Protein 8Z12 (pdb70)

Solvent-accessible surface area: 19141 Å² total; per-residue (Å²): 158,68,0,0,0,9,10,0,10,26,17,1,3,5,1,2,31,15,0,81,130,100,70,6,53,13,20,2,3,18,135,19,48,42,3,1,27,61,42,31,35,6,67,50,54,56,156,4,19,6,5,97,52,25,74,5,53,13,0,38,95,35,11,2,6,71,77,28,111,13,65,144,101,30,63,67,38,0,72,0,46,57,2,15,58,7,1,75,47,1,0,94,138,12,32,2,50,140,48,19,56,59,139,12,66,12,52,22,2,139,84,39,122,102,38,33,7,31,1,30,1,83,26,84,124,36,52,101,74,75,69,113,9,74,22,0,0,3,7,31,40,17,83,56,87,39,13,82,34,147,109,68,26,74,26,20,144,72,24,81,24,86,52,26,4,1,11,65,5,109,15,0,32,77,24,53,46,122,77,0,0,0,21,16,6,27,50,27,0,0,41,0,0,7,16,0,12,140,68,16,125,92,2,0,0,2,6,180,163,5,11,26,0,6,23,30,75,10,152,64,57,1,48,18,41,6,34,100,9,98,94,19,81,149,54,56,108,68,95,57,52,149,49,9,73,112,15,6,81,117,60,35,25,122,4,50,70,23,54,8,47,84,18,138,36,73,2,63,38,47,66,51,5,35,13,89,79,0,21,49,31,20,142,134,54,25,1,34,31,33,41,17,17,45,30,8,94,33,77,92,0,36,2,85,83,65,55,39,22,40,1,38,3,0,0,4,11,53,30,42,107,59,44,15,111,18,8,84,92,21,11,17,102,35,100,114,38,25,7,49,2,31,32,15,0,3,3,13,90,51,101,16,1,10,1,5,7,8,2,86,21,102,34,18,44,1,58,0,0,41,16,0,2,81,18,0,1,68,17,6,51,54,64,16,130,63,47,69,32,90,88,10,94,104,53,5,32,99,32,23,87,35,16,48,155,120,41,26,173,80,162,27,10,10,1,41,16,53,32,45,95,18,52,82,113,78

B-factor: mean 43.55, std 13.08, range [20.46, 96.22]

InterPro domains:
  IPR000960 Flavin monooxygenase FMO [PIRSF000332] (2-428)
  IPR000960 Flavin monooxygenase FMO [PR00370] (1-15)
  IPR000960 Flavin monooxygenase FMO [PR00370] (25-49)
  IPR000960 Flavin monooxygenase FMO [PR00370] (75-90)
  IPR000960 Flavin monooxygenase FMO [PR00370] (100-112)
  IPR000960 Flavin monooxygenase FMO [PR00370] (133-149)
  IPR000960 Flavin monooxygenase FMO [PR00370] (164-178)
  IPR000960 Flavin monooxygenase FMO [PR00370] (191-206)
  IPR000960 Flavin monooxygenase FMO [PR00370] (304-331)
  IPR000960 Flavin monooxygenase FMO [PR00370] (350-367)
  IPR000960 Flavin monooxygenase FMO [PR00370] (367-380)
  IPR020946 Flavin monooxygenase-like [PF00743] (2-427)
  IPR036188 FAD/NAD(P)-binding domain superfamily [G3DSA:3.50.50.60] (1-389)
  IPR036188 FAD/NAD(P)-binding domain superfamily [SSF51905] (1-209)
  IPR036188 FAD/NAD(P)-binding domain superfamily [SSF51905] (153-320)
  IPR036188 FAD/NAD(P)-binding domain superfamily [SSF51905] (297-420)
  IPR050346 Flavin-containing monooxygenases-like [PTHR23023] (2-397)

Nearest PDB structures (foldseek):
  6se3-assembly2_E  TM=8.934E-01  e=4.679E-39  synthetic construct
  6sem-assembly2_A  TM=8.948E-01  e=2.117E-38  synthetic construct
  6sf0-assembly2_C-2  TM=8.918E-01  e=2.117E-38  synthetic construct
  5nmw-assembly1_A-2  TM=8.323E-01  e=6.438E-29  Zonocerus variegatus
  5iq4-assembly1_B  TM=8.039E-01  e=3.615E-28  Roseovarius nubinhibens ISM

Secondary structure (DSSP, 8-state):
--EEEE--SHHHHHHHHHHHHTT--EEEE-SSSSSSGGGGSTTTT--SS--TT-B-SS-HHHHSBTTBPPPTTS-SS-BHHHHHHHHHHHHHHTT-GGGEETT-EEEEEEE-TTS-EEEEEE-SSS-EEEEEESEEEE---S--EE---SSPPBTGGGBSSEEEEGGG---SGGGTT-EEEEE--SHHHHHHHHHHTTTSSEEEEE-SS---EE-SEETTEEHHHHTTSHHHHHS-HHHHHHHHHHHHHHHH--GGGGTPPPPSS-TTSS--EE-SSHHHHHHTTSSEEE--EEEEEBTEEEETTS-EEE-SEEEE---EE---TTSTT-S-B-SSS-B--BTTTB-SS-TTEEE-S--B-SS-SHHHHHHHHHHHHHHHTTSS----HHHHHHHHHHHHHHHHHHH-S-SSGGGB--HHHHHHT-

Structure (mmCIF, N/CA/C/O backbone):
data_8Z12
#
_entry.id   8Z12
#
_cell.length_a   66.846
_cell.length_b   66.846
_cell.length_c   376.751
_cell.angle_alpha   90.00
_cell.angle_beta   90.00
_cell.angle_gamma   120.00
#
_symmetry.space_group_name_H-M   'P 61 2 2'
#
loop_
_entity.id
_entity.type
_entity.pdbx_description
1 polymer 'Flavin-dependent monooxygenase'
2 non-polymer 'FLAVIN-ADENINE DINUCLEOTIDE'
3 non-polymer 'CITRATE ANION'
4 water water
#
loop_
_atom_site.group_PDB
_atom_site.id
_atom_site.type_symbol
_atom_site.label_atom_id
_atom_site.label_alt_id
_atom_site.label_comp_id
_atom_site.label_asym_id
_atom_site.label_entity_id
_atom_site.label_seq_id
_atom_site.pdbx_PDB_ins_code
_atom_site.Cartn_x
_atom_site.Cartn_y
_atom_site.Cartn_z
_atom_site.occupancy
_atom_site.B_iso_or_equiv
_atom_site.auth_seq_id
_atom_site.auth_comp_id
_atom_site.auth_asym_id
_atom_site.auth_atom_id
_atom_site.pdbx_PDB_model_num
ATOM 1 N N . MET A 1 1 ? -11.883 13.944 7.962 1.00 49.72 1 MET A N 1
ATOM 2 C CA . MET A 1 1 ? -12.860 12.956 8.329 1.00 42.68 1 MET A CA 1
ATOM 3 C C . MET A 1 1 ? -14.233 13.255 7.844 1.00 35.49 1 MET A C 1
ATOM 4 O O . MET A 1 1 ? -14.788 12.473 7.137 1.00 39.29 1 MET A O 1
ATOM 9 N N . ARG A 1 2 ? -14.772 14.371 8.220 1.00 28.67 2 ARG A N 1
ATOM 10 C CA . ARG A 1 2 ? -16.164 14.611 7.884 1.00 35.37 2 ARG A CA 1
ATOM 11 C C . ARG A 1 2 ? -16.445 14.727 6.392 1.00 33.87 2 ARG A C 1
ATOM 12 O O . ARG A 1 2 ? -17.340 14.111 5.886 1.00 33.97 2 ARG A O 1
ATOM 20 N N . VAL A 1 3 ? -15.651 15.533 5.708 1.00 30.83 3 VAL A N 1
ATOM 21 C CA . VAL A 1 3 ? -15.854 15.721 4.300 1.00 33.78 3 VAL A CA 1
ATOM 22 C C . VAL A 1 3 ? -14.661 15.536 3.386 1.00 34.48 3 VAL A C 1
ATOM 23 O O . VAL A 1 3 ? -13.591 16.030 3.638 1.00 33.54 3 VAL A O 1
ATOM 27 N N . CYS A 1 4 ? -14.859 14.759 2.343 1.00 31.35 4 CYS A N 1
ATOM 28 C CA . CYS A 1 4 ? -13.841 14.667 1.306 1.00 30.98 4 CYS A CA 1
ATOM 29 C C . CYS A 1 4 ? -14.249 15.584 0.152 1.00 30.63 4 CYS A C 1
ATOM 30 O O . CYS A 1 4 ? -15.319 15.409 -0.440 1.00 31.38 4 CYS A O 1
ATOM 33 N N . VAL A 1 5 ? -13.405 16.555 -0.165 1.00 26.12 5 VAL A N 1
ATOM 34 C CA . VAL A 1 5 ? -13.607 17.414 -1.322 1.00 26.83 5 VAL A CA 1
ATOM 35 C C . VAL A 1 5 ? -12.743 16.899 -2.468 1.00 31.67 5 VAL A C 1
ATOM 36 O O . VAL A 1 5 ? -11.517 16.765 -2.325 1.00 30.26 5 VAL A O 1
ATOM 40 N N . ILE A 1 6 ? -13.368 16.631 -3.611 1.00 24.68 6 ILE A N 1
ATOM 41 C CA . ILE A 1 6 ? -12.655 16.148 -4.788 1.00 30.86 6 ILE A CA 1
ATOM 42 C C . ILE A 1 6 ? -12.338 17.348 -5.677 1.00 31.64 6 ILE A C 1
ATOM 43 O O . ILE A 1 6 ? -13.238 17.942 -6.287 1.00 27.95 6 ILE A O 1
ATOM 48 N N . GLY A 1 7 ? -11.064 17.707 -5.751 1.00 27.76 7 GLY A N 1
ATOM 49 C CA . GLY A 1 7 ? -10.629 18.805 -6.602 1.00 28.33 7 GLY A CA 1
ATOM 50 C C . GLY A 1 7 ? -10.273 20.035 -5.783 1.00 30.74 7 GLY A C 1
ATOM 51 O O . GLY A 1 7 ? -10.972 20.398 -4.823 1.00 28.63 7 GLY A O 1
ATOM 52 N N . ALA A 1 8 ? -9.177 20.697 -6.175 1.00 29.06 8 ALA A N 1
ATOM 53 C CA . ALA A 1 8 ? -8.730 21.926 -5.527 1.00 27.33 8 ALA A CA 1
ATOM 54 C C . ALA A 1 8 ? -8.566 23.057 -6.541 1.00 29.73 8 ALA A C 1
ATOM 55 O O . ALA A 1 8 ? -7.658 23.894 -6.424 1.00 28.54 8 ALA A O 1
ATOM 57 N N . GLY A 1 9 ? -9.415 23.076 -7.558 1.00 27.69 9 GLY A N 1
ATOM 58 C CA . GLY A 1 9 ? -9.572 24.242 -8.396 1.00 27.95 9 GLY A CA 1
ATOM 59 C C . GLY A 1 9 ? -10.430 25.283 -7.696 1.00 29.22 9 GLY A C 1
ATOM 60 O O . GLY A 1 9 ? -10.687 25.223 -6.492 1.00 25.41 9 GLY A O 1
ATOM 61 N N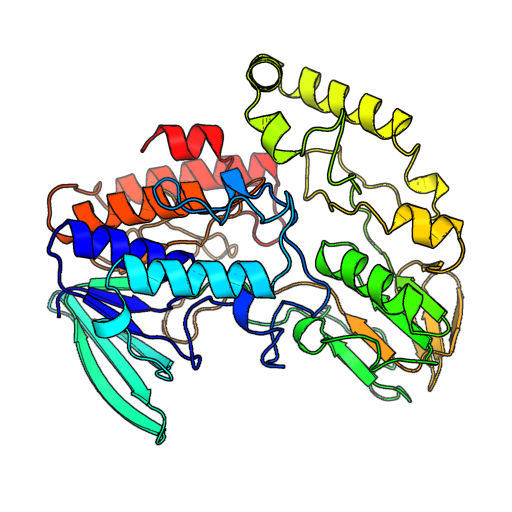 . LEU A 1 10 ? -10.892 26.260 -8.487 1.00 29.73 10 LEU A N 1
ATOM 62 C CA . LEU A 1 10 ? -11.651 27.375 -7.926 1.00 29.56 10 LEU A CA 1
ATOM 63 C C . LEU A 1 10 ? -12.834 26.881 -7.101 1.00 28.37 10 LEU A C 1
ATOM 64 O O . LEU A 1 10 ? -13.155 27.456 -6.055 1.00 24.03 10 LEU A O 1
ATOM 69 N N . SER A 1 11 ? -13.518 25.835 -7.572 1.00 24.88 11 SER A N 1
ATOM 70 C CA . SER A 1 11 ? -14.703 25.370 -6.858 1.00 25.80 11 SER A CA 1
ATOM 71 C C . SER A 1 11 ? -14.325 24.714 -5.532 1.00 28.09 11 SER A C 1
ATOM 72 O O . SER A 1 11 ? -14.835 25.103 -4.469 1.00 25.13 11 SER A O 1
ATOM 75 N N . GLY A 1 12 ? -13.399 23.743 -5.569 1.00 27.22 12 GLY A N 1
ATOM 76 C CA . GLY A 1 12 ? -13.018 23.035 -4.352 1.00 24.25 12 GLY A CA 1
ATOM 77 C C . GLY A 1 12 ? -12.355 23.918 -3.310 1.00 28.18 12 GLY A C 1
ATOM 78 O O . GLY A 1 12 ? -12.546 23.721 -2.096 1.00 26.13 12 GLY A O 1
ATOM 79 N N . LEU A 1 13 ? -11.580 24.909 -3.752 1.00 26.91 13 LEU A N 1
ATOM 80 C CA . LEU A 1 13 ? -11.042 25.867 -2.794 1.00 27.71 13 LEU A CA 1
ATOM 81 C C . LEU A 1 13 ? -12.166 26.629 -2.100 1.00 27.80 13 LEU A C 1
ATOM 82 O O . LEU A 1 13 ? -12.097 26.888 -0.891 1.00 24.41 13 LEU A O 1
ATOM 87 N N . ALA A 1 14 ? -13.212 27.000 -2.849 1.00 26.63 14 ALA A N 1
ATOM 88 C CA . ALA A 1 14 ? -14.343 27.690 -2.231 1.00 26.48 14 ALA A CA 1
ATOM 89 C C . ALA A 1 14 ? -15.046 26.785 -1.217 1.00 24.52 14 ALA A C 1
ATOM 90 O O . ALA A 1 14 ? -15.453 27.239 -0.144 1.00 27.71 14 ALA A O 1
ATOM 92 N N . VAL A 1 15 ? -15.187 25.500 -1.547 1.00 22.30 15 VAL A N 1
ATOM 93 C CA . VAL A 1 15 ? -15.796 24.542 -0.629 1.00 24.29 15 VAL A CA 1
ATOM 94 C C . VAL A 1 15 ? -14.945 24.399 0.638 1.00 25.04 15 VAL A C 1
ATOM 95 O O . VAL A 1 15 ? -15.454 24.477 1.762 1.00 24.48 15 VAL A O 1
ATOM 99 N N . GLY A 1 16 ? -13.628 24.218 0.472 1.00 25.08 16 GLY A N 1
ATOM 100 C CA . GLY A 1 16 ? -12.755 24.132 1.634 1.00 28.23 16 GLY A CA 1
ATOM 101 C C . GLY A 1 16 ? -12.863 25.355 2.529 1.00 32.89 16 GLY A C 1
ATOM 102 O O . GLY A 1 16 ? -12.939 25.237 3.751 1.00 27.30 16 GLY A O 1
ATOM 103 N N . HIS A 1 17 ? -12.900 26.546 1.920 1.00 28.63 17 HIS A N 1
ATOM 104 C CA . HIS A 1 17 ? -13.084 27.785 2.665 1.00 27.13 17 HIS A CA 1
ATOM 105 C C . HIS A 1 17 ? -14.394 27.780 3.447 1.00 30.14 17 HIS A C 1
ATOM 106 O O . HIS A 1 17 ? -14.428 28.162 4.619 1.00 30.13 17 HIS A O 1
ATOM 113 N N . ALA A 1 18 ? -15.491 27.376 2.807 1.00 29.02 18 ALA A N 1
ATOM 114 C CA . ALA A 1 18 ? -16.779 27.404 3.490 1.00 32.78 18 ALA A CA 1
ATOM 115 C C . ALA A 1 18 ? -16.821 26.389 4.624 1.00 30.62 18 ALA A C 1
ATOM 116 O O . ALA A 1 18 ? -17.375 26.665 5.690 1.00 30.55 18 ALA A O 1
ATOM 118 N N . LEU A 1 19 ? -16.281 25.194 4.391 1.00 30.37 19 LEU A N 1
ATOM 119 C CA . LEU A 1 19 ? -16.209 24.201 5.449 1.00 32.97 19 LEU A CA 1
ATOM 120 C C . LEU A 1 19 ? -15.315 24.686 6.581 1.00 35.77 19 LEU A C 1
ATOM 121 O O . LEU A 1 19 ? -15.678 24.564 7.762 1.00 32.19 19 LEU A O 1
ATOM 126 N N . LYS A 1 20 ? -14.171 25.301 6.288 1.00 30.45 20 LYS A N 1
ATOM 127 C CA . LYS A 1 20 ? -13.229 25.729 7.354 1.00 36.26 20 LYS A CA 1
ATOM 128 C C . LYS A 1 20 ? -13.880 26.785 8.247 1.00 34.97 20 LYS A C 1
ATOM 129 O O . LYS A 1 20 ? -13.637 26.775 9.434 1.00 32.48 20 LYS A O 1
ATOM 135 N N . GLU A 1 21 ? -14.715 27.613 7.691 1.00 37.83 21 GLU A N 1
ATOM 136 C CA . GLU A 1 21 ? -15.328 28.662 8.429 1.00 37.34 21 GLU A CA 1
ATOM 137 C C . GLU A 1 21 ? -16.357 28.174 9.402 1.00 41.15 21 GLU A C 1
ATOM 138 O O . GLU A 1 21 ? -16.719 28.887 10.300 1.00 38.98 21 GLU A O 1
ATOM 144 N N . ARG A 1 22 ? -16.805 26.950 9.230 1.00 36.75 22 ARG A N 1
ATOM 145 C CA . ARG A 1 22 ? -17.787 26.375 10.109 1.00 34.66 22 ARG A CA 1
ATOM 146 C C . ARG A 1 22 ? -17.231 25.338 11.045 1.00 37.90 22 ARG A C 1
ATOM 147 O O . ARG A 1 22 ? -17.958 24.719 11.777 1.00 41.12 22 ARG A O 1
ATOM 155 N N . GLY A 1 23 ? -15.950 25.125 11.002 1.00 40.16 23 GLY A N 1
ATOM 156 C CA . GLY A 1 23 ? -15.328 24.133 11.828 1.00 40.28 23 GLY A CA 1
ATOM 157 C C . GLY A 1 23 ? -15.484 22.725 11.365 1.00 41.86 23 GLY A C 1
ATOM 158 O O . GLY A 1 23 ? -15.277 21.811 12.120 1.00 42.37 23 GLY A O 1
ATOM 159 N N . ILE A 1 24 ? -15.843 22.569 10.124 1.00 34.67 24 ILE A N 1
ATOM 160 C CA . ILE A 1 24 ? -16.053 21.272 9.597 1.00 35.59 24 ILE A CA 1
ATOM 161 C C . ILE A 1 24 ? -14.785 20.710 9.062 1.00 35.88 24 ILE A C 1
ATOM 162 O O . ILE A 1 24 ? -14.224 21.264 8.227 1.00 31.86 24 ILE A O 1
ATOM 167 N N . SER A 1 25 ? -14.360 19.589 9.575 1.00 33.34 25 SER A N 1
ATOM 168 C CA . SER A 1 25 ? -13.164 18.961 9.138 1.00 33.52 25 SER A CA 1
ATOM 169 C C . SER A 1 25 ? -13.332 18.408 7.783 1.00 30.70 25 SER A C 1
ATOM 170 O O . SER A 1 25 ? -14.358 17.944 7.459 1.00 32.96 25 SER A O 1
ATOM 173 N N . PHE A 1 26 ? -12.287 18.509 7.005 1.00 32.42 26 PHE A N 1
ATOM 174 C CA . PHE A 1 26 ? -12.280 18.043 5.671 1.00 30.89 26 PHE A CA 1
ATOM 175 C C . PHE A 1 26 ? -10.877 17.877 5.154 1.00 33.19 26 PHE A C 1
ATOM 176 O O . PHE A 1 26 ? -9.950 18.385 5.663 1.00 34.56 26 PHE A O 1
ATOM 184 N N . VAL A 1 27 ? -10.813 17.142 4.050 1.00 34.56 27 VAL A N 1
ATOM 185 C CA . VAL A 1 27 ? -9.611 16.953 3.310 1.00 33.14 27 VAL A CA 1
ATOM 186 C C . VAL A 1 27 ? -9.986 17.190 1.853 1.00 30.59 27 VAL A C 1
ATOM 187 O O . VAL A 1 27 ? -11.073 16.900 1.436 1.00 32.90 27 VAL A O 1
ATOM 191 N N . CYS A 1 28 ? -9.095 17.785 1.100 1.00 30.86 28 CYS A N 1
ATOM 192 C CA . CYS A 1 28 ? -9.319 18.034 -0.306 1.00 32.85 28 CYS A CA 1
ATOM 193 C C . CYS A 1 28 ? -8.303 17.324 -1.148 1.00 34.85 28 CYS A C 1
ATOM 194 O O . CYS A 1 28 ? -7.126 17.576 -1.058 1.00 33.40 28 CYS A O 1
ATOM 197 N N . LEU A 1 29 ? -8.794 16.506 -2.026 1.00 31.24 29 LEU A N 1
ATOM 198 C CA . LEU A 1 29 ? -7.925 15.728 -2.862 1.00 34.39 29 LEU A CA 1
ATOM 199 C C . LEU A 1 29 ? -7.759 16.193 -4.292 1.00 31.90 29 LEU A C 1
ATOM 200 O O . LEU A 1 29 ? -8.703 16.260 -5.010 1.00 32.91 29 LEU A O 1
ATOM 205 N N . GLU A 1 30 ? -6.537 16.501 -4.663 1.00 31.32 30 GLU A N 1
ATOM 206 C CA . GLU A 1 30 ? -6.216 17.025 -5.975 1.00 33.36 30 GLU A CA 1
ATOM 207 C C . GLU A 1 30 ? -5.197 16.206 -6.777 1.00 39.71 30 GLU A C 1
ATOM 208 O O . GLU A 1 30 ? -4.153 15.867 -6.283 1.00 34.65 30 GLU A O 1
ATOM 214 N N . LYS A 1 31 ? -5.519 15.937 -8.027 1.00 36.45 31 LYS A N 1
ATOM 215 C CA . LYS A 1 31 ? -4.669 15.156 -8.897 1.00 37.99 31 LYS A CA 1
ATOM 216 C C . LYS A 1 31 ? -3.409 15.860 -9.271 1.00 42.43 31 LYS A C 1
ATOM 217 O O . LYS A 1 31 ? -2.383 15.239 -9.408 1.00 42.47 31 LYS A O 1
ATOM 223 N N . ALA A 1 32 ? -3.487 17.157 -9.439 1.00 38.57 32 ALA A N 1
ATOM 224 C CA . ALA A 1 32 ? -2.388 17.927 -9.856 1.00 38.45 32 ALA A CA 1
ATOM 225 C C . ALA A 1 32 ? -1.422 18.232 -8.787 1.00 39.51 32 ALA A C 1
ATOM 226 O O . ALA A 1 32 ? -1.664 18.062 -7.664 1.00 37.27 32 ALA A O 1
ATOM 228 N N . PRO A 1 33 ? -0.232 18.717 -9.282 1.00 42.56 33 PRO A N 1
ATOM 229 C CA . PRO A 1 33 ? 0.754 19.083 -8.282 1.00 39.41 33 PRO A CA 1
ATOM 230 C C . PRO A 1 33 ? 0.539 20.360 -7.513 1.00 40.15 33 PRO A C 1
ATOM 231 O O . PRO A 1 33 ? 1.297 20.624 -6.651 1.00 43.38 33 PRO A O 1
ATOM 235 N N . ASP A 1 34 ? -0.471 21.126 -7.823 1.00 37.90 34 ASP A N 1
ATOM 236 C CA . ASP A 1 34 ? -0.798 22.332 -7.072 1.00 34.42 34 ASP A CA 1
ATOM 237 C C . ASP A 1 34 ? -2.289 22.627 -7.213 1.00 30.96 34 ASP A C 1
ATOM 238 O O . ASP A 1 34 ? -3.013 21.958 -7.954 1.00 30.69 34 ASP A O 1
ATOM 243 N N . VAL A 1 35 ? -2.743 23.653 -6.503 1.00 28.94 35 VAL A N 1
ATOM 244 C CA . VAL A 1 35 ? -4.139 24.070 -6.568 1.00 30.73 35 VAL A CA 1
ATOM 245 C C . VAL A 1 35 ? -4.312 24.968 -7.782 1.00 32.54 35 VAL A C 1
ATOM 246 O O . VAL A 1 35 ? -3.326 25.383 -8.402 1.00 30.16 35 VAL A O 1
ATOM 250 N N . GLY A 1 36 ? -5.558 25.282 -8.127 1.00 32.18 36 GLY A N 1
ATOM 251 C CA . GLY A 1 36 ? -5.863 26.195 -9.214 1.00 31.61 36 GLY A CA 1
ATOM 252 C C . GLY A 1 36 ? -6.712 25.596 -10.313 1.00 28.44 36 GLY A C 1
ATOM 253 O O . GLY A 1 36 ? -7.336 26.346 -11.072 1.00 29.86 36 GLY A O 1
ATOM 254 N N . GLY A 1 37 ? -6.780 24.277 -10.422 1.00 30.20 37 GLY A N 1
ATOM 255 C CA . GLY A 1 37 ? -7.574 23.705 -11.506 1.00 29.69 37 GLY A CA 1
ATOM 256 C C . GLY A 1 37 ? -6.969 24.006 -12.864 1.00 34.08 37 GLY A C 1
ATOM 257 O O . GLY A 1 37 ? -5.747 23.952 -13.056 1.00 31.91 37 GLY A O 1
ATOM 258 N N . ILE A 1 38 ? -7.832 24.346 -13.825 1.00 33.19 38 ILE A N 1
ATOM 259 C CA . ILE A 1 38 ? -7.358 24.509 -15.197 1.00 36.19 38 ILE A CA 1
ATOM 260 C C . ILE A 1 38 ? -6.390 25.681 -15.298 1.00 38.13 38 ILE A C 1
ATOM 261 O O . ILE A 1 38 ? -5.519 25.695 -16.177 1.00 37.12 38 ILE A O 1
ATOM 266 N N . TRP A 1 39 ? -6.503 26.662 -14.392 1.00 32.01 39 TRP A N 1
ATOM 267 C CA . TRP A 1 39 ? -5.788 27.927 -14.548 1.00 33.19 39 TRP A CA 1
ATOM 268 C C . TRP A 1 39 ? -4.281 27.802 -14.357 1.00 37.12 39 TRP A C 1
ATOM 269 O O . TRP A 1 39 ? -3.542 28.658 -14.860 1.00 37.10 39 TRP A O 1
ATOM 280 N N . ARG A 1 40 ? -3.804 26.758 -13.677 1.00 36.56 40 ARG A N 1
ATOM 281 C CA . ARG A 1 40 ? -2.369 26.555 -13.496 1.00 36.55 40 ARG A CA 1
ATOM 282 C C . ARG A 1 40 ? -1.739 25.663 -14.561 1.00 41.87 40 ARG A C 1
ATOM 283 O O . ARG A 1 40 ? -0.508 25.542 -14.596 1.00 37.91 40 ARG A O 1
ATOM 291 N N . GLN A 1 41 ? -2.529 24.996 -15.374 1.00 41.19 41 GLN A N 1
ATOM 292 C CA . GLN A 1 41 ? -1.987 24.045 -16.328 1.00 44.88 41 GLN A CA 1
ATOM 293 C C . GLN A 1 41 ? -1.132 24.671 -17.418 1.00 44.84 41 GLN A C 1
ATOM 294 O O . GLN A 1 41 ? -0.083 24.170 -17.712 1.00 46.59 41 GLN A O 1
ATOM 300 N N . PRO A 1 42 ? -1.620 25.753 -18.039 1.00 45.96 42 PRO A N 1
ATOM 301 C CA . PRO A 1 42 ? -0.716 26.408 -18.967 1.00 46.86 42 PRO A CA 1
ATOM 302 C C . PRO A 1 42 ? 0.292 27.068 -18.057 1.00 49.54 42 PRO A C 1
ATOM 303 O O . PRO A 1 42 ? -0.016 27.561 -17.029 1.00 48.67 42 PRO A O 1
ATOM 307 N N . GLY A 1 43 ? 1.530 27.026 -18.371 1.00 54.38 43 GLY A N 1
ATOM 308 C CA . GLY A 1 43 ? 2.451 27.562 -17.391 1.00 60.49 43 GLY A CA 1
ATOM 309 C C . GLY A 1 43 ? 3.182 26.424 -16.781 1.00 51.53 43 GLY A C 1
ATOM 310 O O . GLY A 1 43 ? 4.275 26.579 -16.324 1.00 58.40 43 GLY A O 1
ATOM 311 N N . ALA A 1 44 ? 2.543 25.286 -16.741 1.00 53.77 44 ALA A N 1
ATOM 312 C CA . ALA A 1 44 ? 3.178 24.098 -16.275 1.00 54.21 44 ALA A CA 1
ATOM 313 C C . ALA A 1 44 ? 3.283 23.189 -17.484 1.00 52.53 44 ALA A C 1
ATOM 314 O O . ALA A 1 44 ? 3.684 22.055 -17.377 1.00 55.45 44 ALA A O 1
ATOM 316 N N . GLY A 1 45 ? 2.915 23.703 -18.638 1.00 52.73 45 GLY A N 1
ATOM 317 C CA . GLY A 1 45 ? 3.038 22.965 -19.845 1.00 52.29 45 GLY A CA 1
ATOM 318 C C . GLY A 1 45 ? 2.133 21.785 -19.844 1.00 55.40 45 GLY A C 1
ATOM 319 O O . GLY A 1 45 ? 2.195 20.974 -20.721 1.00 58.85 45 GLY A O 1
ATOM 320 N N . GLU A 1 46 ? 1.279 21.691 -18.862 1.00 47.66 46 GLU A N 1
ATOM 321 C CA . GLU A 1 46 ? 0.382 20.582 -18.754 1.00 47.41 46 GLU A CA 1
ATOM 322 C C . GLU A 1 46 ? -0.750 20.601 -19.734 1.00 52.26 46 GLU A C 1
ATOM 323 O O . GLU A 1 46 ? -1.263 21.616 -20.070 1.00 52.25 46 GLU A O 1
ATOM 329 N N . ARG A 1 47 ? -1.141 19.439 -20.195 1.00 55.20 47 ARG A N 1
ATOM 330 C CA . ARG A 1 47 ? -2.210 19.346 -21.142 1.00 57.66 47 ARG A CA 1
ATOM 331 C C . ARG A 1 47 ? -3.531 19.555 -20.465 1.00 53.95 47 ARG A C 1
ATOM 332 O O . ARG A 1 47 ? -3.812 18.946 -19.503 1.00 55.78 47 ARG A O 1
ATOM 340 N N . GLY A 1 48 ? -4.314 20.461 -20.986 1.00 50.80 48 GLY A N 1
ATOM 341 C CA . GLY A 1 48 ? -5.572 20.785 -20.405 1.00 49.87 48 GLY A CA 1
ATOM 342 C C . GLY A 1 48 ? -6.352 21.705 -21.264 1.00 46.34 48 GLY A C 1
ATOM 343 O O . GLY A 1 48 ? -5.968 21.973 -22.334 1.00 52.41 48 GLY A O 1
ATOM 344 N N . PRO A 1 49 ? -7.524 22.161 -20.730 1.00 44.06 49 PRO A N 1
ATOM 345 C CA . PRO A 1 49 ? -8.300 23.051 -21.592 1.00 44.54 49 PRO A CA 1
ATOM 346 C C . PRO A 1 49 ? -7.727 24.397 -21.948 1.00 41.70 49 PRO A C 1
ATOM 347 O O . PRO A 1 49 ? -8.064 24.976 -22.901 1.00 45.52 49 PRO A O 1
ATOM 351 N N . GLY A 1 50 ? -6.848 24.878 -21.155 1.00 38.91 50 GLY A N 1
ATOM 352 C CA . GLY A 1 50 ? -6.254 26.114 -21.485 1.00 41.12 50 GLY A CA 1
ATOM 353 C C . GLY A 1 50 ? -5.125 26.161 -22.461 1.00 41.55 50 GLY A C 1
ATOM 354 O O . GLY A 1 50 ? -4.707 25.155 -22.997 1.00 43.07 50 GLY A O 1
ATOM 355 N N . TYR A 1 51 ? -4.632 27.354 -22.666 1.00 41.76 51 TYR A N 1
ATOM 356 C CA . TYR A 1 51 ? -3.559 27.586 -23.581 1.00 44.81 51 TYR A CA 1
ATOM 357 C C . TYR A 1 51 ? -2.780 28.779 -23.059 1.00 43.75 51 TYR A C 1
ATOM 358 O O . TYR A 1 51 ? -3.274 29.513 -22.245 1.00 42.26 51 TYR A O 1
ATOM 367 N N . ARG A 1 52 ? -1.568 28.964 -23.523 1.00 45.22 52 ARG A N 1
ATOM 368 C CA . ARG A 1 52 ? -0.691 30.024 -23.037 1.00 46.14 52 ARG A CA 1
ATOM 369 C C . ARG A 1 52 ? -1.110 31.447 -23.306 1.00 41.72 52 ARG A C 1
ATOM 370 O O . ARG A 1 52 ? -0.621 32.346 -22.677 1.00 41.71 52 ARG A O 1
ATOM 378 N N . THR A 1 53 ? -2.019 31.641 -24.228 1.00 37.19 53 THR A N 1
ATOM 379 C CA . THR A 1 53 ? -2.540 32.979 -24.432 1.00 38.25 53 THR A CA 1
ATOM 380 C C . THR A 1 53 ? -3.867 33.228 -23.732 1.00 36.99 53 THR A C 1
ATOM 381 O O . THR A 1 53 ? -4.410 34.263 -23.854 1.00 33.26 53 THR A O 1
ATOM 385 N N . LEU A 1 54 ? -4.355 32.257 -22.993 1.00 39.54 54 LEU A N 1
ATOM 386 C CA . LEU A 1 54 ? -5.671 32.361 -22.372 1.00 38.94 54 LEU A CA 1
ATOM 387 C C . LEU A 1 54 ? -5.678 33.433 -21.286 1.00 35.61 54 LEU A C 1
ATOM 388 O O . LEU A 1 54 ? -4.808 33.454 -20.408 1.00 32.39 54 LEU A O 1
ATOM 393 N N . HIS A 1 55 ? -6.652 34.340 -21.378 1.00 31.72 55 HIS A N 1
ATOM 394 C CA . HIS A 1 55 ? -6.971 35.325 -20.358 1.00 32.45 55 HIS A CA 1
ATOM 395 C C . HIS A 1 55 ? -8.412 35.130 -19.928 1.00 35.26 55 HIS A C 1
ATOM 396 O O . HIS A 1 55 ? -9.209 34.498 -20.628 1.00 35.34 55 HIS A O 1
ATOM 403 N N . LEU A 1 56 ? -8.742 35.713 -18.782 1.00 34.00 56 LEU A N 1
ATOM 404 C CA . LEU A 1 56 ? -10.141 35.847 -18.417 1.00 34.91 56 LEU A CA 1
ATOM 405 C C . LEU A 1 56 ? -10.882 36.576 -19.532 1.00 36.30 56 LEU A C 1
ATOM 406 O O . LEU A 1 56 ? -10.330 37.464 -20.191 1.00 30.19 56 LEU A O 1
ATOM 411 N N . ASN A 1 57 ? -12.118 36.203 -19.664 1.00 33.56 57 ASN A N 1
ATOM 412 C CA . ASN A 1 57 ? -13.034 36.882 -20.478 1.00 33.51 57 ASN A CA 1
ATOM 413 C C . ASN A 1 57 ? -14.110 37.474 -19.570 1.00 3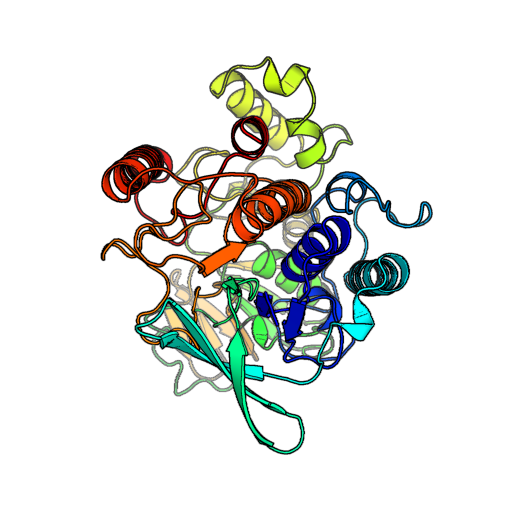5.50 57 ASN A C 1
ATOM 414 O O . ASN A 1 57 ? -15.053 37.991 -20.021 1.00 37.17 57 ASN A O 1
ATOM 419 N N . THR A 1 58 ? -13.916 37.406 -18.278 1.00 31.87 58 THR A N 1
ATOM 420 C CA . THR A 1 58 ? -14.770 37.988 -17.279 1.00 34.54 58 THR A CA 1
ATOM 421 C C . THR A 1 58 ? -13.974 39.016 -16.514 1.00 34.26 58 THR A C 1
ATOM 422 O O . THR A 1 58 ? -12.847 38.922 -16.426 1.00 33.94 58 THR A O 1
ATOM 426 N N . ALA A 1 59 ? -14.623 40.007 -15.983 1.00 34.09 59 ALA A N 1
ATOM 427 C CA . ALA A 1 59 ? -14.014 41.063 -15.220 1.00 33.83 59 ALA A CA 1
ATOM 428 C C . ALA A 1 59 ? -13.364 40.564 -13.958 1.00 37.12 59 ALA A C 1
ATOM 429 O O . ALA A 1 59 ? -13.902 39.758 -13.288 1.00 34.15 59 ALA A O 1
ATOM 431 N N . LYS A 1 60 ? -12.218 41.087 -13.641 1.00 31.88 60 LYS A N 1
ATOM 432 C CA . LYS A 1 60 ? -11.497 40.655 -12.498 1.00 34.16 60 LYS A CA 1
ATOM 433 C C . LYS A 1 60 ? -12.203 40.770 -11.173 1.00 36.64 60 LYS A C 1
ATOM 434 O O . LYS A 1 60 ? -12.045 39.958 -10.379 1.00 37.51 60 LYS A O 1
ATOM 440 N N . GLN A 1 61 ? -12.948 41.800 -10.950 1.00 39.40 61 GLN A N 1
ATOM 441 C CA . GLN A 1 61 ? -13.629 42.027 -9.678 1.00 34.78 61 GLN A CA 1
ATOM 442 C C . GLN A 1 61 ? -14.883 41.169 -9.526 1.00 37.57 61 GLN A C 1
ATOM 443 O O . GLN A 1 61 ? -15.368 40.998 -8.400 1.00 39.92 61 GLN A O 1
ATOM 449 N N . LEU A 1 62 ? -15.406 40.607 -10.618 1.00 35.31 62 LEU A N 1
ATOM 450 C CA . LEU A 1 62 ? -16.505 39.646 -10.545 1.00 36.55 62 LEU A CA 1
ATOM 451 C C . LEU A 1 62 ? -16.048 38.199 -10.661 1.00 37.73 62 LEU A C 1
ATOM 452 O O . LEU A 1 62 ? -16.878 37.292 -10.526 1.00 41.92 62 LEU A O 1
ATOM 457 N N . THR A 1 63 ? -14.767 37.962 -10.920 1.00 31.47 63 THR A N 1
ATOM 458 C CA . THR A 1 63 ? -14.231 36.615 -10.989 1.00 31.06 63 THR A CA 1
ATOM 459 C C . THR A 1 63 ? -13.500 36.226 -9.722 1.00 31.27 63 THR A C 1
ATOM 460 O O . THR A 1 63 ? -13.453 35.041 -9.392 1.00 30.24 63 THR A O 1
ATOM 464 N N . GLY A 1 64 ? -12.928 37.201 -9.013 1.00 30.62 64 GLY A N 1
ATOM 465 C CA . GLY A 1 64 ? -12.290 36.917 -7.749 1.00 28.12 64 GLY A CA 1
ATOM 466 C C . GLY A 1 64 ? -13.302 36.564 -6.674 1.00 31.10 64 GLY A C 1
ATOM 467 O O . GLY A 1 64 ? -14.480 36.892 -6.763 1.00 28.74 64 GLY A O 1
ATOM 468 N N . TYR A 1 65 ? -12.823 35.863 -5.642 1.00 28.45 65 TYR A N 1
ATOM 469 C CA . TYR A 1 65 ? -13.641 35.620 -4.465 1.00 30.64 65 TYR A CA 1
ATOM 470 C C . TYR A 1 65 ? -14.022 36.946 -3.813 1.00 33.59 65 TYR A C 1
ATOM 471 O O . TYR A 1 65 ? -13.199 37.862 -3.709 1.00 31.83 65 TYR A O 1
ATOM 480 N N . ALA A 1 66 ? -15.275 37.034 -3.349 1.00 29.84 66 ALA A N 1
ATOM 481 C CA . ALA A 1 66 ? -15.806 38.308 -2.865 1.00 31.08 66 ALA A CA 1
ATOM 482 C C . ALA A 1 66 ? -15.060 38.828 -1.638 1.00 30.71 66 ALA A C 1
ATOM 483 O O . ALA A 1 66 ? -14.959 40.043 -1.458 1.00 34.53 66 ALA A O 1
ATOM 485 N N . ASP A 1 67 ? -14.541 37.941 -0.778 1.00 31.85 67 ASP A N 1
ATOM 486 C CA . ASP A 1 67 ? -13.785 38.351 0.408 1.00 31.37 67 ASP A CA 1
ATOM 487 C C . ASP A 1 67 ? -12.269 38.392 0.176 1.00 32.90 67 ASP A C 1
ATOM 488 O O . ASP A 1 67 ? -11.510 38.529 1.144 1.00 31.45 67 ASP A O 1
ATOM 493 N N . PHE A 1 68 ? -11.814 38.283 -1.072 1.00 27.99 68 PHE A N 1
ATOM 494 C CA . PHE A 1 68 ? -10.387 38.150 -1.371 1.00 33.41 68 PHE A CA 1
ATOM 495 C C . PHE A 1 68 ? -10.091 38.735 -2.748 1.00 33.22 68 PHE A C 1
ATOM 496 O O . PHE A 1 68 ? -9.927 38.008 -3.737 1.00 31.47 68 PHE A O 1
ATOM 504 N N . PRO A 1 69 ? -10.022 40.058 -2.852 1.00 36.55 69 PRO A N 1
ATOM 505 C CA . PRO A 1 69 ? -9.850 40.679 -4.170 1.00 36.86 69 PRO A CA 1
ATOM 506 C C . PRO A 1 69 ? -8.495 40.343 -4.772 1.00 33.53 69 PRO A C 1
ATOM 507 O O . PRO A 1 69 ? -7.508 40.134 -4.061 1.00 32.76 69 PRO A O 1
ATOM 511 N N . MET A 1 70 ? -8.459 40.275 -6.104 1.00 30.77 70 MET A N 1
ATOM 512 C CA . MET A 1 70 ? -7.195 40.102 -6.805 1.00 29.54 70 MET A CA 1
ATOM 513 C C . MET A 1 70 ? -6.354 41.366 -6.650 1.00 31.06 70 MET A C 1
ATOM 514 O O . MET A 1 70 ? -6.889 42.434 -6.337 1.00 29.65 70 MET A O 1
ATOM 519 N N . PRO A 1 71 ? -5.037 41.273 -6.860 1.00 29.18 71 PRO A N 1
ATOM 520 C CA . PRO A 1 71 ? -4.182 42.453 -6.700 1.00 28.42 71 PRO A CA 1
ATOM 521 C C . PRO A 1 71 ? -4.680 43.614 -7.543 1.00 34.40 71 PRO A C 1
ATOM 522 O O . PRO A 1 71 ? -5.154 43.435 -8.669 1.00 37.45 71 PRO A O 1
ATOM 526 N N . ASP A 1 72 ? -4.578 44.814 -6.981 1.00 39.53 72 ASP A N 1
ATOM 527 C CA . ASP A 1 72 ? -5.057 45.995 -7.682 1.00 37.95 72 ASP A CA 1
ATOM 528 C C . ASP A 1 72 ? -4.297 46.224 -8.973 1.00 37.96 72 ASP A C 1
ATOM 529 O O . ASP A 1 72 ? -4.841 46.805 -9.916 1.00 37.36 72 ASP A O 1
ATOM 534 N N . ALA A 1 73 ? -3.053 45.756 -9.043 1.00 37.00 73 ALA A N 1
ATOM 535 C CA . ALA A 1 73 ? -2.280 45.895 -10.266 1.00 40.78 73 ALA A CA 1
ATOM 536 C C . ALA A 1 73 ? -2.792 44.991 -11.376 1.00 39.08 73 ALA A C 1
ATOM 537 O O . ALA A 1 73 ? -2.466 45.232 -12.543 1.00 41.67 73 ALA A O 1
ATOM 539 N N . TYR A 1 74 ? -3.562 43.950 -11.049 1.00 35.83 74 TYR A N 1
ATOM 540 C CA . TYR A 1 74 ? -4.084 43.090 -12.096 1.00 33.73 74 TYR A CA 1
ATOM 541 C C . TYR A 1 74 ? -4.945 43.915 -13.049 1.00 34.26 74 TYR A C 1
ATOM 542 O O . TYR A 1 74 ? -5.629 44.852 -12.631 1.00 34.13 74 TYR A O 1
ATOM 551 N N . PRO A 1 75 ? -4.945 43.581 -14.324 1.00 33.87 75 PRO A N 1
ATOM 552 C CA . PRO A 1 75 ? -5.815 44.261 -15.276 1.00 31.16 75 PRO A CA 1
ATOM 553 C C . PRO A 1 75 ? -7.229 43.701 -15.177 1.00 31.82 75 PRO A C 1
ATOM 554 O O . PRO A 1 75 ? -7.501 42.798 -14.397 1.00 33.36 75 PRO A O 1
ATOM 558 N N . LEU A 1 76 ? -8.125 44.252 -16.003 1.00 30.75 76 LEU A N 1
ATOM 559 C CA . LEU A 1 76 ? -9.488 43.738 -16.088 1.00 30.55 76 LEU A CA 1
ATOM 560 C C . LEU A 1 76 ? -9.522 42.265 -16.492 1.00 33.37 76 LEU A C 1
ATOM 561 O O . LEU A 1 76 ? -10.327 41.491 -15.961 1.00 32.21 76 LEU A O 1
ATOM 566 N N . TYR A 1 77 ? -8.686 41.859 -17.454 1.00 32.42 77 TYR A N 1
ATOM 567 C CA . TYR A 1 77 ? -8.619 40.470 -17.915 1.00 32.34 77 TYR A CA 1
ATOM 568 C C . TYR A 1 77 ? -7.233 39.898 -17.640 1.00 35.17 77 TYR A C 1
ATOM 569 O O . TYR A 1 77 ? -6.360 39.895 -18.534 1.00 29.84 77 TYR A O 1
ATOM 578 N N . PRO A 1 78 ? -6.998 39.376 -16.428 1.00 28.82 78 PRO A N 1
ATOM 579 C CA . PRO A 1 78 ? -5.695 38.772 -16.103 1.00 31.54 78 PRO A CA 1
ATOM 580 C C . PRO A 1 78 ? -5.370 37.565 -16.971 1.00 29.01 78 PRO A C 1
ATOM 581 O O . PRO A 1 78 ? -6.259 36.854 -17.439 1.00 25.99 78 PRO A O 1
ATOM 585 N N . ARG A 1 79 ? -4.068 37.317 -17.135 1.00 28.35 79 ARG A N 1
ATOM 586 C CA . ARG A 1 79 ? -3.578 36.121 -17.810 1.00 31.36 79 ARG A CA 1
ATOM 587 C C . ARG A 1 79 ? -3.768 34.906 -16.910 1.00 30.72 79 ARG A C 1
ATOM 588 O O . ARG A 1 79 ? -3.872 35.031 -15.687 1.00 32.07 79 ARG A O 1
ATOM 596 N N . HIS A 1 80 ? -3.809 33.716 -17.534 1.00 32.47 80 HIS A N 1
ATOM 597 C CA . HIS A 1 80 ? -3.935 32.457 -16.790 1.00 36.11 80 HIS A CA 1
ATOM 598 C C . HIS A 1 80 ? -2.916 32.340 -15.650 1.00 34.36 80 HIS A C 1
ATOM 599 O O . HIS A 1 80 ? -3.246 31.856 -14.561 1.00 33.03 80 HIS A O 1
ATOM 606 N N . SER A 1 81 ? -1.675 32.781 -15.874 1.00 31.60 81 SER A N 1
ATOM 607 C CA . SER A 1 81 ? -0.664 32.687 -14.817 1.00 35.85 81 SER A CA 1
ATOM 608 C C . SER A 1 81 ? -1.011 33.579 -13.623 1.00 31.63 81 SER A C 1
ATOM 609 O O . SER A 1 81 ? -0.741 33.224 -12.469 1.00 31.70 81 SER A O 1
ATOM 612 N N . GLN A 1 82 ? -1.601 34.743 -13.885 1.00 31.32 82 GLN A N 1
ATOM 613 C CA . GLN A 1 82 ? -2.012 35.633 -12.807 1.00 29.59 82 GLN A CA 1
ATOM 614 C C . GLN A 1 82 ? -3.179 35.041 -12.024 1.00 29.62 82 GLN A C 1
ATOM 615 O O . GLN A 1 82 ? -3.266 35.218 -10.801 1.00 29.50 82 GLN A O 1
ATOM 621 N N . VAL A 1 83 ? -4.100 34.363 -12.719 1.00 29.92 83 VAL A N 1
ATOM 622 C CA . VAL A 1 83 ? -5.245 33.737 -12.060 1.00 29.81 83 VAL A CA 1
ATOM 623 C C . VAL A 1 83 ? -4.773 32.585 -11.186 1.00 28.62 83 VAL A C 1
ATOM 624 O O . VAL A 1 83 ? -5.142 32.483 -10.014 1.00 28.98 83 VAL A O 1
ATOM 628 N N . ALA A 1 84 ? -3.920 31.721 -11.746 1.00 30.38 84 ALA A N 1
ATOM 629 C CA . ALA A 1 84 ? -3.327 30.615 -10.999 1.00 33.48 84 ALA A CA 1
ATOM 630 C C . ALA A 1 84 ? -2.578 31.105 -9.759 1.00 34.16 84 ALA A C 1
ATOM 631 O O . ALA A 1 84 ? -2.722 30.543 -8.664 1.00 31.30 84 ALA A O 1
ATOM 633 N N . ALA A 1 85 ? -1.752 32.140 -9.916 1.00 31.16 85 ALA A N 1
ATOM 634 C CA . ALA A 1 85 ? -1.043 32.692 -8.768 1.00 30.58 85 ALA A CA 1
ATOM 635 C C . ALA A 1 85 ? -2.022 33.246 -7.743 1.00 29.68 85 ALA A C 1
ATOM 636 O O . ALA A 1 85 ? -1.817 33.100 -6.540 1.00 28.13 85 ALA A O 1
ATOM 638 N N . TYR A 1 86 ? -3.088 33.896 -8.208 1.00 30.93 86 TYR A N 1
ATOM 639 C CA . TYR A 1 86 ? -4.104 34.419 -7.300 1.00 26.48 86 TYR A CA 1
ATOM 640 C C . TYR A 1 86 ? -4.787 33.302 -6.521 1.00 29.14 86 TYR A C 1
ATOM 641 O O . TYR A 1 86 ? -5.044 33.447 -5.320 1.00 27.54 86 TYR A O 1
ATOM 650 N N . LEU A 1 87 ? -5.118 32.195 -7.141 1.00 28.69 87 LEU A N 1
ATOM 651 C CA . LEU A 1 87 ? -5.808 31.106 -6.483 1.00 30.60 87 LEU A CA 1
ATOM 652 C C . LEU A 1 87 ? -4.962 30.382 -5.430 1.00 25.79 87 LEU A C 1
ATOM 653 O O . LEU A 1 87 ? -5.451 30.000 -4.414 1.00 28.85 87 LEU A O 1
ATOM 658 N N . ARG A 1 88 ? -3.689 30.239 -5.691 1.00 29.94 88 ARG A N 1
ATOM 659 C CA . ARG A 1 88 ? -2.785 29.686 -4.719 1.00 30.77 88 ARG A CA 1
ATOM 660 C C . ARG A 1 88 ? -2.648 30.649 -3.523 1.00 31.38 88 ARG A C 1
ATOM 661 O O . ARG A 1 88 ? -2.598 30.199 -2.407 1.00 27.79 88 ARG A O 1
ATOM 669 N N . SER A 1 89 ? -2.613 31.957 -3.782 1.00 28.08 89 SER A N 1
ATOM 670 C CA . SER A 1 89 ? -2.559 32.965 -2.716 1.00 30.11 89 SER A CA 1
ATOM 671 C C . SER A 1 89 ? -3.776 32.881 -1.811 1.00 28.38 89 SER A C 1
ATOM 672 O O . SER A 1 89 ? -3.636 33.012 -0.636 1.00 29.37 89 SER A O 1
ATOM 675 N N . PHE A 1 90 ? -4.946 32.656 -2.371 1.00 27.24 90 PHE A N 1
ATOM 676 C CA . PHE A 1 90 ? -6.154 32.438 -1.584 1.00 28.09 90 PHE A CA 1
ATOM 677 C C . PHE A 1 90 ? -6.003 31.243 -0.669 1.00 25.45 90 PHE A C 1
ATOM 678 O O . PHE A 1 90 ? -6.277 31.328 0.475 1.00 27.62 90 PHE A O 1
ATOM 686 N N . ALA A 1 91 ? -5.557 30.148 -1.214 1.00 28.84 91 ALA A N 1
ATOM 687 C CA . ALA A 1 91 ? -5.383 28.927 -0.440 1.00 30.04 91 ALA A CA 1
ATOM 688 C C . ALA A 1 91 ? -4.454 29.118 0.726 1.00 27.79 91 ALA A C 1
ATOM 689 O O . ALA A 1 91 ? -4.733 28.644 1.782 1.00 31.33 91 ALA A O 1
ATOM 691 N N . GLU A 1 92 ? -3.385 29.828 0.511 1.00 27.68 92 GLU A N 1
ATOM 692 C CA . GLU A 1 92 ? -2.483 30.153 1.564 1.00 30.82 92 GLU A CA 1
ATOM 693 C C . GLU A 1 92 ? -3.171 31.030 2.619 1.00 32.50 92 GLU A C 1
ATOM 694 O O . GLU A 1 92 ? -3.160 30.691 3.766 1.00 31.38 92 GLU A O 1
ATOM 700 N N . TRP A 1 93 ? -3.808 32.106 2.209 1.00 28.81 93 TRP A N 1
ATOM 701 C CA . TRP A 1 93 ? -4.488 33.012 3.113 1.00 28.24 93 TRP A CA 1
ATOM 702 C C . TRP A 1 93 ? -5.620 32.374 3.868 1.00 30.42 93 TRP A C 1
ATOM 703 O O . TRP A 1 93 ? -5.782 32.592 5.029 1.00 32.23 93 TRP A O 1
ATOM 714 N N . ALA A 1 94 ? -6.407 31.613 3.171 1.00 27.80 94 ALA A N 1
ATOM 715 C CA . ALA A 1 94 ? -7.513 30.923 3.822 1.00 29.47 94 ALA A CA 1
ATOM 716 C C . ALA A 1 94 ? -7.066 29.742 4.685 1.00 32.06 94 ALA A C 1
ATOM 717 O O . ALA A 1 94 ? -7.915 29.134 5.350 1.00 30.20 94 ALA A O 1
ATOM 719 N N . GLY A 1 95 ? -5.786 29.382 4.673 1.00 32.31 95 GLY A N 1
ATOM 720 C CA . GLY A 1 95 ? -5.310 28.287 5.522 1.00 31.15 95 GLY A CA 1
ATOM 721 C C . GLY A 1 95 ? -5.791 26.920 5.075 1.00 36.27 95 GLY A C 1
ATOM 722 O O . GLY A 1 95 ? -6.102 26.066 5.919 1.00 35.92 95 GLY A O 1
ATOM 723 N N . LEU A 1 96 ? -5.874 26.689 3.760 1.00 29.73 96 LEU A N 1
ATOM 724 C CA . LEU A 1 96 ? -6.472 25.465 3.231 1.00 32.90 96 LEU A CA 1
ATOM 725 C C . LEU A 1 96 ? -5.459 24.367 2.941 1.00 34.45 96 LEU A C 1
ATOM 726 O O . LEU A 1 96 ? -5.847 23.187 2.878 1.00 30.63 96 LEU A O 1
ATOM 731 N N . LEU A 1 97 ? -4.216 24.709 2.710 1.00 29.59 97 LEU A N 1
ATOM 732 C CA . LEU A 1 97 ? -3.238 23.732 2.245 1.00 38.37 97 LEU A CA 1
ATOM 733 C C . LEU A 1 97 ? -2.912 22.535 3.166 1.00 34.69 97 LEU A C 1
ATOM 734 O O . LEU A 1 97 ? -2.581 21.489 2.676 1.00 39.19 97 LEU A O 1
ATOM 739 N N . ASP A 1 98 ? -3.082 22.676 4.458 1.00 34.93 98 ASP A N 1
ATOM 740 C CA . ASP A 1 98 ? -2.878 21.600 5.389 1.00 40.06 98 ASP A CA 1
ATOM 741 C C . ASP A 1 98 ? -4.015 20.615 5.277 1.00 41.85 98 ASP A C 1
ATOM 742 O O . ASP A 1 98 ? -3.959 19.568 5.850 1.00 38.50 98 ASP A O 1
ATOM 747 N N . HIS A 1 99 ? -5.042 20.962 4.536 1.00 39.36 99 HIS A N 1
ATOM 748 C CA . HIS A 1 99 ? -6.167 20.088 4.292 1.00 37.43 99 HIS A CA 1
ATOM 749 C C . HIS A 1 99 ? -6.134 19.576 2.850 1.00 36.34 99 HIS A C 1
ATOM 750 O O . HIS A 1 99 ? -6.992 18.850 2.456 1.00 39.22 99 HIS A O 1
ATOM 757 N N . VAL A 1 100 ? -5.145 19.942 2.082 1.00 33.43 100 VAL A N 1
ATOM 758 C CA . VAL A 1 100 ? -5.091 19.536 0.713 1.00 34.66 100 VAL A CA 1
ATOM 759 C C . VAL A 1 100 ? -4.060 18.459 0.464 1.00 37.64 100 VAL A C 1
ATOM 760 O O . VAL A 1 100 ? -2.936 18.567 0.870 1.00 38.29 100 VAL A O 1
ATOM 764 N N . GLU A 1 101 ? -4.480 17.423 -0.218 1.00 33.85 101 GLU A N 1
ATOM 765 C CA . GLU A 1 101 ? -3.580 16.381 -0.559 1.00 39.14 101 GLU A CA 1
ATOM 766 C C . GLU A 1 101 ? -3.320 16.433 -2.033 1.00 36.91 101 GLU A C 1
ATOM 767 O O . GLU A 1 101 ? -4.127 16.038 -2.836 1.00 37.28 101 GLU A O 1
ATOM 773 N N . LEU A 1 102 ? -2.148 16.894 -2.370 1.00 40.22 102 LEU A N 1
ATOM 774 C CA . LEU A 1 102 ? -1.786 17.006 -3.753 1.00 40.58 102 LEU A CA 1
ATOM 775 C C . LEU A 1 102 ? -1.314 15.726 -4.361 1.00 39.78 102 LEU A C 1
ATOM 776 O O . LEU A 1 102 ? -1.060 14.777 -3.663 1.00 37.49 102 LEU A O 1
ATOM 781 N N . ARG A 1 103 ? -1.222 15.715 -5.668 1.00 35.36 103 ARG A N 1
ATOM 782 C CA . ARG A 1 103 ? -0.855 14.538 -6.403 1.00 46.40 103 ARG A CA 1
ATOM 783 C C . ARG A 1 103 ? -1.582 13.286 -5.906 1.00 50.12 103 ARG A C 1
ATOM 784 O O . ARG A 1 103 ? -1.024 12.224 -5.784 1.00 44.85 103 ARG A O 1
ATOM 792 N N . THR A 1 104 ? -2.851 13.469 -5.625 1.00 43.73 104 THR A N 1
ATOM 793 C CA . THR A 1 104 ? -3.697 12.443 -5.139 1.00 39.95 104 THR A CA 1
ATOM 794 C C . THR A 1 104 ? -4.917 12.392 -6.018 1.00 41.79 104 THR A C 1
ATOM 795 O O . THR A 1 104 ? -5.708 13.263 -6.029 1.00 37.38 104 THR A O 1
ATOM 799 N N . GLU A 1 105 ? -5.044 11.329 -6.745 1.00 40.80 105 GLU A N 1
ATOM 800 C CA . GLU A 1 105 ? -6.173 11.135 -7.640 1.00 41.46 105 GLU A CA 1
ATOM 801 C C . GLU A 1 105 ? -7.202 10.225 -6.975 1.00 46.46 105 GLU A C 1
ATOM 802 O O . GLU A 1 105 ? -6.859 9.143 -6.475 1.00 45.48 105 GLU A O 1
ATOM 808 N N . VAL A 1 106 ? -8.452 10.677 -6.953 1.00 40.77 106 VAL A N 1
ATOM 809 C CA . VAL A 1 106 ? -9.552 9.846 -6.482 1.00 40.16 106 VAL A CA 1
ATOM 810 C C . VAL A 1 106 ? -9.909 8.843 -7.570 1.00 37.34 106 VAL A C 1
ATOM 811 O O . VAL A 1 106 ? -10.219 9.223 -8.706 1.00 36.30 106 VAL A O 1
ATOM 815 N N . VAL A 1 107 ? -9.902 7.565 -7.210 1.00 38.78 107 VAL A N 1
ATOM 816 C CA . VAL A 1 107 ? -10.158 6.474 -8.139 1.00 41.37 107 VAL A CA 1
ATOM 817 C C . VAL A 1 107 ? -11.613 6.013 -8.088 1.00 39.14 107 VAL A C 1
ATOM 818 O O . VAL A 1 107 ? -12.227 5.783 -9.128 1.00 34.83 107 VAL A O 1
ATOM 822 N N . SER A 1 108 ? -12.190 5.876 -6.891 1.00 36.45 108 SER A N 1
ATOM 823 C CA . SER A 1 108 ? -13.561 5.399 -6.754 1.00 34.51 108 SER A CA 1
ATOM 824 C C . SER A 1 108 ? -14.214 6.045 -5.542 1.00 34.38 108 SER A C 1
ATOM 825 O O . SER A 1 108 ? -13.565 6.294 -4.521 1.00 34.58 108 SER A O 1
ATOM 828 N N . VAL A 1 109 ? -15.517 6.296 -5.660 1.00 33.91 109 VAL A N 1
ATOM 829 C CA . VAL A 1 109 ? -16.333 6.826 -4.571 1.00 31.76 109 VAL A CA 1
ATOM 830 C C . VAL A 1 109 ? -17.606 5.993 -4.534 1.00 33.21 109 VAL A C 1
ATOM 831 O O . VAL A 1 109 ? -18.356 5.973 -5.516 1.00 32.11 109 VAL A O 1
ATOM 835 N N . ARG A 1 110 ? -17.853 5.305 -3.413 1.00 32.71 110 ARG A N 1
ATOM 836 C CA . ARG A 1 110 ? -19.017 4.431 -3.264 1.00 34.49 110 ARG A CA 1
ATOM 837 C C . ARG A 1 110 ? -19.738 4.737 -1.963 1.00 33.59 110 ARG A C 1
ATOM 838 O O . ARG A 1 110 ? -19.106 4.990 -0.930 1.00 33.98 110 ARG A O 1
ATOM 846 N N . GLN A 1 111 ? -21.068 4.703 -2.018 1.00 33.41 111 GLN A N 1
ATOM 847 C CA . GLN A 1 111 ? -21.888 4.923 -0.835 1.00 38.17 111 GLN A CA 1
ATOM 848 C C . GLN A 1 111 ? -22.009 3.619 -0.047 1.00 37.25 111 GLN A C 1
ATOM 849 O O . GLN A 1 111 ? -22.459 2.604 -0.588 1.00 34.35 111 GLN A O 1
ATOM 855 N N . ASP A 1 112 ? -21.612 3.636 1.222 1.00 32.97 112 ASP A N 1
ATOM 856 C CA . ASP A 1 112 ? -21.751 2.453 2.056 1.00 33.90 112 ASP A CA 1
ATOM 857 C C . ASP A 1 112 ? -23.149 2.384 2.656 1.00 38.06 112 ASP A C 1
ATOM 858 O O . ASP A 1 112 ? -23.831 3.404 2.819 1.00 36.91 112 ASP A O 1
ATOM 863 N N . ALA A 1 113 ? -23.580 1.157 2.968 1.00 38.78 113 ALA A N 1
ATOM 864 C CA . ALA A 1 113 ? -24.959 0.930 3.387 1.00 36.29 113 ALA A CA 1
ATOM 865 C C . ALA A 1 113 ? -25.307 1.640 4.689 1.00 38.62 113 ALA A C 1
ATOM 866 O O . ALA A 1 113 ? -26.489 1.865 4.958 1.00 41.11 113 ALA A O 1
ATOM 868 N N . ASP A 1 114 ? -24.325 2.001 5.508 1.00 38.33 114 ASP A N 1
ATOM 869 C CA . ASP A 1 114 ? -24.649 2.692 6.746 1.00 39.41 114 ASP A CA 1
ATOM 870 C C . ASP A 1 114 ? -24.590 4.208 6.614 1.00 43.82 114 ASP A C 1
ATOM 871 O O . ASP A 1 114 ? -24.819 4.912 7.610 1.00 44.42 114 ASP A O 1
ATOM 876 N N . GLY A 1 115 ? -24.289 4.735 5.424 1.00 36.99 115 GLY A N 1
ATOM 877 C CA . GLY A 1 115 ? -24.347 6.167 5.219 1.00 35.14 115 GLY A CA 1
ATOM 878 C C . GLY A 1 115 ? -23.074 6.831 4.709 1.00 37.33 115 GLY A C 1
ATOM 879 O O . GLY A 1 115 ? -23.113 7.611 3.755 1.00 35.59 115 GLY A O 1
ATOM 880 N N . PRO A 1 116 ? -21.936 6.591 5.356 1.00 34.65 116 PRO A N 1
ATOM 881 C CA . PRO A 1 116 ? -20.686 7.194 4.882 1.00 32.76 116 PRO A CA 1
ATOM 882 C C . PRO A 1 116 ? -20.258 6.648 3.520 1.00 39.24 116 PRO A C 1
ATOM 883 O O . PRO A 1 116 ? -20.828 5.706 2.963 1.00 33.90 116 PRO A O 1
ATOM 887 N N . TRP A 1 117 ? -19.197 7.258 3.002 1.00 29.83 117 TRP A N 1
ATOM 888 C CA . TRP A 1 117 ? -18.701 7.009 1.665 1.00 35.21 117 TRP A CA 1
ATOM 889 C C . TRP A 1 117 ? -17.292 6.442 1.745 1.00 33.62 117 TRP A C 1
ATOM 890 O O . TRP A 1 117 ? -16.465 6.949 2.506 1.00 36.54 117 TRP A O 1
ATOM 901 N N . THR A 1 118 ? -17.024 5.378 0.992 1.00 28.62 118 THR A N 1
ATOM 902 C CA . THR A 1 118 ? -15.668 4.843 0.900 1.00 34.14 118 THR A CA 1
ATOM 903 C C . THR A 1 118 ? -15.002 5.451 -0.331 1.00 33.85 118 THR A C 1
ATOM 904 O O . THR A 1 118 ? -15.507 5.313 -1.455 1.00 33.30 118 THR A O 1
ATOM 908 N N . VAL A 1 119 ? -13.900 6.103 -0.112 1.00 33.46 119 VAL A N 1
ATOM 909 C CA . VAL A 1 119 ? -13.164 6.716 -1.178 1.00 33.14 119 VAL A CA 1
ATOM 910 C C . VAL A 1 119 ? -11.791 6.107 -1.324 1.00 37.84 119 VAL A C 1
ATOM 911 O O . VAL A 1 119 ? -11.031 6.041 -0.389 1.00 36.82 119 VAL A O 1
ATOM 915 N N . VAL A 1 120 ? -11.493 5.643 -2.519 1.00 40.61 120 VAL A N 1
ATOM 916 C CA . VAL A 1 120 ? -10.189 5.102 -2.797 1.00 41.69 120 VAL A CA 1
ATOM 917 C C . VAL A 1 120 ? -9.373 6.074 -3.601 1.00 39.29 120 VAL A C 1
ATOM 918 O O . VAL A 1 120 ? -9.792 6.533 -4.625 1.00 38.91 120 VAL A O 1
ATOM 922 N N . SER A 1 121 ? -8.202 6.361 -3.108 1.00 40.25 121 SER A N 1
ATOM 923 C CA . SER A 1 121 ? -7.319 7.293 -3.747 1.00 47.58 121 SER A CA 1
ATOM 924 C C . SER A 1 121 ? -5.943 6.724 -4.082 1.00 50.54 121 SER A C 1
ATOM 925 O O . SER A 1 121 ? -5.438 5.875 -3.392 1.00 46.97 121 SER A O 1
ATOM 928 N N . ARG A 1 122 ? -5.341 7.245 -5.129 1.00 49.54 122 ARG A N 1
ATOM 929 C CA . ARG A 1 122 ? -3.991 6.845 -5.512 1.00 58.67 122 ARG A CA 1
ATOM 930 C C . ARG A 1 122 ? -2.966 7.967 -5.442 1.00 57.64 122 ARG A C 1
ATOM 931 O O . ARG A 1 122 ? -3.057 8.959 -6.141 1.00 55.48 122 ARG A O 1
ATOM 939 N N . GLY A 1 123 ? -1.969 7.785 -4.612 1.00 58.24 123 GLY A N 1
ATOM 940 C CA . GLY A 1 123 ? -0.923 8.768 -4.479 1.00 59.41 123 GLY A CA 1
ATOM 941 C C . GLY A 1 123 ? 0.151 8.823 -5.544 1.00 69.02 123 GLY A C 1
ATOM 942 O O . GLY A 1 123 ? 0.007 8.298 -6.635 1.00 65.63 123 GLY A O 1
ATOM 943 N N . ALA A 1 124 ? 1.242 9.501 -5.228 1.00 73.67 124 ALA A N 1
ATOM 944 C CA . ALA A 1 124 ? 2.289 9.652 -6.224 1.00 73.83 124 ALA A CA 1
ATOM 945 C C . ALA A 1 124 ? 2.991 8.339 -6.542 1.00 77.24 124 ALA A C 1
ATOM 946 O O . ALA A 1 124 ? 3.352 8.106 -7.693 1.00 73.24 124 ALA A O 1
ATOM 948 N N . ASP A 1 125 ? 3.179 7.481 -5.547 1.00 74.91 125 ASP A N 1
ATOM 949 C CA . ASP A 1 125 ? 3.764 6.177 -5.797 1.00 75.90 125 ASP A CA 1
ATOM 950 C C . ASP A 1 125 ? 2.915 5.408 -6.750 1.00 74.96 125 ASP A C 1
ATOM 951 O O . ASP A 1 125 ? 3.408 4.820 -7.694 1.00 71.20 125 ASP A O 1
ATOM 956 N N . GLY A 1 126 ? 1.623 5.407 -6.495 1.00 73.03 126 GLY A N 1
ATOM 957 C CA . GLY A 1 126 ? 0.721 4.624 -7.307 1.00 72.94 126 GLY A CA 1
ATOM 958 C C . GLY A 1 126 ? 0.024 3.774 -6.300 1.00 71.74 126 GLY A C 1
ATOM 959 O O . GLY A 1 126 ? -0.854 3.007 -6.633 1.00 71.68 126 GLY A O 1
ATOM 960 N N . ALA A 1 127 ? 0.421 3.915 -5.054 1.00 65.59 127 ALA A N 1
ATOM 961 C CA . ALA A 1 127 ? -0.254 3.213 -4.001 1.00 68.41 127 ALA A CA 1
ATOM 962 C C . ALA A 1 127 ? -1.732 3.572 -3.917 1.00 69.50 127 ALA A C 1
ATOM 963 O O . ALA A 1 127 ? -2.142 4.618 -4.382 1.00 69.41 127 ALA A O 1
ATOM 965 N N . GLN A 1 128 ? -2.519 2.714 -3.300 1.00 64.72 128 GLN A N 1
ATOM 966 C CA . GLN A 1 128 ? -3.909 2.998 -3.198 1.00 60.29 128 GLN A CA 1
ATOM 967 C C . GLN A 1 128 ? -4.276 2.983 -1.764 1.00 57.73 128 GLN A C 1
ATOM 968 O O . GLN A 1 128 ? -3.889 2.159 -1.031 1.00 59.91 128 GLN A O 1
ATOM 974 N N . VAL A 1 129 ? -5.036 3.950 -1.388 1.00 50.30 129 VAL A N 1
ATOM 975 C CA . VAL A 1 129 ? -5.530 4.055 -0.022 1.00 50.18 129 VAL A CA 1
ATOM 976 C C . VAL A 1 129 ? -7.053 4.073 -0.057 1.00 48.79 129 VAL A C 1
ATOM 977 O O . VAL A 1 129 ? -7.653 4.712 -0.929 1.00 51.15 129 VAL A O 1
ATOM 981 N N . SER A 1 130 ? -7.672 3.387 0.902 1.00 44.41 130 SER A N 1
ATOM 982 C CA . SER A 1 130 ? -9.122 3.348 1.075 1.00 46.33 130 SER A CA 1
ATOM 983 C C . SER A 1 130 ? -9.486 4.094 2.348 1.00 43.90 130 SER A C 1
ATOM 984 O O . SER A 1 130 ? -9.083 3.687 3.438 1.00 47.52 130 SER A O 1
ATOM 987 N N . ARG A 1 131 ? -10.255 5.165 2.223 1.00 38.05 131 ARG A N 1
ATOM 988 C CA . ARG A 1 131 ? -10.709 5.892 3.398 1.00 36.51 131 ARG A CA 1
ATOM 989 C C . ARG A 1 131 ? -12.225 6.054 3.370 1.00 34.69 131 ARG A C 1
ATOM 990 O O . ARG A 1 131 ? -12.846 6.063 2.306 1.00 37.92 131 ARG A O 1
ATOM 998 N N . ARG A 1 132 ? -12.816 6.142 4.555 1.00 34.07 132 ARG A N 1
ATOM 999 C CA . ARG A 1 132 ? -14.229 6.432 4.722 1.00 36.59 132 ARG A CA 1
ATOM 1000 C C . ARG A 1 132 ? -14.384 7.878 5.169 1.00 38.05 132 ARG A C 1
ATOM 1001 O O . ARG A 1 132 ? -13.588 8.381 5.968 1.00 37.72 132 ARG A O 1
ATOM 1009 N N . PHE A 1 133 ? -15.402 8.541 4.636 1.00 34.63 133 PHE A N 1
ATOM 1010 C CA . PHE A 1 133 ? -15.688 9.935 4.931 1.00 35.80 133 PHE A CA 1
ATOM 1011 C C . PHE A 1 133 ? -17.178 10.055 5.152 1.00 30.35 133 PHE A C 1
ATOM 1012 O O . PHE A 1 133 ? -17.967 9.309 4.569 1.00 32.52 133 PHE A O 1
ATOM 1020 N N . GLU A 1 134 ? -17.564 11.005 5.985 1.00 26.70 134 GLU A N 1
ATOM 1021 C CA . GLU A 1 134 ? -18.986 11.159 6.242 1.00 31.42 134 GLU A CA 1
ATOM 1022 C C . GLU A 1 134 ? -19.721 11.654 5.001 1.00 33.82 134 GLU A C 1
ATOM 1023 O O . GLU A 1 134 ? -20.812 11.166 4.690 1.00 37.23 134 GLU A O 1
ATOM 1029 N N . GLN A 1 135 ? -19.153 12.634 4.288 1.00 35.82 135 GLN A N 1
ATOM 1030 C CA . GLN A 1 135 ? -19.793 13.211 3.105 1.00 35.84 135 GLN A CA 1
ATOM 1031 C C . GLN A 1 135 ? -18.736 13.536 2.053 1.00 33.36 135 GLN A C 1
ATOM 1032 O O . GLN A 1 135 ? -17.547 13.709 2.356 1.00 29.55 135 GLN A O 1
ATOM 1038 N N . VAL A 1 136 ? -19.192 13.626 0.805 1.00 28.50 136 VAL A N 1
ATOM 1039 C CA . VAL A 1 136 ? -18.321 13.859 -0.338 1.00 29.89 136 VAL A CA 1
ATOM 1040 C C . VAL A 1 136 ? -18.843 15.062 -1.115 1.00 30.99 136 VAL A C 1
ATOM 1041 O O . VAL A 1 136 ? -20.037 15.127 -1.434 1.00 31.32 136 VAL A O 1
ATOM 1045 N N . VAL A 1 137 ? -17.966 16.024 -1.398 1.00 26.76 137 VAL A N 1
ATOM 1046 C CA . VAL A 1 137 ? -18.321 17.146 -2.261 1.00 28.00 137 VAL A CA 1
ATOM 1047 C C . VAL A 1 137 ? -17.490 17.029 -3.527 1.00 26.21 137 VAL A C 1
ATOM 1048 O O . VAL A 1 137 ? -16.253 17.017 -3.473 1.00 28.86 137 VAL A O 1
ATOM 1052 N N . VAL A 1 138 ? -18.175 16.920 -4.655 1.00 28.84 138 VAL A N 1
ATOM 1053 C CA . VAL A 1 138 ? -17.546 16.764 -5.954 1.00 29.02 138 VAL A CA 1
ATOM 1054 C C . VAL A 1 138 ? -17.317 18.148 -6.539 1.00 30.08 138 VAL A C 1
ATOM 1055 O O . VAL A 1 138 ? -18.273 18.892 -6.775 1.00 30.77 138 VAL A O 1
ATOM 1059 N N . ALA A 1 139 ? -16.048 18.491 -6.762 1.00 29.90 139 ALA A N 1
ATOM 1060 C CA . ALA A 1 139 ? -15.638 19.768 -7.351 1.00 28.86 139 ALA A CA 1
ATOM 1061 C C . ALA A 1 139 ? -14.598 19.517 -8.439 1.00 33.23 139 ALA A C 1
ATOM 1062 O O . ALA A 1 139 ? -13.576 20.215 -8.544 1.00 29.66 139 ALA A O 1
ATOM 1064 N N . SER A 1 140 ? -14.854 18.509 -9.264 1.00 30.85 140 SER A N 1
ATOM 1065 C CA . SER A 1 140 ? -13.870 18.002 -10.199 1.00 28.58 140 SER A CA 1
ATOM 1066 C C . SER A 1 140 ? -13.973 18.645 -11.576 1.00 31.43 140 SER A C 1
ATOM 1067 O O . SER A 1 140 ? -13.280 18.204 -12.489 1.00 32.82 140 SER A O 1
ATOM 1070 N N . GLY A 1 141 ? -14.795 19.688 -11.734 1.00 33.11 141 GLY A N 1
ATOM 1071 C CA . GLY A 1 141 ? -14.919 20.417 -12.990 1.00 30.35 141 GLY A CA 1
ATOM 1072 C C . GLY A 1 141 ? -15.691 19.606 -14.015 1.00 38.43 141 GLY A C 1
ATOM 1073 O O . GLY A 1 141 ? -15.921 18.412 -13.790 1.00 35.87 141 GLY A O 1
ATOM 1074 N N . HIS A 1 142 ? -16.071 20.220 -15.105 1.00 32.27 142 HIS A N 1
ATOM 1075 C CA . HIS A 1 142 ? -16.706 19.526 -16.169 1.00 40.72 142 HIS A CA 1
ATOM 1076 C C . HIS A 1 142 ? -15.994 19.639 -17.544 1.00 40.36 142 HIS A C 1
ATOM 1077 O O . HIS A 1 142 ? -16.545 19.291 -18.516 1.00 42.03 142 HIS A O 1
ATOM 1084 N N . HIS A 1 143 ? -14.773 20.109 -17.592 1.00 37.71 143 HIS A N 1
ATOM 1085 C CA . HIS A 1 143 ? -14.036 20.242 -18.822 1.00 41.19 143 HIS A CA 1
ATOM 1086 C C . HIS A 1 143 ? -12.965 19.174 -18.822 1.00 44.60 143 HIS A C 1
ATOM 1087 O O . HIS A 1 143 ? -11.825 19.418 -18.951 1.00 45.42 143 HIS A O 1
ATOM 1094 N N . ASN A 1 144 ? -13.393 17.958 -18.644 1.00 45.62 144 ASN A N 1
ATOM 1095 C CA . ASN A 1 144 ? -12.503 16.842 -18.516 1.00 52.15 144 ASN A CA 1
ATOM 1096 C C . ASN A 1 144 ? -12.106 16.088 -19.735 1.00 54.16 144 ASN A C 1
ATOM 1097 O O . ASN A 1 144 ? -10.968 15.980 -19.998 1.00 63.54 144 ASN A O 1
ATOM 1102 N N . GLU A 1 145 ? -13.051 15.551 -20.457 1.00 49.38 145 GLU A N 1
ATOM 1103 C CA . GLU A 1 145 ? -12.767 14.771 -21.610 1.00 48.84 145 GLU A CA 1
ATOM 1104 C C . GLU A 1 145 ? -12.966 15.494 -22.867 1.00 43.86 145 GLU A C 1
ATOM 1105 O O . GLU A 1 145 ? -13.933 16.136 -23.025 1.00 44.31 145 GLU A O 1
ATOM 1111 N N . PRO A 1 146 ? -12.041 15.348 -23.783 1.00 48.24 146 PRO A N 1
ATOM 1112 C CA . PRO A 1 146 ? -12.186 16.003 -25.094 1.00 42.31 146 PRO A CA 1
ATOM 1113 C C . PRO A 1 146 ? -13.361 15.419 -25.861 1.00 44.52 146 PRO A C 1
ATOM 1114 O O . PRO A 1 146 ? -13.548 14.202 -25.908 1.00 44.86 146 PRO A O 1
ATOM 1118 N N . ALA A 1 147 ? -14.071 16.311 -26.527 1.00 38.08 147 ALA A N 1
ATOM 1119 C CA . ALA A 1 147 ? -15.149 15.898 -27.423 1.00 41.67 147 ALA A CA 1
ATOM 1120 C C . ALA A 1 147 ? -14.730 16.202 -28.862 1.00 49.24 147 ALA A C 1
ATOM 1121 O O . ALA A 1 147 ? -14.735 17.362 -29.238 1.00 47.02 147 ALA A O 1
ATOM 1123 N N . LEU A 1 148 ? -14.351 15.186 -29.619 1.00 55.75 148 LEU A N 1
ATOM 1124 C CA . LEU A 1 148 ? -13.995 15.353 -31.050 1.00 56.35 148 LEU A CA 1
ATOM 1125 C C . LEU A 1 148 ? -15.241 15.040 -31.873 1.00 57.77 148 LEU A C 1
ATOM 1126 O O . LEU A 1 148 ? -16.136 14.360 -31.348 1.00 53.90 148 LEU A O 1
ATOM 1131 N N . PRO A 1 149 ? -15.369 15.561 -33.103 1.00 57.13 149 PRO A N 1
ATOM 1132 C CA . PRO A 1 149 ? -16.595 15.381 -33.883 1.00 60.93 149 PRO A CA 1
ATOM 1133 C C . PRO A 1 149 ? -16.964 13.910 -34.079 1.00 58.81 149 PRO A C 1
ATOM 1134 O O . PRO A 1 149 ? -16.091 13.125 -34.312 1.00 54.78 149 PRO A O 1
ATOM 1138 N N . ASP A 1 150 ? -18.254 13.604 -33.974 1.00 63.61 150 ASP A N 1
ATOM 1139 C CA . ASP A 1 150 ? -18.706 12.184 -33.976 1.00 68.99 150 ASP A CA 1
ATOM 1140 C C . ASP A 1 150 ? -18.026 11.470 -35.134 1.00 67.56 150 ASP A C 1
ATOM 1141 O O . ASP A 1 150 ? -17.300 10.495 -34.866 1.00 70.66 150 ASP A O 1
ATOM 1146 N N . PRO A 1 151 ? -18.270 11.839 -36.398 1.00 61.95 151 PRO A N 1
ATOM 1147 C CA . PRO A 1 151 ? -17.507 11.268 -37.465 1.00 60.51 151 PRO A CA 1
ATOM 1148 C C . PRO A 1 151 ? -16.394 12.242 -37.854 1.00 55.08 151 PRO A C 1
ATOM 1149 O O . PRO A 1 151 ? -16.669 13.353 -38.190 1.00 52.18 151 PRO A O 1
ATOM 1153 N N . LEU A 1 152 ? -15.154 11.807 -37.733 1.00 53.64 152 LEU A N 1
ATOM 1154 C CA . LEU A 1 152 ? -14.076 12.638 -38.291 1.00 49.80 152 LEU A CA 1
ATOM 1155 C C . LEU A 1 152 ? -14.296 12.576 -39.802 1.00 55.29 152 LEU A C 1
ATOM 1156 O O . LEU A 1 152 ? -14.767 11.546 -40.282 1.00 52.26 152 LEU A O 1
ATOM 1161 N N . PRO A 1 153 ? -14.034 13.643 -40.571 1.00 53.45 153 PRO A N 1
ATOM 1162 C CA . PRO A 1 153 ? -14.279 13.626 -42.015 1.00 49.83 153 PRO A CA 1
ATOM 1163 C C . PRO A 1 153 ? -13.505 12.494 -42.671 1.00 42.30 153 PRO A C 1
ATOM 1164 O O . PRO A 1 153 ? -12.494 12.014 -42.153 1.00 38.63 153 PRO A O 1
ATOM 1168 N N . ALA A 1 154 ? -14.022 12.053 -43.818 1.00 47.70 154 ALA A N 1
ATOM 1169 C CA . ALA A 1 154 ? -13.417 10.943 -44.546 1.00 46.43 154 ALA A CA 1
ATOM 1170 C C . ALA A 1 154 ? -11.942 11.210 -44.812 1.00 44.79 154 ALA A C 1
ATOM 1171 O O . ALA A 1 154 ? -11.530 12.350 -45.050 1.00 43.57 154 ALA A O 1
ATOM 1173 N N . GLY A 1 155 ? -11.142 10.151 -44.758 1.00 44.35 155 GLY A N 1
ATOM 1174 C CA . GLY A 1 155 ? -9.731 10.249 -45.064 1.00 47.26 155 GLY A CA 1
ATOM 1175 C C . GLY A 1 155 ? -8.823 10.632 -43.915 1.00 48.32 155 GLY A C 1
ATOM 1176 O O . GLY A 1 155 ? -7.604 10.722 -44.123 1.00 48.76 155 GLY A O 1
ATOM 1177 N N . ALA A 1 156 ? -9.368 10.854 -42.712 1.00 45.49 156 ALA A N 1
ATOM 1178 C CA . ALA A 1 156 ? -8.536 11.264 -41.581 1.00 50.43 156 ALA A CA 1
ATOM 1179 C C . ALA A 1 156 ? -7.416 10.267 -41.293 1.00 54.90 156 ALA A C 1
ATOM 1180 O O . ALA A 1 156 ? -6.333 10.665 -40.842 1.00 53.33 156 ALA A O 1
ATOM 1182 N N . ASP A 1 157 ? -7.652 8.974 -41.548 1.00 57.02 157 ASP A N 1
ATOM 1183 C CA . ASP A 1 157 ? -6.636 7.954 -41.281 1.00 60.55 157 ASP A CA 1
ATOM 1184 C C . ASP A 1 157 ? -5.444 8.067 -42.226 1.00 60.55 157 ASP A C 1
ATOM 1185 O O . ASP A 1 157 ? -4.341 7.627 -41.885 1.00 60.37 157 ASP A O 1
ATOM 1190 N N . SER A 1 158 ? -5.642 8.628 -43.416 1.00 61.72 158 SER A N 1
ATOM 1191 C CA . SER A 1 158 ? -4.535 8.830 -44.342 1.00 57.46 158 SER A CA 1
ATOM 1192 C C . SER A 1 158 ? -4.227 10.314 -44.458 1.00 56.50 158 SER A C 1
ATOM 1193 O O . SER A 1 158 ? -4.260 10.878 -45.557 1.00 64.77 158 SER A O 1
ATOM 1196 N N . PHE A 1 159 ? -3.971 10.962 -43.332 1.00 52.92 159 PHE A N 1
ATOM 1197 C CA . PHE A 1 159 ? -3.684 12.387 -43.303 1.00 52.97 159 PHE A CA 1
ATOM 1198 C C . PHE A 1 159 ? -2.199 12.577 -43.033 1.00 49.67 159 PHE A C 1
ATOM 1199 O O . PHE A 1 159 ? -1.663 12.019 -42.073 1.00 48.48 159 PHE A O 1
ATOM 1207 N N . ALA A 1 160 ? -1.540 13.361 -43.883 1.00 50.38 160 ALA A N 1
ATOM 1208 C CA . ALA A 1 160 ? -0.095 13.507 -43.797 1.00 49.56 160 ALA A CA 1
ATOM 1209 C C . ALA A 1 160 ? 0.347 14.286 -42.570 1.00 50.99 160 ALA A C 1
ATOM 1210 O O . ALA A 1 160 ? 1.527 14.224 -42.207 1.00 52.04 160 ALA A O 1
ATOM 1212 N N . GLY A 1 161 ? -0.564 15.019 -41.926 1.00 53.65 161 GLY A N 1
ATOM 1213 C CA . GLY A 1 161 ? -0.242 15.826 -40.778 1.00 52.09 161 GLY A CA 1
ATOM 1214 C C . GLY A 1 161 ? -0.903 15.341 -39.506 1.00 52.18 161 GLY A C 1
ATOM 1215 O O . GLY A 1 161 ? -1.390 14.204 -39.413 1.00 53.48 161 GLY A O 1
ATOM 1216 N N . THR A 1 162 ? -0.940 16.224 -38.508 1.00 52.98 162 THR A N 1
ATOM 1217 C CA . THR A 1 162 ? -1.358 15.874 -37.155 1.00 53.11 162 THR A CA 1
ATOM 1218 C C . THR A 1 162 ? -2.746 16.441 -36.871 1.00 51.37 162 THR A C 1
ATOM 1219 O O . THR A 1 162 ? -2.979 17.646 -37.028 1.00 48.08 162 THR A O 1
ATOM 1223 N N . ILE A 1 163 ? -3.661 15.571 -36.456 1.00 49.13 163 ILE A N 1
ATOM 1224 C CA . ILE A 1 163 ? -4.986 15.966 -35.996 1.00 46.99 163 ILE A CA 1
ATOM 1225 C C . ILE A 1 163 ? -4.965 15.970 -34.474 1.00 44.82 163 ILE A C 1
ATOM 1226 O O . ILE A 1 163 ? -4.640 14.953 -33.851 1.00 49.32 163 ILE A O 1
ATOM 1231 N N . LEU A 1 164 ? -5.304 17.105 -33.867 1.00 44.15 164 LEU A N 1
ATOM 1232 C CA . LEU A 1 164 ? -5.301 17.206 -32.418 1.00 40.69 164 LEU A CA 1
ATOM 1233 C C . LEU A 1 164 ? -6.540 17.954 -31.946 1.00 42.16 164 LEU A C 1
ATOM 1234 O O . LEU A 1 164 ? -7.242 18.605 -32.728 1.00 40.88 164 LEU A O 1
ATOM 1239 N N . HIS A 1 165 ? -6.807 17.822 -30.649 1.00 40.24 165 HIS A N 1
ATOM 1240 C CA . HIS A 1 165 ? -7.855 18.538 -29.933 1.00 41.64 165 HIS A CA 1
ATOM 1241 C C . HIS A 1 165 ? -7.247 19.762 -29.261 1.00 35.36 165 HIS A C 1
ATOM 1242 O O . HIS A 1 165 ? -6.036 19.840 -29.065 1.00 37.65 165 HIS A O 1
ATOM 1249 N N . SER A 1 166 ? -8.100 20.729 -28.911 1.00 36.13 166 SER A N 1
ATOM 1250 C CA . SER A 1 166 ? -7.591 21.915 -28.230 1.00 39.40 166 SER A CA 1
ATOM 1251 C C . SER A 1 166 ? -6.958 21.579 -26.876 1.00 44.95 166 SER A C 1
ATOM 1252 O O . SER A 1 166 ? -6.122 22.348 -26.383 1.00 44.17 166 SER A O 1
ATOM 1255 N N . LEU A 1 167 ? -7.275 20.445 -26.307 1.00 43.42 167 LEU A N 1
ATOM 1256 C CA . LEU A 1 167 ? -6.669 20.030 -25.078 1.00 47.49 167 LEU A CA 1
ATOM 1257 C C . LEU A 1 167 ? -5.195 19.826 -25.248 1.00 48.06 167 LEU A C 1
ATOM 1258 O O . LEU A 1 167 ? -4.438 20.072 -24.379 1.00 48.43 167 LEU A O 1
ATOM 1263 N N . ASP A 1 168 ? -4.820 19.325 -26.395 1.00 45.99 168 ASP A N 1
ATOM 1264 C CA . ASP A 1 168 ? -3.452 19.081 -26.715 1.00 49.35 168 ASP A CA 1
ATOM 1265 C C . ASP A 1 168 ? -2.760 20.343 -27.165 1.00 44.94 168 ASP A C 1
ATOM 1266 O O . ASP A 1 168 ? -1.593 20.333 -27.320 1.00 46.19 168 ASP A O 1
ATOM 1271 N N . TYR A 1 169 ? -3.486 21.417 -27.388 1.00 43.50 169 TYR A N 1
ATOM 1272 C CA . TYR A 1 169 ? -2.876 22.635 -27.870 1.00 48.10 169 TYR A CA 1
ATOM 1273 C C . TYR A 1 169 ? -2.314 23.441 -26.781 1.00 47.40 169 TYR A C 1
ATOM 1274 O O . TYR A 1 169 ? -2.963 23.718 -25.835 1.00 51.24 169 TYR A O 1
ATOM 1283 N N . ARG A 1 170 ? -1.104 23.897 -26.931 1.00 48.69 170 ARG A N 1
ATOM 1284 C CA . ARG A 1 170 ? -0.507 24.760 -25.923 1.00 52.42 170 ARG A CA 1
ATOM 1285 C C . ARG A 1 170 ? -0.095 26.183 -26.307 1.00 55.99 170 ARG A C 1
ATOM 1286 O O . ARG A 1 170 ? -0.456 27.102 -25.617 1.00 51.67 170 ARG A O 1
ATOM 1294 N N . ASP A 1 171 ? 0.690 26.362 -27.373 1.00 54.97 171 ASP A N 1
ATOM 1295 C CA . ASP A 1 171 ? 1.189 27.690 -27.721 1.00 50.79 171 ASP A CA 1
ATOM 1296 C C . ASP A 1 171 ? 1.101 28.151 -29.141 1.00 47.96 171 ASP A C 1
ATOM 1297 O O . ASP A 1 171 ? 0.743 29.245 -29.387 1.00 52.76 171 ASP A O 1
ATOM 1302 N N . GLY A 1 172 ? 1.513 27.394 -30.094 1.00 42.87 172 GLY A N 1
ATOM 1303 C CA . GLY A 1 172 ? 1.415 27.986 -31.414 1.00 52.88 172 GLY A CA 1
ATOM 1304 C C . GLY A 1 172 ? 2.704 28.365 -32.004 1.00 44.22 172 GLY A C 1
ATOM 1305 O O . GLY A 1 172 ? 2.845 28.363 -33.187 1.00 41.52 172 GLY A O 1
ATOM 1306 N N . GLY A 1 173 ? 3.636 28.728 -31.159 1.00 44.17 173 GLY A N 1
ATOM 1307 C CA . GLY A 1 173 ? 4.962 28.877 -31.634 1.00 42.72 173 GLY A CA 1
ATOM 1308 C C . GLY A 1 173 ? 5.309 27.440 -31.972 1.00 46.74 173 GLY A C 1
ATOM 1309 O O . GLY A 1 173 ? 6.275 27.224 -32.658 1.00 48.27 173 GLY A O 1
ATOM 1310 N N . ASP A 1 174 ? 4.515 26.472 -31.523 1.00 45.92 174 ASP A N 1
ATOM 1311 C CA . ASP A 1 174 ? 4.711 25.083 -31.854 1.00 46.08 174 ASP A CA 1
ATOM 1312 C C . ASP A 1 174 ? 4.211 24.801 -33.244 1.00 44.70 174 ASP A C 1
ATOM 1313 O O . ASP A 1 174 ? 4.259 23.690 -33.699 1.00 37.61 174 ASP A O 1
ATOM 1318 N N . PHE A 1 175 ? 3.703 25.820 -33.901 1.00 46.02 175 PHE A N 1
ATOM 1319 C CA . PHE A 1 175 ? 3.209 25.686 -35.249 1.00 43.23 175 PHE A CA 1
ATOM 1320 C C . PHE A 1 175 ? 3.791 26.781 -36.117 1.00 46.39 175 PHE A C 1
ATOM 1321 O O . PHE A 1 175 ? 3.271 27.069 -37.168 1.00 44.59 175 PHE A O 1
ATOM 1329 N N . ALA A 1 176 ? 4.870 27.392 -35.672 1.00 44.93 176 ALA A N 1
ATOM 1330 C CA . ALA A 1 176 ? 5.520 28.442 -36.415 1.00 48.53 176 ALA A CA 1
ATOM 1331 C C . ALA A 1 176 ? 5.796 28.019 -37.825 1.00 52.53 176 ALA A C 1
ATOM 1332 O O . ALA A 1 176 ? 6.179 26.914 -38.061 1.00 55.99 176 ALA A O 1
ATOM 1334 N N . GLY A 1 177 ? 5.544 28.891 -38.759 1.00 47.90 177 GLY A N 1
ATOM 1335 C CA . GLY A 1 177 ? 5.757 28.573 -40.137 1.00 49.56 177 GLY A CA 1
ATOM 1336 C C . GLY A 1 177 ? 4.875 27.518 -40.741 1.00 53.40 177 GLY A C 1
ATOM 1337 O O . GLY A 1 177 ? 5.018 27.243 -41.873 1.00 49.69 177 GLY A O 1
ATOM 1338 N N . ARG A 1 178 ? 3.961 26.942 -39.987 1.00 51.40 178 ARG A N 1
ATOM 1339 C CA . ARG A 1 178 ? 3.080 25.936 -40.520 1.00 45.83 178 ARG A CA 1
ATOM 1340 C C . ARG A 1 178 ? 1.772 26.445 -40.988 1.00 46.01 178 ARG A C 1
ATOM 1341 O O . ARG A 1 178 ? 1.482 27.564 -40.903 1.00 43.03 178 ARG A O 1
ATOM 1349 N N . ARG A 1 179 ? 0.979 25.529 -41.482 1.00 45.14 179 ARG A N 1
ATOM 1350 C CA . ARG A 1 179 ? -0.323 25.812 -41.991 1.00 47.06 179 ARG A CA 1
ATOM 1351 C C . ARG A 1 179 ? -1.330 25.006 -41.203 1.00 46.65 179 ARG A C 1
ATOM 1352 O O . ARG A 1 179 ? -1.218 23.849 -41.135 1.00 47.29 179 ARG A O 1
ATOM 1360 N N . VAL A 1 180 ? -2.289 25.668 -40.588 1.00 45.02 180 VAL A N 1
ATOM 1361 C CA . VAL A 1 180 ? -3.225 25.053 -39.686 1.00 38.68 180 VAL A CA 1
ATOM 1362 C C . VAL A 1 180 ? -4.665 25.416 -39.792 1.00 36.18 180 VAL A C 1
ATOM 1363 O O . VAL A 1 180 ? -4.989 26.512 -40.004 1.00 38.02 180 VAL A O 1
ATOM 1367 N N . VAL A 1 181 ? -5.506 24.431 -39.618 1.00 37.36 181 VAL A N 1
ATOM 1368 C CA . VAL A 1 181 ? -6.951 24.605 -39.634 1.00 36.35 181 VAL A CA 1
ATOM 1369 C C . VAL A 1 181 ? -7.437 24.500 -38.197 1.00 38.04 181 VAL A C 1
ATOM 1370 O O . VAL A 1 181 ? -7.008 23.612 -37.447 1.00 38.02 181 VAL A O 1
ATOM 1374 N N . VAL A 1 182 ? -8.306 25.421 -37.802 1.00 34.70 182 VAL A N 1
ATOM 1375 C CA . VAL A 1 182 ? -8.992 25.366 -36.520 1.00 36.10 182 VAL A CA 1
ATOM 1376 C C . VAL A 1 182 ? -10.458 25.083 -36.804 1.00 37.17 182 VAL A C 1
ATOM 1377 O O . VAL A 1 182 ? -11.065 25.732 -37.669 1.00 34.54 182 VAL A O 1
ATOM 1381 N N . VAL A 1 183 ? -11.017 24.105 -36.095 1.00 36.50 183 VAL A N 1
ATOM 1382 C CA . VAL A 1 183 ? -12.403 23.682 -36.277 1.00 37.66 183 VAL A CA 1
ATOM 1383 C C . VAL A 1 183 ? -13.200 24.162 -35.079 1.00 34.70 183 VAL A C 1
ATOM 1384 O O . VAL A 1 183 ? -12.914 23.773 -33.942 1.00 37.48 183 VAL A O 1
ATOM 1388 N N . GLY A 1 184 ? -14.202 24.982 -35.333 1.00 35.73 184 GLY A N 1
ATOM 1389 C CA . GLY A 1 184 ? -15.138 25.408 -34.320 1.00 31.19 184 GLY A CA 1
ATOM 1390 C C . GLY A 1 184 ? -15.218 26.913 -34.247 1.00 39.37 184 GLY A C 1
ATOM 1391 O O . GLY A 1 184 ? -14.496 27.642 -34.931 1.00 40.78 184 GLY A O 1
ATOM 1392 N N . LEU A 1 185 ? -16.104 27.383 -33.379 1.00 41.71 185 LEU A N 1
ATOM 1393 C CA . LEU A 1 185 ? -16.245 28.823 -33.215 1.00 39.56 185 LEU A CA 1
ATOM 1394 C C . LEU A 1 185 ? -16.562 29.199 -31.772 1.00 40.43 185 LEU A C 1
ATOM 1395 O O . LEU A 1 185 ? -17.142 30.266 -31.540 1.00 42.19 185 LEU A O 1
ATOM 1400 N N . GLY A 1 186 ? -16.206 28.356 -30.808 1.00 38.62 186 GLY A N 1
ATOM 1401 C CA . GLY A 1 186 ? -16.345 28.679 -29.407 1.00 42.12 186 GLY A CA 1
ATOM 1402 C C . GLY A 1 186 ? -15.213 29.562 -28.920 1.00 42.93 186 GLY A C 1
ATOM 1403 O O . GLY A 1 186 ? -14.438 30.125 -29.695 1.00 38.43 186 GLY A O 1
ATOM 1404 N N . ALA A 1 187 ? -15.124 29.680 -27.588 1.00 43.04 187 ALA A N 1
ATOM 1405 C CA . ALA A 1 187 ? -14.084 30.511 -26.988 1.00 39.48 187 ALA A CA 1
ATOM 1406 C C . ALA A 1 187 ? -12.698 29.989 -27.346 1.00 41.24 187 ALA A C 1
ATOM 1407 O O . ALA A 1 187 ? -11.814 30.756 -27.745 1.00 34.40 187 ALA A O 1
ATOM 1409 N N . SER A 1 188 ? -12.496 28.676 -27.222 1.00 42.34 188 SER A N 1
ATOM 1410 C CA . SER A 1 188 ? -11.200 28.090 -27.549 1.00 43.57 188 SER A CA 1
ATOM 1411 C C . SER A 1 188 ? -10.845 28.312 -29.012 1.00 38.89 188 SER A C 1
ATOM 1412 O O . SER A 1 188 ? -9.701 28.655 -29.334 1.00 36.69 188 SER A O 1
ATOM 1415 N N . ALA A 1 189 ? -11.821 28.132 -29.906 1.00 34.80 189 ALA A N 1
ATOM 1416 C CA . ALA A 1 189 ? -11.552 28.195 -31.341 1.00 39.61 189 ALA A CA 1
ATOM 1417 C C . ALA A 1 189 ? -11.046 29.572 -31.748 1.00 36.00 189 ALA A C 1
ATOM 1418 O O . ALA A 1 189 ? -10.023 29.683 -32.428 1.00 35.26 189 ALA A O 1
ATOM 1420 N N . VAL A 1 190 ? -11.743 30.635 -31.325 1.00 34.59 190 VAL A N 1
ATOM 1421 C CA . VAL A 1 190 ? -11.346 31.978 -31.740 1.00 37.13 190 VAL A CA 1
ATOM 1422 C C . VAL A 1 190 ? -10.024 32.378 -31.087 1.00 34.14 190 VAL A C 1
ATOM 1423 O O . VAL A 1 190 ? -9.160 32.975 -31.741 1.00 35.12 190 VAL A O 1
ATOM 1427 N N . ASP A 1 191 ? -9.835 32.059 -29.801 1.00 33.06 191 ASP A N 1
ATOM 1428 C CA . ASP A 1 191 ? -8.567 32.376 -29.145 1.00 32.33 191 ASP A CA 1
ATOM 1429 C C . ASP A 1 191 ? -7.409 31.643 -29.814 1.00 31.99 191 ASP A C 1
ATOM 1430 O O . ASP A 1 191 ? -6.332 32.211 -30.003 1.00 28.76 191 ASP A O 1
ATOM 1435 N N . ILE A 1 192 ? -7.602 30.368 -30.156 1.00 33.84 192 ILE A N 1
ATOM 1436 C CA . ILE A 1 192 ? -6.501 29.576 -30.692 1.00 34.96 192 ILE A CA 1
ATOM 1437 C C . ILE A 1 192 ? -6.166 30.027 -32.107 1.00 32.17 192 ILE A C 1
ATOM 1438 O O . ILE A 1 192 ? -4.991 30.178 -32.461 1.00 33.28 192 ILE A O 1
ATOM 1443 N N . ALA A 1 193 ? -7.194 30.241 -32.937 1.00 34.57 193 ALA A N 1
ATOM 1444 C CA . ALA A 1 193 ? -6.987 30.845 -34.254 1.00 32.31 193 ALA A CA 1
ATOM 1445 C C . ALA A 1 193 ? -6.237 32.169 -34.140 1.00 34.00 193 ALA A C 1
ATOM 1446 O O . ALA A 1 193 ? -5.218 32.382 -34.814 1.00 31.93 193 ALA A O 1
ATOM 1448 N N . ALA A 1 194 ? -6.723 33.067 -33.275 1.00 33.18 194 ALA A N 1
ATOM 1449 C CA . ALA A 1 194 ? -6.056 34.357 -33.086 1.00 37.08 194 ALA A CA 1
ATOM 1450 C C . ALA A 1 194 ? -4.584 34.161 -32.756 1.00 34.89 194 ALA A C 1
ATOM 1451 O O . ALA A 1 194 ? -3.712 34.822 -33.329 1.00 38.23 194 ALA A O 1
ATOM 1453 N N . ASP A 1 195 ? -4.286 33.248 -31.832 1.00 31.15 195 ASP A N 1
ATOM 1454 C CA . ASP A 1 195 ? -2.892 32.995 -31.475 1.00 35.18 195 ASP A CA 1
ATOM 1455 C C . ASP A 1 195 ? -2.108 32.451 -32.675 1.00 37.26 195 ASP A C 1
ATOM 1456 O O . ASP A 1 195 ? -1.008 32.929 -32.983 1.00 33.91 195 ASP A O 1
ATOM 1461 N N . LEU A 1 196 ? -2.651 31.478 -33.371 1.00 34.13 196 LEU A N 1
ATOM 1462 C CA . LEU A 1 196 ? -2.045 30.861 -34.521 1.00 37.36 196 LEU A CA 1
ATOM 1463 C C . LEU A 1 196 ? -1.780 31.881 -35.614 1.00 37.76 196 LEU A C 1
ATOM 1464 O O . LEU A 1 196 ? -0.863 31.805 -36.338 1.00 34.10 196 LEU A O 1
ATOM 1469 N N . SER A 1 197 ? -2.639 32.849 -35.665 1.00 34.05 197 SER A N 1
ATOM 1470 C CA . SER A 1 197 ? -2.575 33.896 -36.598 1.00 37.49 197 SER A CA 1
ATOM 1471 C C . SER A 1 197 ? -1.353 34.744 -36.517 1.00 34.61 197 SER A C 1
ATOM 1472 O O . SER A 1 197 ? -1.136 35.487 -37.366 1.00 40.22 197 SER A O 1
ATOM 1475 N N . ARG A 1 198 ? -0.561 34.602 -35.496 1.00 34.29 198 ARG A N 1
ATOM 1476 C CA . ARG A 1 198 ? 0.651 35.316 -35.348 1.00 38.38 198 ARG A CA 1
ATOM 1477 C C . ARG A 1 198 ? 1.858 34.408 -35.332 1.00 38.75 198 ARG A C 1
ATOM 1478 O O . ARG A 1 198 ? 2.921 34.827 -34.998 1.00 40.80 198 ARG A O 1
ATOM 1486 N N . HIS A 1 199 ? 1.689 33.170 -35.673 1.00 37.23 199 HIS A N 1
ATOM 1487 C CA . HIS A 1 199 ? 2.799 32.295 -35.657 1.00 42.79 199 HIS A CA 1
ATOM 1488 C C . HIS A 1 199 ? 2.873 31.476 -36.922 1.00 45.31 199 HIS A C 1
ATOM 1489 O O . HIS A 1 199 ? 3.878 31.349 -37.524 1.00 44.34 199 HIS A O 1
ATOM 1496 N N . ALA A 1 200 ? 1.762 30.916 -37.299 1.00 43.91 200 ALA A N 1
ATOM 1497 C CA . ALA A 1 200 ? 1.649 30.116 -38.447 1.00 42.91 200 ALA A CA 1
ATOM 1498 C C . ALA A 1 200 ? 1.667 30.897 -39.666 1.00 43.14 200 ALA A C 1
ATOM 1499 O O . ALA A 1 200 ? 1.500 32.051 -39.647 1.00 42.66 200 ALA A O 1
ATOM 1501 N N . GLU A 1 201 ? 1.865 30.212 -40.757 1.00 46.30 201 GLU A N 1
ATOM 1502 C CA . GLU A 1 201 ? 1.909 30.844 -42.020 1.00 43.85 201 GLU A CA 1
ATOM 1503 C C . GLU A 1 201 ? 0.567 31.077 -42.539 1.00 44.91 201 GLU A C 1
ATOM 1504 O O . GLU A 1 201 ? 0.332 32.046 -43.153 1.00 42.24 201 GLU A O 1
ATOM 1510 N N . ARG A 1 202 ? -0.319 30.165 -42.267 1.00 42.57 202 ARG A N 1
ATOM 1511 C CA . ARG A 1 202 ? -1.665 30.304 -42.681 1.00 41.99 202 ARG A CA 1
ATOM 1512 C C . ARG A 1 202 ? -2.566 29.681 -41.632 1.00 38.99 202 ARG A C 1
ATOM 1513 O O . ARG A 1 202 ? -2.322 28.633 -41.169 1.00 36.82 202 ARG A O 1
ATOM 1521 N N . THR A 1 203 ? -3.588 30.400 -41.249 1.00 37.30 203 THR A N 1
ATOM 1522 C CA . THR A 1 203 ? -4.540 29.961 -40.273 1.00 33.23 203 THR A CA 1
ATOM 1523 C C . THR A 1 203 ? -5.941 29.982 -40.846 1.00 32.97 203 THR A C 1
ATOM 1524 O O . THR A 1 203 ? -6.410 30.970 -41.195 1.00 35.58 203 THR A O 1
ATOM 1528 N N . LEU A 1 204 ? -6.574 28.858 -40.937 1.00 31.08 204 LEU A N 1
ATOM 1529 C CA . LEU A 1 204 ? -7.916 28.741 -41.436 1.00 30.77 204 LEU A CA 1
ATOM 1530 C C . LEU A 1 204 ? -8.904 28.418 -40.316 1.00 35.92 204 LEU A C 1
ATOM 1531 O O . LEU A 1 204 ? -8.591 27.710 -39.440 1.00 32.18 204 LEU A O 1
ATOM 1536 N N . LEU A 1 205 ? -10.087 28.976 -40.362 1.00 36.87 205 LEU A N 1
ATOM 1537 C CA . LEU A 1 205 ? -11.084 28.833 -39.292 1.00 35.97 205 LEU A CA 1
ATOM 1538 C C . LEU A 1 205 ? -12.337 28.149 -39.856 1.00 33.47 205 LEU A C 1
ATOM 1539 O O . LEU A 1 205 ? -13.237 28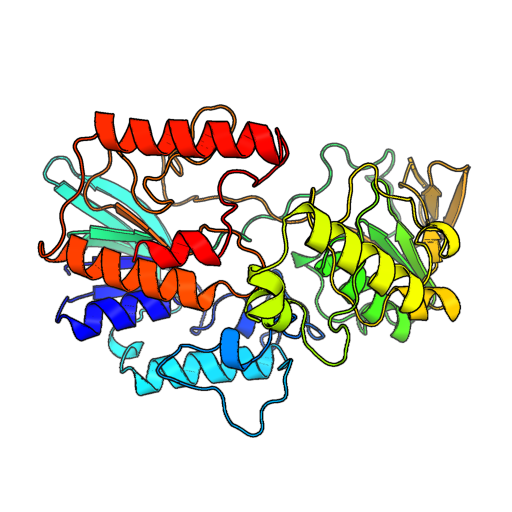.806 -40.377 1.00 32.59 205 LEU A O 1
ATOM 1544 N N . SER A 1 206 ? -12.411 26.846 -39.775 1.00 33.83 206 SER A N 1
ATOM 1545 C CA . SER A 1 206 ? -13.495 26.032 -40.290 1.00 36.48 206 SER A CA 1
ATOM 1546 C C . SER A 1 206 ? -14.719 26.086 -39.419 1.00 40.59 206 SER A C 1
ATOM 1547 O O . SER A 1 206 ? -14.710 25.606 -38.356 1.00 36.89 206 SER A O 1
ATOM 1550 N N . VAL A 1 207 ? -15.766 26.675 -39.911 1.00 36.11 207 VAL A N 1
ATOM 1551 C CA . VAL A 1 207 ? -16.977 26.818 -39.172 1.00 42.85 207 VAL A CA 1
ATOM 1552 C C . VAL A 1 207 ? -18.187 26.258 -39.855 1.00 47.75 207 VAL A C 1
ATOM 1553 O O . VAL A 1 207 ? -18.460 26.477 -40.990 1.00 46.84 207 VAL A O 1
ATOM 1557 N N . ARG A 1 208 ? -18.977 25.506 -39.127 1.00 50.55 208 ARG A N 1
ATOM 1558 C CA . ARG A 1 208 ? -20.204 24.992 -39.707 1.00 57.08 208 ARG A CA 1
ATOM 1559 C C . ARG A 1 208 ? -21.424 25.711 -39.256 1.00 57.99 208 ARG A C 1
ATOM 1560 O O . ARG A 1 208 ? -22.217 26.170 -40.045 1.00 58.29 208 ARG A O 1
ATOM 1568 N N . ARG A 1 209 ? -21.588 25.769 -37.965 1.00 54.70 209 ARG A N 1
ATOM 1569 C CA . ARG A 1 209 ? -22.729 26.405 -37.443 1.00 59.04 209 ARG A CA 1
ATOM 1570 C C . ARG A 1 209 ? -22.316 27.698 -36.825 1.00 52.08 209 ARG A C 1
ATOM 1571 O O . ARG A 1 209 ? -21.412 27.762 -36.019 1.00 50.18 209 ARG A O 1
ATOM 1579 N N . GLY A 1 210 ? -22.977 28.735 -37.242 1.00 46.70 210 GLY A N 1
ATOM 1580 C CA . GLY A 1 210 ? -22.672 30.022 -36.738 1.00 49.47 210 GLY A CA 1
ATOM 1581 C C . GLY A 1 210 ? -23.022 30.406 -35.352 1.00 50.43 210 GLY A C 1
ATOM 1582 O O . GLY A 1 210 ? -24.067 30.067 -34.863 1.00 53.77 210 GLY A O 1
ATOM 1583 N N . LEU A 1 211 ? -22.106 31.062 -34.692 1.00 51.03 211 LEU A N 1
ATOM 1584 C CA . LEU A 1 211 ? -22.375 31.623 -33.377 1.00 48.28 211 LEU A CA 1
ATOM 1585 C C . LEU A 1 211 ? -22.254 33.136 -33.447 1.00 49.52 211 LEU A C 1
ATOM 1586 O O . LEU A 1 211 ? -21.590 33.689 -34.328 1.00 50.63 211 LEU A O 1
ATOM 1591 N N . HIS A 1 212 ? -22.918 33.809 -32.518 1.00 45.05 212 HIS A N 1
ATOM 1592 C CA . HIS A 1 212 ? -22.787 35.252 -32.404 1.00 48.65 212 HIS A CA 1
ATOM 1593 C C . HIS A 1 212 ? -21.462 35.567 -31.726 1.00 49.89 212 HIS A C 1
ATOM 1594 O O . HIS A 1 212 ? -21.219 35.136 -30.590 1.00 47.22 212 HIS A O 1
ATOM 1601 N N . ILE A 1 213 ? -20.606 36.304 -32.428 1.00 43.99 213 ILE A N 1
ATOM 1602 C CA . ILE A 1 213 ? -19.323 36.738 -31.901 1.00 42.19 213 ILE A CA 1
ATOM 1603 C C . ILE A 1 213 ? -19.485 38.142 -31.348 1.00 40.02 213 ILE A C 1
ATOM 1604 O O . ILE A 1 213 ? -19.971 39.040 -32.041 1.00 43.12 213 ILE A O 1
ATOM 1609 N N . VAL A 1 214 ? -19.097 38.325 -30.094 1.00 40.53 214 VAL A N 1
ATOM 1610 C CA . VAL A 1 214 ? -19.370 39.557 -29.362 1.00 40.78 214 VAL A CA 1
ATOM 1611 C C . VAL A 1 214 ? -18.033 40.075 -28.846 1.00 38.26 214 VAL A C 1
ATOM 1612 O O . VAL A 1 214 ? -17.186 39.271 -28.424 1.00 37.33 214 VAL A O 1
ATOM 1616 N N . PRO A 1 215 ? -17.763 41.375 -28.919 1.00 33.24 215 PRO A N 1
ATOM 1617 C CA . PRO A 1 215 ? -16.561 41.896 -28.270 1.00 36.44 215 PRO A CA 1
ATOM 1618 C C . PRO A 1 215 ? -16.655 41.705 -26.764 1.00 38.29 215 PRO A C 1
ATOM 1619 O O . PRO A 1 215 ? -17.741 41.609 -26.190 1.00 37.76 215 PRO A O 1
ATOM 1623 N N . LYS A 1 216 ? -15.489 41.625 -26.120 1.00 37.35 216 LYS A N 1
ATOM 1624 C CA . LYS A 1 216 ? -15.484 41.487 -24.668 1.00 38.42 216 LYS A CA 1
ATOM 1625 C C . LYS A 1 216 ? -16.154 42.670 -23.994 1.00 41.98 216 LYS A C 1
ATOM 1626 O O . LYS A 1 216 ? -16.604 42.550 -22.844 1.00 43.84 216 LYS A O 1
ATOM 1632 N N . GLN A 1 217 ? -16.274 43.786 -24.708 1.00 37.21 217 GLN A N 1
ATOM 1633 C CA . GLN A 1 217 ? -16.637 45.073 -24.145 1.00 38.85 217 GLN A CA 1
ATOM 1634 C C . GLN A 1 217 ? -17.595 45.787 -25.091 1.00 44.57 217 GLN A C 1
ATOM 1635 O O . GLN A 1 217 ? -17.379 45.793 -26.310 1.00 39.57 217 GLN A O 1
ATOM 1641 N N . LEU A 1 218 ? -18.651 46.385 -24.523 1.00 41.90 218 LEU A N 1
ATOM 1642 C CA . LEU A 1 218 ? -19.469 47.385 -25.205 1.00 44.32 218 LEU A CA 1
ATOM 1643 C C . LEU A 1 218 ? -19.592 48.600 -24.297 1.00 40.10 218 LEU A C 1
ATOM 1644 O O . LEU A 1 218 ? -19.683 48.456 -23.077 1.00 41.79 218 LEU A O 1
ATOM 1649 N N . PHE A 1 219 ? -19.570 49.797 -24.889 1.00 41.73 219 PHE A N 1
ATOM 1650 C CA . PHE A 1 219 ? -19.601 51.059 -24.142 1.00 45.50 219 PHE A CA 1
ATOM 1651 C C . PHE A 1 219 ? -18.453 51.187 -23.148 1.00 42.87 219 PHE A C 1
ATOM 1652 O O . PHE A 1 219 ? -18.562 51.926 -22.166 1.00 41.22 219 PHE A O 1
ATOM 1660 N N . GLY A 1 220 ? -17.345 50.492 -23.368 1.00 40.47 220 GLY A N 1
ATOM 1661 C CA . GLY A 1 220 ? -16.283 50.467 -22.392 1.00 39.79 220 GLY A CA 1
ATOM 1662 C C . GLY A 1 220 ? -16.498 49.502 -21.243 1.00 44.50 220 GLY A C 1
ATOM 1663 O O . GLY A 1 220 ? -15.565 49.286 -20.461 1.00 46.83 220 GLY A O 1
ATOM 1664 N N . MET A 1 221 ? -17.685 48.905 -21.117 1.00 42.34 221 MET A N 1
ATOM 1665 C CA . MET A 1 221 ? -18.004 48.003 -20.018 1.00 43.86 221 MET A CA 1
ATOM 1666 C C . MET A 1 221 ? -17.906 46.559 -20.489 1.00 43.06 221 MET A C 1
ATOM 1667 O O . MET A 1 221 ? -18.346 46.225 -21.592 1.00 44.07 221 MET A O 1
ATOM 1672 N N . SER A 1 222 ? -17.482 45.690 -19.625 1.00 40.15 222 SER A N 1
ATOM 1673 C CA . SER A 1 222 ? -17.468 44.317 -19.959 1.00 43.23 222 SER A CA 1
ATOM 1674 C C . SER A 1 222 ? -18.871 43.828 -19.977 1.00 44.34 222 SER A C 1
ATOM 1675 O O . SER A 1 222 ? -19.710 44.326 -19.285 1.00 43.46 222 SER A O 1
ATOM 1678 N N . VAL A 1 223 ? -19.098 42.825 -20.780 1.00 43.28 223 VAL A N 1
ATOM 1679 C CA . VAL A 1 223 ? -20.416 42.308 -20.961 1.00 46.42 223 VAL A CA 1
ATOM 1680 C C . VAL A 1 223 ? -21.004 41.777 -19.679 1.00 44.85 223 VAL A C 1
ATOM 1681 O O . VAL A 1 223 ? -22.185 41.853 -19.485 1.00 47.28 223 VAL A O 1
ATOM 1685 N N . ASP A 1 224 ? -20.173 41.281 -18.793 1.00 42.62 224 ASP A N 1
ATOM 1686 C CA . ASP A 1 224 ? -20.642 40.810 -17.515 1.00 46.42 224 ASP A CA 1
ATOM 1687 C C . ASP A 1 224 ? -20.928 41.950 -16.549 1.00 43.41 224 ASP A C 1
ATOM 1688 O O . ASP A 1 224 ? -21.735 41.815 -15.668 1.00 48.96 224 ASP A O 1
ATOM 1693 N N . GLU A 1 225 ? -20.284 43.069 -16.735 1.00 43.95 225 GLU A N 1
ATOM 1694 C CA . GLU A 1 225 ? -20.527 44.248 -15.927 1.00 45.79 225 GLU A CA 1
ATOM 1695 C C . GLU A 1 225 ? -21.783 44.894 -16.382 1.00 45.26 225 GLU A C 1
ATOM 1696 O O . GLU A 1 225 ? -22.446 45.565 -15.646 1.00 52.64 225 GLU A O 1
ATOM 1702 N N . ILE A 1 226 ? -22.104 44.689 -17.622 1.00 49.20 226 ILE A N 1
ATOM 1703 C CA . ILE A 1 226 ? -23.307 45.184 -18.175 1.00 53.38 226 ILE A CA 1
ATOM 1704 C C . ILE A 1 226 ? -24.457 44.431 -17.570 1.00 54.33 226 ILE A C 1
ATOM 1705 O O . ILE A 1 226 ? -25.369 45.028 -17.170 1.00 57.93 226 ILE A O 1
ATOM 1710 N N . ALA A 1 227 ? -24.402 43.141 -17.433 1.00 53.93 227 ALA A N 1
ATOM 1711 C CA . ALA A 1 227 ? -25.559 42.425 -16.915 1.00 62.29 227 ALA A CA 1
ATOM 1712 C C . ALA A 1 227 ? -25.909 42.726 -15.482 1.00 58.37 227 ALA A C 1
ATOM 1713 O O . ALA A 1 227 ? -26.951 42.347 -15.028 1.00 67.94 227 ALA A O 1
ATOM 1715 N N . GLU A 1 228 ? -25.022 43.367 -14.768 1.00 58.96 228 GLU A N 1
ATOM 1716 C CA . GLU A 1 228 ? -25.236 43.673 -13.394 1.00 61.72 228 GLU A CA 1
ATOM 1717 C C . GLU A 1 228 ? -25.735 45.066 -13.276 1.00 61.99 228 GLU A C 1
ATOM 1718 O O . GLU A 1 228 ? -26.307 45.442 -12.277 1.00 69.14 228 GLU A O 1
ATOM 1724 N N . ALA A 1 229 ? -25.529 45.842 -14.301 1.00 57.24 229 ALA A N 1
ATOM 1725 C CA . ALA A 1 229 ? -25.967 47.197 -14.279 1.00 63.88 229 ALA A CA 1
ATOM 1726 C C . ALA A 1 229 ? -27.430 47.249 -14.098 1.00 65.20 229 ALA A C 1
ATOM 1727 O O . ALA A 1 229 ? -28.148 46.452 -14.645 1.00 63.22 229 ALA A O 1
ATOM 1729 N N . PRO A 1 230 ? -27.866 48.224 -13.338 1.00 65.92 230 PRO A N 1
ATOM 1730 C CA . PRO A 1 230 ? -29.281 48.293 -13.023 1.00 67.61 230 PRO A CA 1
ATOM 1731 C C . PRO A 1 230 ? -30.140 48.700 -14.185 1.00 65.25 230 PRO A C 1
ATOM 1732 O O . PRO A 1 230 ? -31.232 48.200 -14.301 1.00 66.91 230 PRO A O 1
ATOM 1736 N N . TRP A 1 231 ? -29.633 49.534 -15.061 1.00 65.09 231 TRP A N 1
ATOM 1737 C CA . TRP A 1 231 ? -30.411 49.875 -16.251 1.00 66.20 231 TRP A CA 1
ATOM 1738 C C . TRP A 1 231 ? -30.621 48.658 -17.148 1.00 68.55 231 TRP A C 1
ATOM 1739 O O . TRP A 1 231 ? -31.687 48.502 -17.757 1.00 68.89 231 TRP A O 1
ATOM 1750 N N . TRP A 1 232 ? -29.670 47.749 -17.192 1.00 65.09 232 TRP A N 1
ATOM 1751 C CA . TRP A 1 232 ? -29.836 46.560 -17.996 1.00 66.71 232 TRP A CA 1
ATOM 1752 C C . TRP A 1 232 ? -30.831 45.634 -17.377 1.00 69.06 232 TRP A C 1
ATOM 1753 O O . TRP A 1 232 ? -31.489 44.919 -18.076 1.00 67.27 232 TRP A O 1
ATOM 1764 N N . ASN A 1 233 ? -30.944 45.631 -16.063 1.00 65.66 233 ASN A N 1
ATOM 1765 C CA . ASN A 1 233 ? -31.855 44.656 -15.424 1.00 69.25 233 ASN A CA 1
ATOM 1766 C C . ASN A 1 233 ? -33.267 45.239 -15.494 1.00 70.43 233 ASN A C 1
ATOM 1767 O O . ASN A 1 233 ? -34.215 44.459 -15.432 1.00 69.44 233 ASN A O 1
ATOM 1772 N N . GLU A 1 234 ? -33.377 46.562 -15.663 1.00 72.16 234 GLU A N 1
ATOM 1773 C CA . GLU A 1 234 ? -34.677 47.269 -15.791 1.00 69.20 234 GLU A CA 1
ATOM 1774 C C . GLU A 1 234 ? -35.272 47.057 -17.177 1.00 67.25 234 GLU A C 1
ATOM 1775 O O . GLU A 1 234 ? -36.472 47.271 -17.341 1.00 67.28 234 GLU A O 1
ATOM 1781 N N . MET A 1 235 ? -34.453 46.637 -18.128 1.00 70.56 235 MET A N 1
ATOM 1782 C CA . MET A 1 235 ? -34.926 46.454 -19.521 1.00 70.09 235 MET A CA 1
ATOM 1783 C C . MET A 1 235 ? -35.611 45.093 -19.664 1.00 70.14 235 MET A C 1
ATOM 1784 O O . MET A 1 235 ? -35.282 44.175 -18.905 1.00 65.56 235 MET A O 1
ATOM 1789 N N . SER A 1 236 ? -36.543 45.006 -20.609 1.00 70.65 236 SER A N 1
ATOM 1790 C CA . SER A 1 236 ? -37.253 43.736 -20.865 1.00 71.71 236 SER A CA 1
ATOM 1791 C C . SER A 1 236 ? -36.373 42.825 -21.721 1.00 73.91 236 SER A C 1
ATOM 1792 O O . SER A 1 236 ? -35.565 43.348 -22.486 1.00 71.63 236 SER A O 1
ATOM 1795 N N . PHE A 1 237 ? -36.555 41.514 -21.605 1.00 77.10 237 PHE A N 1
ATOM 1796 C CA . PHE A 1 237 ? -35.716 40.538 -22.341 1.00 75.74 237 PHE A CA 1
ATOM 1797 C C . PHE A 1 237 ? -35.611 40.905 -23.826 1.00 76.13 237 PHE A C 1
ATOM 1798 O O . PHE A 1 237 ? -34.577 40.611 -24.426 1.00 74.74 237 PHE A O 1
ATOM 1806 N N . ASP A 1 238 ? -36.617 41.554 -24.392 1.00 71.92 238 ASP A N 1
ATOM 1807 C CA . ASP A 1 238 ? -36.486 41.988 -25.803 1.00 76.00 238 ASP A CA 1
ATOM 1808 C C . ASP A 1 238 ? -35.887 43.394 -25.879 1.00 72.86 238 ASP A C 1
ATOM 1809 O O . ASP A 1 238 ? -35.311 43.708 -26.909 1.00 70.61 238 ASP A O 1
ATOM 1814 N N . GLU A 1 239 ? -36.031 44.207 -24.840 1.00 70.18 239 GLU A N 1
ATOM 1815 C CA . GLU A 1 239 ? -35.411 45.508 -24.918 1.00 71.91 239 GLU A CA 1
ATOM 1816 C C . GLU A 1 239 ? -33.865 45.278 -24.865 1.00 69.83 239 GLU A C 1
ATOM 1817 O O . GLU A 1 239 ? -33.108 46.031 -25.369 1.00 64.81 239 GLU A O 1
ATOM 1823 N N . ARG A 1 240 ? -33.489 44.179 -24.253 1.00 65.97 240 ARG A N 1
ATOM 1824 C CA . ARG A 1 240 ? -32.118 43.831 -24.093 1.00 68.53 240 ARG A CA 1
ATOM 1825 C C . ARG A 1 240 ? -31.555 43.314 -25.376 1.00 65.14 240 ARG A C 1
ATOM 1826 O O . ARG A 1 240 ? -30.531 43.744 -25.814 1.00 62.37 240 ARG A O 1
ATOM 1834 N N . ARG A 1 241 ? -32.259 42.369 -25.955 1.00 65.14 241 ARG A N 1
ATOM 1835 C CA . ARG A 1 241 ? -31.854 41.771 -27.165 1.00 63.49 241 ARG A CA 1
ATOM 1836 C C . ARG A 1 241 ? -31.786 42.845 -28.183 1.00 63.23 241 ARG A C 1
ATOM 1837 O O . ARG A 1 241 ? -30.893 42.876 -28.968 1.00 63.69 241 ARG A O 1
ATOM 1845 N N . ARG A 1 242 ? -32.727 43.744 -28.146 1.00 62.23 242 ARG A N 1
ATOM 1846 C CA . ARG A 1 242 ? -32.746 44.808 -29.081 1.00 64.14 242 ARG A CA 1
ATOM 1847 C C . ARG A 1 242 ? -31.583 45.714 -28.905 1.00 60.73 242 ARG A C 1
ATOM 1848 O O . ARG A 1 242 ? -31.029 46.177 -29.850 1.00 57.25 242 ARG A O 1
ATOM 1856 N N . TRP A 1 243 ? -31.245 45.984 -27.673 1.00 57.04 243 TRP A N 1
ATOM 1857 C CA . TRP A 1 243 ? -30.149 46.862 -27.332 1.00 57.49 243 TRP A CA 1
ATOM 1858 C C . TRP A 1 243 ? -28.798 46.310 -27.771 1.00 53.96 243 TRP A C 1
ATOM 1859 O O . TRP A 1 243 ? -27.955 47.013 -28.176 1.00 51.85 243 TRP A O 1
ATOM 1870 N N . VAL A 1 244 ? -28.635 45.027 -27.664 1.00 52.36 244 VAL A N 1
ATOM 1871 C CA . VAL A 1 244 ? -27.433 44.376 -28.029 1.00 53.99 244 VAL A CA 1
ATOM 1872 C C . VAL A 1 244 ? -27.299 44.288 -29.507 1.00 52.36 244 VAL A C 1
ATOM 1873 O O . VAL A 1 244 ? -26.268 44.472 -30.003 1.00 44.73 244 VAL A O 1
ATOM 1877 N N . GLU A 1 245 ? -28.366 43.945 -30.176 1.00 51.54 245 GLU A N 1
ATOM 1878 C CA . GLU A 1 245 ? -28.307 43.819 -31.600 1.00 50.42 245 GLU A CA 1
ATOM 1879 C C . GLU A 1 245 ? -27.893 45.094 -32.253 1.00 50.31 245 GLU A C 1
ATOM 1880 O O . GLU A 1 245 ? -27.170 45.055 -33.182 1.00 51.21 245 GLU A O 1
ATOM 1886 N N . GLN A 1 246 ? -28.342 46.214 -31.750 1.00 46.66 246 GLN A N 1
ATOM 1887 C CA . GLN A 1 246 ? -27.962 47.470 -32.288 1.00 52.72 246 GLN A CA 1
ATOM 1888 C C . GLN A 1 246 ? -26.529 47.810 -31.929 1.00 49.09 246 GLN A C 1
ATOM 1889 O O . GLN A 1 246 ? -25.842 48.310 -32.727 1.00 45.43 246 GLN A O 1
ATOM 1895 N N . ALA A 1 247 ? -26.107 47.518 -30.718 1.00 48.01 247 ALA A N 1
ATOM 1896 C CA . ALA A 1 247 ? -24.773 47.801 -30.306 1.00 46.09 247 ALA A CA 1
ATOM 1897 C C . ALA A 1 247 ? -23.811 46.967 -31.078 1.00 41.27 247 ALA A C 1
ATOM 1898 O O . ALA A 1 247 ? -22.827 47.455 -31.421 1.00 40.79 247 ALA A O 1
ATOM 1900 N N . LEU A 1 248 ? -24.136 45.740 -31.399 1.00 39.87 248 LEU A N 1
ATOM 1901 C CA . LEU A 1 248 ? -23.247 44.911 -32.151 1.00 40.54 248 LEU A CA 1
ATOM 1902 C C . LEU A 1 248 ? -23.023 45.406 -33.560 1.00 42.34 248 LEU A C 1
ATOM 1903 O O . LEU A 1 248 ? -21.951 45.431 -34.056 1.00 40.12 248 LEU A O 1
ATOM 1908 N N . LEU A 1 249 ? -24.085 45.827 -34.177 1.00 45.12 249 LEU A N 1
ATOM 1909 C CA . LEU A 1 249 ? -24.047 46.331 -35.502 1.00 47.78 249 LEU A CA 1
ATOM 1910 C C . LEU A 1 249 ? -23.125 47.521 -35.594 1.00 44.57 249 LEU A C 1
ATOM 1911 O O . LEU A 1 249 ? -22.362 47.612 -36.481 1.00 42.12 249 LEU A O 1
ATOM 1916 N N . VAL A 1 250 ? -23.210 48.409 -34.644 1.00 43.35 250 VAL A N 1
ATOM 1917 C CA . VAL A 1 250 ? -22.361 49.555 -34.619 1.00 42.62 250 VAL A CA 1
ATOM 1918 C C . VAL A 1 250 ? -20.937 49.174 -34.309 1.00 40.29 250 VAL A C 1
ATOM 1919 O O . VAL A 1 250 ? -20.058 49.709 -34.848 1.00 38.38 250 VAL A O 1
ATOM 1923 N N . ALA A 1 251 ? -20.730 48.230 -33.437 1.00 43.97 251 ALA A N 1
ATOM 1924 C CA . ALA A 1 251 ? -19.378 47.884 -32.993 1.00 42.12 251 ALA A CA 1
ATOM 1925 C C . ALA A 1 251 ? -18.608 47.093 -34.048 1.00 40.76 251 ALA A C 1
ATOM 1926 O O . ALA A 1 251 ? -17.404 47.313 -34.223 1.00 40.94 251 ALA A O 1
ATOM 1928 N N . ARG A 1 252 ? -19.279 46.225 -34.775 1.00 40.11 252 ARG A N 1
ATOM 1929 C CA . ARG A 1 252 ? -18.648 45.418 -35.779 1.00 39.46 252 ARG A CA 1
ATOM 1930 C C . ARG A 1 252 ? -19.411 45.049 -37.026 1.00 42.93 252 ARG A C 1
ATOM 1931 O O . ARG A 1 252 ? -18.922 44.288 -37.752 1.00 42.77 252 ARG A O 1
ATOM 1939 N N . GLY A 1 253 ? -20.587 45.564 -37.270 1.00 41.52 253 GLY A N 1
ATOM 1940 C CA . GLY A 1 253 ? -21.306 45.199 -38.455 1.00 40.85 253 GLY A CA 1
ATOM 1941 C C . GLY A 1 253 ? -21.977 43.876 -38.372 1.00 46.64 253 GLY A C 1
ATOM 1942 O O . GLY A 1 253 ? -22.417 43.555 -37.345 1.00 42.05 253 GLY A O 1
ATOM 1943 N N . ARG A 1 254 ? -22.011 43.145 -39.465 1.00 41.92 254 ARG A N 1
ATOM 1944 C CA . ARG A 1 254 ? -22.658 41.872 -39.580 1.00 45.89 254 ARG A CA 1
ATOM 1945 C C . ARG A 1 254 ? -21.725 40.752 -39.743 1.00 47.04 254 ARG A C 1
ATOM 1946 O O . ARG A 1 254 ? -20.768 40.881 -40.412 1.00 47.79 254 ARG A O 1
ATOM 1954 N N . LEU A 1 255 ? -22.041 39.638 -39.140 1.00 45.57 255 LEU A N 1
ATOM 1955 C CA . LEU A 1 255 ? -21.186 38.493 -39.227 1.00 51.07 255 LEU A CA 1
ATOM 1956 C C . LEU A 1 255 ? -20.943 37.973 -40.596 1.00 47.62 255 LEU A C 1
ATOM 1957 O O . LEU A 1 255 ? -19.898 37.527 -40.875 1.00 44.28 255 LEU A O 1
ATOM 1962 N N . SER A 1 256 ? -21.921 38.041 -41.448 1.00 49.25 256 SER A N 1
ATOM 1963 C CA . SER A 1 256 ? -21.777 37.541 -42.776 1.00 49.02 256 SER A CA 1
ATOM 1964 C C . SER A 1 256 ? -20.789 38.309 -43.587 1.00 47.61 256 SER A C 1
ATOM 1965 O O . SER A 1 256 ? -20.292 37.811 -44.530 1.00 50.09 256 SER A O 1
ATOM 1968 N N . ASP A 1 257 ? -20.515 39.522 -43.193 1.00 44.00 257 ASP A N 1
ATOM 1969 C CA . ASP A 1 257 ? -19.567 40.326 -43.887 1.00 47.20 257 ASP A CA 1
ATOM 1970 C C . ASP A 1 257 ? -18.156 39.920 -43.592 1.00 48.77 257 ASP A C 1
ATOM 1971 O O . ASP A 1 257 ? -17.256 40.460 -44.147 1.00 47.63 257 ASP A O 1
ATOM 1976 N N . TYR A 1 258 ? -17.987 38.986 -42.698 1.00 40.14 258 TYR A N 1
ATOM 1977 C CA . TYR A 1 258 ? -16.688 38.537 -42.369 1.00 44.42 258 TYR A CA 1
ATOM 1978 C C . TYR A 1 258 ? -16.472 37.169 -42.927 1.00 43.32 258 TYR A C 1
ATOM 1979 O O . TYR A 1 258 ? -15.478 36.583 -42.671 1.00 44.06 258 TYR A O 1
ATOM 1988 N N . GLY A 1 259 ? -17.403 36.673 -43.687 1.00 38.92 259 GLY A N 1
ATOM 1989 C CA . GLY A 1 259 ? -17.271 35.389 -44.262 1.00 39.47 259 GLY A CA 1
ATOM 1990 C C . GLY A 1 259 ? -17.647 34.358 -43.289 1.00 43.28 259 GLY A C 1
ATOM 1991 O O . GLY A 1 259 ? -17.299 33.256 -43.501 1.00 47.33 259 GLY A O 1
ATOM 1992 N N . LEU A 1 260 ? -18.360 34.729 -42.244 1.00 39.63 260 LEU A N 1
ATOM 1993 C CA . LEU A 1 260 ? -18.803 33.782 -41.271 1.00 43.50 260 LEU A CA 1
ATOM 1994 C C . LEU A 1 260 ? -20.241 33.492 -41.478 1.00 42.96 260 LEU A C 1
ATOM 1995 O O . LEU A 1 260 ? -20.927 34.278 -42.015 1.00 44.90 260 LEU A O 1
ATOM 2000 N N . PRO A 1 261 ? -20.671 32.272 -41.024 1.00 42.25 261 PRO A N 1
ATOM 2001 C CA . PRO A 1 261 ? -22.084 32.025 -41.229 1.00 44.32 261 PRO A CA 1
ATOM 2002 C C . PRO A 1 261 ? -22.926 32.701 -40.196 1.00 47.35 261 PRO A C 1
ATOM 2003 O O . PRO A 1 261 ? -22.557 32.741 -39.086 1.00 50.75 261 PRO A O 1
ATOM 2007 N N . GLU A 1 262 ? -24.051 33.216 -40.593 1.00 46.53 262 GLU A N 1
ATOM 2008 C CA . GLU A 1 262 ? -24.954 33.835 -39.678 1.00 53.68 262 GLU A CA 1
ATOM 2009 C C . GLU A 1 262 ? -25.635 32.809 -38.865 1.00 50.84 262 GLU A C 1
ATOM 2010 O O . GLU A 1 262 ? -25.998 31.822 -39.350 1.00 53.90 262 GLU A O 1
ATOM 2016 N N . PRO A 1 263 ? -25.755 33.107 -37.536 1.00 56.60 263 PRO A N 1
ATOM 2017 C CA . PRO A 1 263 ? -26.418 32.109 -36.728 1.00 58.67 263 PRO A CA 1
ATOM 2018 C C . PRO A 1 263 ? -27.878 31.989 -37.056 1.00 59.95 263 PRO A C 1
ATOM 2019 O O . PRO A 1 263 ? -28.413 32.850 -37.656 1.00 58.95 263 PRO A O 1
ATOM 2023 N N . ASP A 1 264 ? -28.493 30.897 -36.660 1.00 63.68 264 ASP A N 1
ATOM 2024 C CA . ASP A 1 264 ? -29.892 30.712 -36.913 1.00 68.66 264 ASP A CA 1
ATOM 2025 C C . ASP A 1 264 ? -30.758 31.144 -35.755 1.00 67.87 264 ASP A C 1
ATOM 2026 O O . ASP A 1 264 ? -31.931 30.977 -35.775 1.00 72.05 264 ASP A O 1
ATOM 2031 N N . HIS A 1 265 ? -30.117 31.713 -34.755 1.00 69.89 265 HIS A N 1
ATOM 2032 C CA . HIS A 1 265 ? -30.839 32.073 -33.529 1.00 69.30 265 HIS A CA 1
ATOM 2033 C C . HIS A 1 265 ? -30.441 33.479 -33.123 1.00 67.63 265 HIS A C 1
ATOM 2034 O O . HIS A 1 265 ? -29.356 33.920 -33.500 1.00 67.55 265 HIS A O 1
ATOM 2041 N N . PRO A 1 266 ? -31.313 34.226 -32.406 1.00 67.26 266 PRO A N 1
ATOM 2042 C CA . PRO A 1 266 ? -30.958 35.534 -31.902 1.00 65.70 266 PRO A CA 1
ATOM 2043 C C . PRO A 1 266 ? -29.788 35.529 -30.918 1.00 64.92 266 PRO A C 1
ATOM 2044 O O . PRO A 1 266 ? -29.501 34.528 -30.350 1.00 61.73 266 PRO A O 1
ATOM 2048 N N . VAL A 1 267 ? -29.177 36.686 -30.732 1.00 67.23 267 VAL A N 1
ATOM 2049 C CA . VAL A 1 267 ? -27.962 36.804 -29.877 1.00 67.32 267 VAL A CA 1
ATOM 2050 C C . VAL A 1 267 ? -28.042 36.002 -28.567 1.00 68.81 267 VAL A C 1
ATOM 2051 O O . VAL A 1 267 ? -27.111 35.230 -28.323 1.00 71.91 267 VAL A O 1
ATOM 2055 N N . PHE A 1 268 ? -29.074 36.168 -27.749 1.00 62.93 268 PHE A N 1
ATOM 2056 C CA . PHE A 1 268 ? -29.048 35.535 -26.402 1.00 67.20 268 PHE A CA 1
ATOM 2057 C C . PHE A 1 268 ? -29.461 34.074 -26.460 1.00 66.86 268 PHE A C 1
ATOM 2058 O O . PHE A 1 268 ? -29.155 33.331 -25.532 1.00 71.11 268 PHE A O 1
ATOM 2066 N N . SER A 1 269 ? -30.184 33.707 -27.489 1.00 68.22 269 SER A N 1
ATOM 2067 C CA . SER A 1 269 ? -30.481 32.283 -27.681 1.00 69.64 269 SER A CA 1
ATOM 2068 C C . SER A 1 269 ? -29.151 31.648 -28.067 1.00 74.53 269 SER A C 1
ATOM 2069 O O . SER A 1 269 ? -28.481 32.266 -28.891 1.00 78.31 269 SER A O 1
ATOM 2072 N N . SER A 1 270 ? -28.738 30.555 -27.423 1.00 74.20 270 SER A N 1
ATOM 2073 C CA . SER A 1 270 ? -27.436 29.885 -27.688 1.00 70.79 270 SER A CA 1
ATOM 2074 C C . SER A 1 270 ? -26.257 30.579 -27.011 1.00 73.43 270 SER A C 1
ATOM 2075 O O . SER A 1 270 ? -26.450 31.628 -26.377 1.00 72.82 270 SER A O 1
ATOM 2078 N N . ALA A 1 271 ? -25.061 30.043 -27.239 1.00 69.59 271 ALA A N 1
ATOM 2079 C CA . ALA A 1 271 ? -23.848 30.576 -26.603 1.00 63.19 271 ALA A CA 1
ATOM 2080 C C . ALA A 1 271 ? -23.205 31.654 -27.459 1.00 59.18 271 ALA A C 1
ATOM 2081 O O . ALA A 1 271 ? -23.034 31.428 -28.630 1.00 60.22 271 ALA A O 1
ATOM 2083 N N . THR A 1 272 ? -22.872 32.781 -26.850 1.00 58.61 272 THR A N 1
ATOM 2084 C CA . THR A 1 272 ? -22.141 33.842 -27.565 1.00 50.06 272 THR A CA 1
ATOM 2085 C C . THR A 1 272 ? -20.652 33.533 -27.434 1.00 47.18 272 THR A C 1
ATOM 2086 O O . THR A 1 272 ? -20.263 32.907 -26.459 1.00 42.20 272 THR A O 1
ATOM 2090 N N . THR A 1 273 ? -19.872 33.941 -28.416 1.00 44.81 273 THR A N 1
ATOM 2091 C CA . THR A 1 273 ? -18.413 33.776 -28.308 1.00 39.80 273 THR A CA 1
ATOM 2092 C C . THR A 1 273 ? -17.822 35.179 -28.123 1.00 41.90 273 THR A C 1
ATOM 2093 O O . THR A 1 273 ? -18.150 36.059 -28.915 1.00 41.66 273 THR A O 1
ATOM 2097 N N . LEU A 1 274 ? -17.034 35.378 -27.076 1.00 37.53 274 LEU A N 1
ATOM 2098 C CA . LEU A 1 274 ? -16.402 36.658 -26.777 1.00 39.22 274 LEU A CA 1
ATOM 2099 C C . LEU A 1 274 ? -14.997 36.692 -27.378 1.00 36.33 274 LEU A C 1
ATOM 2100 O O . LEU A 1 274 ? -14.209 35.757 -27.187 1.00 35.24 274 LEU A O 1
ATOM 2105 N N . SER A 1 275 ? -14.686 37.765 -28.101 1.00 35.56 275 SER A N 1
ATOM 2106 C CA . SER A 1 275 ? -13.343 37.935 -28.646 1.00 36.40 275 SER A CA 1
ATOM 2107 C C . SER A 1 275 ? -13.184 39.388 -29.062 1.00 33.92 275 SER A C 1
ATOM 2108 O O . SER A 1 275 ? -14.063 39.935 -29.726 1.00 31.37 275 SER A O 1
ATOM 2111 N N . ASP A 1 276 ? -12.083 40.016 -28.655 1.00 33.83 276 ASP A N 1
ATOM 2112 C CA . ASP A 1 276 ? -11.716 41.315 -29.207 1.00 36.07 276 ASP A CA 1
ATOM 2113 C C . ASP A 1 276 ? -10.920 41.201 -30.503 1.00 36.78 276 ASP A C 1
ATOM 2114 O O . ASP A 1 276 ? -10.592 42.234 -31.100 1.00 33.94 276 ASP A O 1
ATOM 2119 N N . GLU A 1 277 ? -10.597 39.982 -30.952 1.00 32.50 277 GLU A N 1
ATOM 2120 C CA . GLU A 1 277 ? -9.567 39.809 -31.981 1.00 38.50 277 GLU A CA 1
ATOM 2121 C C . GLU A 1 277 ? -10.051 39.197 -33.287 1.00 35.93 277 GLU A C 1
ATOM 2122 O O . GLU A 1 277 ? -9.596 39.628 -34.355 1.00 34.71 277 GLU A O 1
ATOM 2128 N N . ILE A 1 278 ? -10.942 38.195 -33.242 1.00 31.20 278 ILE A N 1
ATOM 2129 C CA . ILE A 1 278 ? -11.059 37.261 -34.368 1.00 33.59 278 ILE A CA 1
ATOM 2130 C C . ILE A 1 278 ? -11.540 37.969 -35.636 1.00 30.82 278 ILE A C 1
ATOM 2131 O O . ILE A 1 278 ? -11.016 37.715 -36.725 1.00 32.14 278 ILE A O 1
ATOM 2136 N N . LEU A 1 279 ? -12.514 38.881 -35.513 1.00 31.75 279 LEU A N 1
ATOM 2137 C CA . LEU A 1 279 ? -13.014 39.606 -36.679 1.00 33.62 279 LEU A CA 1
ATOM 2138 C C . LEU A 1 279 ? -11.918 40.453 -37.311 1.00 30.03 279 LEU A C 1
ATOM 2139 O O . LEU A 1 279 ? -11.804 40.524 -38.538 1.00 35.02 279 LEU A O 1
ATOM 2144 N N . SER A 1 280 ? -11.101 41.097 -36.488 1.00 32.03 280 SER A N 1
ATOM 2145 C CA . SER A 1 280 ? -10.020 41.911 -37.024 1.00 33.66 280 SER A CA 1
ATOM 2146 C C . SER A 1 280 ? -8.959 41.035 -37.687 1.00 33.09 280 SER A C 1
ATOM 2147 O O . SER A 1 280 ? -8.456 41.371 -38.760 1.00 29.57 280 SER A O 1
ATOM 2150 N N . ARG A 1 281 ? -8.613 39.900 -37.067 1.00 32.40 281 ARG A N 1
ATOM 2151 C CA . ARG A 1 281 ? -7.682 38.974 -37.709 1.00 33.08 281 ARG A CA 1
ATOM 2152 C C . ARG A 1 281 ? -8.181 38.557 -39.090 1.00 34.22 281 ARG A C 1
ATOM 2153 O O . ARG A 1 281 ? -7.374 38.371 -40.005 1.00 32.83 281 ARG A O 1
ATOM 2161 N N . ILE A 1 282 ? -9.500 38.449 -39.273 1.00 29.83 282 ILE A N 1
ATOM 2162 C CA . ILE A 1 282 ? -10.032 38.090 -40.580 1.00 29.32 282 ILE A CA 1
ATOM 2163 C C . ILE A 1 282 ? -9.836 39.240 -41.569 1.00 36.38 282 ILE A C 1
ATOM 2164 O O . ILE A 1 282 ? -9.418 39.028 -42.717 1.00 31.48 282 ILE A O 1
ATOM 2169 N N . ARG A 1 283 ? -10.127 40.477 -41.137 1.00 32.10 283 ARG A N 1
ATOM 2170 C CA . ARG A 1 283 ? -9.954 41.633 -42.009 1.00 33.16 283 ARG A CA 1
ATOM 2171 C C . ARG A 1 283 ? -8.507 41.809 -42.451 1.00 34.13 283 ARG A C 1
ATOM 2172 O O . ARG A 1 283 ? -8.254 42.284 -43.570 1.00 32.31 283 ARG A O 1
ATOM 2180 N N . HIS A 1 284 ? -7.546 41.440 -41.604 1.00 30.71 284 HIS A N 1
ATOM 2181 C CA . HIS A 1 284 ? -6.138 41.570 -41.964 1.00 32.77 284 HIS A CA 1
ATOM 2182 C C . HIS A 1 284 ? -5.629 40.365 -42.742 1.00 31.94 284 HIS A C 1
ATOM 2183 O O . HIS A 1 284 ? -4.430 40.290 -43.041 1.00 29.34 284 HIS A O 1
ATOM 2190 N N . GLY A 1 285 ? -6.512 39.432 -43.093 1.00 31.67 285 GLY A N 1
ATOM 2191 C CA . GLY A 1 285 ? -6.053 38.246 -43.792 1.00 34.13 285 GLY A CA 1
ATOM 2192 C C . GLY A 1 285 ? -5.237 37.284 -42.959 1.00 36.62 285 GLY A C 1
ATOM 2193 O O . GLY A 1 285 ? -4.712 36.311 -43.505 1.00 36.80 285 GLY A O 1
ATOM 2194 N N . ALA A 1 286 ? -5.112 37.509 -41.650 1.00 34.06 286 ALA A N 1
ATOM 2195 C CA . ALA A 1 286 ? -4.326 36.577 -40.846 1.00 35.79 286 ALA A CA 1
ATOM 2196 C C . ALA A 1 286 ? -5.118 35.336 -40.430 1.00 37.72 286 ALA A C 1
ATOM 2197 O O . ALA A 1 286 ? -4.509 34.344 -40.006 1.00 37.80 286 ALA A O 1
ATOM 2199 N N . VAL A 1 287 ? -6.444 35.361 -40.545 1.00 30.61 287 VAL A N 1
ATOM 2200 C CA . VAL A 1 287 ? -7.278 34.183 -40.366 1.00 31.59 287 VAL A CA 1
ATOM 2201 C C . VAL A 1 287 ? -8.242 34.118 -41.542 1.00 33.77 287 VAL A C 1
ATOM 2202 O O . VAL A 1 287 ? -8.879 35.127 -41.875 1.00 31.43 287 VAL A O 1
ATOM 2206 N N . THR A 1 288 ? -8.347 32.936 -42.173 1.00 31.03 288 THR A N 1
ATOM 2207 C CA . THR A 1 288 ? -9.230 32.736 -43.339 1.00 38.13 288 THR A CA 1
ATOM 2208 C C . THR A 1 288 ? -10.430 31.886 -42.938 1.00 36.80 288 THR A C 1
ATOM 2209 O O . THR A 1 288 ? -10.249 30.714 -42.562 1.00 36.54 288 THR A O 1
ATOM 2213 N N . PRO A 1 289 ? -11.655 32.411 -42.975 1.00 39.28 289 PRO A N 1
ATOM 2214 C CA . PRO A 1 289 ? -12.815 31.593 -42.603 1.00 36.69 289 PRO A CA 1
ATOM 2215 C C . PRO A 1 289 ? -13.166 30.599 -43.699 1.00 40.32 289 PRO A C 1
ATOM 2216 O O . PRO A 1 289 ? -13.066 30.901 -44.889 1.00 43.65 289 PRO A O 1
ATOM 2220 N N . LYS A 1 290 ? -13.529 29.419 -43.274 1.00 38.15 290 LYS A N 1
ATOM 2221 C CA . LYS A 1 290 ? -13.940 28.372 -44.137 1.00 38.33 290 LYS A CA 1
ATOM 2222 C C . LYS A 1 290 ? -15.159 27.640 -43.640 1.00 37.75 290 LYS A C 1
ATOM 2223 O O . LYS A 1 290 ? -15.489 27.744 -42.527 1.00 42.32 290 LYS A O 1
ATOM 2229 N N . PRO A 1 291 ? -15.825 26.844 -44.546 1.00 41.21 291 PRO A N 1
ATOM 2230 C CA . PRO A 1 291 ? -16.930 26.046 -43.986 1.00 42.15 291 PRO A CA 1
ATOM 2231 C C . PRO A 1 291 ? -16.403 24.726 -43.433 1.00 44.19 291 PRO A C 1
ATOM 2232 O O . PRO A 1 291 ? -15.236 24.616 -43.194 1.00 40.57 291 PRO A O 1
ATOM 2236 N N . ALA A 1 292 ? -17.257 23.752 -43.249 1.00 40.09 292 ALA A N 1
ATOM 2237 C CA . ALA A 1 292 ? -16.820 22.513 -42.706 1.00 39.42 292 ALA A CA 1
ATOM 2238 C C . ALA A 1 292 ? -15.803 21.773 -43.541 1.00 39.02 292 ALA A C 1
ATOM 2239 O O . ALA A 1 292 ? -15.688 21.961 -44.672 1.00 37.63 292 ALA A O 1
ATOM 2241 N N . ILE A 1 293 ? -15.090 20.888 -42.918 1.00 40.56 293 ILE A N 1
ATOM 2242 C CA . ILE A 1 293 ? -14.141 20.036 -43.551 1.00 35.48 293 ILE A CA 1
ATOM 2243 C C . ILE A 1 293 ? -14.877 18.847 -44.136 1.00 41.54 293 ILE A C 1
ATOM 2244 O O . ILE A 1 293 ? -15.601 18.201 -43.482 1.00 38.42 293 ILE A O 1
ATOM 2249 N N . ALA A 1 294 ? -14.666 18.602 -45.407 1.00 42.34 294 ALA A N 1
ATOM 2250 C CA . ALA A 1 294 ? -15.315 17.489 -46.091 1.00 38.68 294 ALA A CA 1
ATOM 2251 C C . ALA A 1 294 ? -14.435 16.253 -46.215 1.00 39.25 294 ALA A C 1
ATOM 2252 O O . ALA A 1 294 ? -14.968 15.140 -46.249 1.00 41.93 294 ALA A O 1
ATOM 2254 N N . SER A 1 295 ? -13.140 16.433 -46.231 1.00 35.60 295 SER A N 1
ATOM 2255 C CA . SER A 1 295 ? -12.223 15.343 -46.317 1.00 40.45 295 SER A CA 1
ATOM 2256 C C . SER A 1 295 ? -10.771 15.681 -46.144 1.00 39.46 295 SER A C 1
ATOM 2257 O O . SER A 1 295 ? -10.411 16.764 -46.177 1.00 38.54 295 SER A O 1
ATOM 2260 N N . PHE A 1 296 ? -9.956 14.676 -45.998 1.00 39.69 296 PHE A N 1
ATOM 2261 C CA . PHE A 1 296 ? -8.550 14.812 -45.877 1.00 45.41 296 PHE A CA 1
ATOM 2262 C C . PHE A 1 296 ? -7.855 14.106 -47.030 1.00 47.35 296 PHE A C 1
ATOM 2263 O O . PHE A 1 296 ? -7.941 12.946 -47.171 1.00 52.84 296 PHE A O 1
ATOM 2271 N N . ASP A 1 297 ? -7.085 14.856 -47.801 1.00 52.68 297 ASP A N 1
ATOM 2272 C CA . ASP A 1 297 ? -6.361 14.327 -48.976 1.00 47.93 297 ASP A CA 1
ATOM 2273 C C . ASP A 1 297 ? -4.868 14.481 -48.729 1.00 53.14 297 ASP A C 1
ATOM 2274 O O . ASP A 1 297 ? -4.309 15.493 -49.137 1.00 57.16 297 ASP A O 1
ATOM 2279 N N . GLY A 1 298 ? -4.255 13.514 -48.073 1.00 51.31 298 GLY A N 1
ATOM 2280 C CA . GLY A 1 298 ? -2.826 13.582 -47.742 1.00 47.48 298 GLY A CA 1
ATOM 2281 C C . GLY A 1 298 ? -2.437 14.795 -46.925 1.00 52.50 298 GLY A C 1
ATOM 2282 O O . GLY A 1 298 ? -2.713 14.813 -45.738 1.00 49.86 298 GLY A O 1
ATOM 2283 N N . ASP A 1 299 ? -1.785 15.754 -47.565 1.00 49.21 299 ASP A N 1
ATOM 2284 C CA . ASP A 1 299 ? -1.338 16.977 -46.870 1.00 48.01 299 ASP A CA 1
ATOM 2285 C C . ASP A 1 299 ? -2.380 18.074 -47.075 1.00 46.73 299 ASP A C 1
ATOM 2286 O O . ASP A 1 299 ? -2.093 19.215 -46.742 1.00 47.30 299 ASP A O 1
ATOM 2291 N N . ARG A 1 300 ? -3.534 17.715 -47.619 1.00 43.41 300 ARG A N 1
ATOM 2292 C CA . ARG A 1 300 ? -4.545 18.749 -47.927 1.00 45.87 300 ARG A CA 1
ATOM 2293 C C . ARG A 1 300 ? -5.898 18.492 -47.278 1.00 47.60 300 ARG A C 1
ATOM 2294 O O . ARG A 1 300 ? -6.295 17.339 -47.167 1.00 44.33 300 ARG A O 1
ATOM 2302 N N . VAL A 1 301 ? -6.559 19.563 -46.881 1.00 42.72 301 VAL A N 1
ATOM 2303 C CA . VAL A 1 301 ? -7.867 19.543 -46.352 1.00 43.92 301 VAL A CA 1
ATOM 2304 C C . VAL A 1 301 ? -8.835 20.090 -47.376 1.00 39.21 301 VAL A C 1
ATOM 2305 O O . VAL A 1 301 ? -8.636 21.147 -47.883 1.00 38.54 301 VAL A O 1
ATOM 2309 N N . VAL A 1 302 ? -9.885 19.333 -47.645 1.00 39.11 302 VAL A N 1
ATOM 2310 C CA . VAL A 1 302 ? -10.941 19.724 -48.581 1.00 36.14 302 VAL A CA 1
ATOM 2311 C C . VAL A 1 302 ? -12.173 20.120 -47.787 1.00 38.94 302 VAL A C 1
ATOM 2312 O O . VAL A 1 302 ? -12.579 19.401 -46.866 1.00 40.68 302 VAL A O 1
ATOM 2316 N N . PHE A 1 303 ? -12.776 21.250 -48.149 1.00 41.48 303 PHE A N 1
ATOM 2317 C CA . PHE A 1 303 ? -13.937 21.792 -47.459 1.00 40.47 303 PHE A CA 1
ATOM 2318 C C . PHE A 1 303 ? -15.195 21.590 -48.289 1.00 41.69 303 PHE A C 1
ATOM 2319 O O . PHE A 1 303 ? -15.139 21.396 -49.506 1.00 43.91 303 PHE A O 1
ATOM 2327 N N . THR A 1 304 ? -16.339 21.680 -47.615 1.00 39.92 304 THR A N 1
ATOM 2328 C CA . THR A 1 304 ? -17.632 21.369 -48.214 1.00 40.24 304 THR A CA 1
ATOM 2329 C C . THR A 1 304 ? -18.028 22.322 -49.341 1.00 45.52 304 THR A C 1
ATOM 2330 O O . THR A 1 304 ? -19.082 22.137 -49.963 1.00 46.95 304 THR A O 1
ATOM 2334 N N . ASP A 1 305 ? -17.225 23.352 -49.615 1.00 44.33 305 ASP A N 1
ATOM 2335 C CA . ASP A 1 305 ? -17.495 24.218 -50.760 1.00 42.80 305 ASP A CA 1
ATOM 2336 C C . ASP A 1 305 ? -16.606 23.896 -51.954 1.00 43.51 305 ASP A C 1
ATOM 2337 O O . ASP A 1 305 ? -16.560 24.681 -52.908 1.00 46.85 305 ASP A O 1
ATOM 2342 N N . GLY A 1 306 ? -15.905 22.760 -51.929 1.00 40.67 306 GLY A N 1
ATOM 2343 C CA . GLY A 1 306 ? -15.026 22.374 -53.009 1.00 38.85 306 GLY A CA 1
ATOM 2344 C C . GLY A 1 306 ? -13.614 22.921 -52.922 1.00 44.27 306 GLY A C 1
ATOM 2345 O O . GLY A 1 306 ? -12.739 22.447 -53.662 1.00 40.53 306 GLY A O 1
ATOM 2346 N N . THR A 1 307 ? -13.354 23.904 -52.056 1.00 42.85 307 THR A N 1
ATOM 2347 C CA . THR A 1 307 ? -12.004 24.432 -51.931 1.00 35.81 307 THR A CA 1
ATOM 2348 C C . THR A 1 307 ? -11.138 23.486 -51.109 1.00 38.38 307 THR A C 1
ATOM 2349 O O . THR A 1 307 ? -11.634 22.604 -50.398 1.00 36.70 307 THR A O 1
ATOM 2353 N N . SER A 1 308 ? -9.824 23.678 -51.212 1.00 37.81 308 SER A N 1
ATOM 2354 C CA . SER A 1 308 ? -8.891 22.825 -50.497 1.00 39.60 308 SER A CA 1
ATOM 2355 C C . SER A 1 308 ? -7.647 23.633 -50.156 1.00 40.53 308 SER A C 1
ATOM 2356 O O . SER A 1 308 ? -7.320 24.613 -50.828 1.00 39.87 308 SER A O 1
ATOM 2359 N N . GLU A 1 309 ? -6.961 23.220 -49.091 1.00 43.22 309 GLU A N 1
ATOM 2360 C CA . GLU A 1 309 ? -5.752 23.906 -48.659 1.00 43.08 309 GLU A CA 1
ATOM 2361 C C . GLU A 1 309 ? -4.748 22.898 -48.129 1.00 41.50 309 GLU A C 1
ATOM 2362 O O . GLU A 1 309 ? -5.129 21.960 -47.414 1.00 47.65 309 GLU A O 1
ATOM 2368 N N . PRO A 1 310 ? -3.466 23.072 -48.425 1.00 42.43 310 PRO A N 1
ATOM 2369 C CA . PRO A 1 310 ? -2.455 22.288 -47.709 1.00 45.05 310 PRO A CA 1
ATOM 2370 C C . PRO A 1 310 ? -2.509 22.639 -46.233 1.00 46.69 310 PRO A C 1
ATOM 2371 O O . PRO A 1 310 ? -2.677 23.806 -45.871 1.00 44.56 310 PRO A O 1
ATOM 2375 N N . ALA A 1 311 ? -2.396 21.617 -45.379 1.00 46.48 311 ALA A N 1
ATOM 2376 C CA . ALA A 1 311 ? -2.465 21.809 -43.935 1.00 46.27 311 ALA A CA 1
ATOM 2377 C C . ALA A 1 311 ? -1.542 20.830 -43.237 1.00 47.75 311 ALA A C 1
ATOM 2378 O O . ALA A 1 311 ? -1.616 19.622 -43.480 1.00 49.33 311 ALA A O 1
ATOM 2380 N N . ASP A 1 312 ? -0.685 21.359 -42.360 1.00 44.16 312 ASP A N 1
ATOM 2381 C CA . ASP A 1 312 ? 0.153 20.499 -41.533 1.00 46.92 312 ASP A CA 1
ATOM 2382 C C . ASP A 1 312 ? -0.586 20.005 -40.299 1.00 44.87 312 ASP A C 1
ATOM 2383 O O . ASP A 1 312 ? -0.271 18.927 -39.794 1.00 48.20 312 ASP A O 1
ATOM 2388 N N . ALA A 1 313 ? -1.564 20.766 -39.803 1.00 42.76 313 ALA A N 1
ATOM 2389 C CA . ALA A 1 313 ? -2.281 20.388 -38.591 1.00 46.45 313 ALA A CA 1
ATOM 2390 C C . ALA A 1 313 ? -3.735 20.825 -38.666 1.00 42.79 313 ALA A C 1
ATOM 2391 O O . ALA A 1 313 ? -4.080 21.774 -39.375 1.00 40.77 313 ALA A O 1
ATOM 2393 N N . VAL A 1 314 ? -4.582 20.126 -37.909 1.00 41.36 314 VAL A N 1
ATOM 2394 C CA . VAL A 1 314 ? -5.961 20.530 -37.659 1.00 38.81 314 VAL A CA 1
ATOM 2395 C C . VAL A 1 314 ? -6.205 20.456 -36.154 1.00 43.33 314 VAL A C 1
ATOM 2396 O O . VAL A 1 314 ? -5.944 19.421 -35.530 1.00 41.04 314 VAL A O 1
ATOM 2400 N N . VAL A 1 315 ? -6.685 21.555 -35.571 1.00 38.57 315 VAL A N 1
ATOM 2401 C CA . VAL A 1 315 ? -6.929 21.649 -34.133 1.00 37.47 315 VAL A CA 1
ATOM 2402 C C . VAL A 1 315 ? -8.437 21.686 -33.908 1.00 38.37 315 VAL A C 1
ATOM 2403 O O . VAL A 1 315 ? -9.105 22.668 -34.260 1.00 39.90 315 VAL A O 1
ATOM 2407 N N . TYR A 1 316 ? -8.978 20.623 -33.315 1.00 35.64 316 TYR A N 1
ATOM 2408 C CA . TYR A 1 316 ? -10.415 20.508 -33.084 1.00 40.67 316 TYR A CA 1
ATOM 2409 C C . TYR A 1 316 ? -10.770 21.216 -31.776 1.00 41.21 316 TYR A C 1
ATOM 2410 O O . TYR A 1 316 ? -10.387 20.765 -30.691 1.00 39.67 316 TYR A O 1
ATOM 2419 N N . CYS A 1 317 ? -11.490 22.331 -31.890 1.00 38.66 317 CYS A N 1
ATOM 2420 C CA . CYS A 1 317 ? -11.926 23.122 -30.741 1.00 33.90 317 CYS A CA 1
ATOM 2421 C C . CYS A 1 317 ? -13.404 22.887 -30.472 1.00 34.41 317 CYS A C 1
ATOM 2422 O O . CYS A 1 317 ? -14.224 23.798 -30.477 1.00 37.27 317 CYS A O 1
ATOM 2425 N N . THR A 1 318 ? -13.724 21.620 -30.235 1.00 37.89 318 THR A N 1
ATOM 2426 C CA . THR A 1 318 ? -15.101 21.154 -30.231 1.00 37.44 318 THR A CA 1
ATOM 2427 C C . THR A 1 318 ? -15.591 20.820 -28.831 1.00 39.45 318 THR A C 1
ATOM 2428 O O . THR A 1 318 ? -16.692 20.281 -28.676 1.00 39.27 318 THR A O 1
ATOM 2432 N N . GLY A 1 319 ? -14.809 21.148 -27.811 1.00 36.90 319 GLY A N 1
ATOM 2433 C CA . GLY A 1 319 ? -15.306 21.184 -26.467 1.00 39.29 319 GLY A CA 1
ATOM 2434 C C . GLY A 1 319 ? -14.946 19.947 -25.674 1.00 38.77 319 GLY A C 1
ATOM 2435 O O . GLY A 1 319 ? -14.035 19.183 -26.005 1.00 40.43 319 GLY A O 1
ATOM 2436 N N . PHE A 1 320 ? -15.695 19.758 -24.594 1.00 43.00 320 PHE A N 1
ATOM 2437 C CA . PHE A 1 320 ? -15.389 18.751 -23.592 1.00 43.33 320 PHE A CA 1
ATOM 2438 C C . PHE A 1 320 ? -16.663 18.047 -23.172 1.00 43.96 320 PHE A C 1
ATOM 2439 O O . PHE A 1 320 ? -17.754 18.620 -23.215 1.00 42.47 320 PHE A O 1
ATOM 2447 N N . HIS A 1 321 ? -16.511 16.783 -22.807 1.00 45.86 321 HIS A N 1
ATOM 2448 C CA . HIS A 1 321 ? -17.589 15.998 -22.235 1.00 43.33 321 HIS A CA 1
ATOM 2449 C C . HIS A 1 321 ? -17.498 16.039 -20.716 1.00 44.98 321 HIS A C 1
ATOM 2450 O O . HIS A 1 321 ? -16.406 16.046 -20.135 1.00 43.51 321 HIS A O 1
ATOM 2457 N N . MET A 1 322 ? -18.656 16.077 -20.085 1.00 39.22 322 MET A N 1
ATOM 2458 C CA . MET A 1 322 ? -18.765 16.075 -18.642 1.00 41.33 322 MET A CA 1
ATOM 2459 C C . MET A 1 322 ? -18.785 14.618 -18.185 1.00 44.75 322 MET A C 1
ATOM 2460 O O . MET A 1 322 ? -19.642 13.838 -18.613 1.00 40.51 322 MET A O 1
ATOM 2465 N N . THR A 1 323 ? -17.800 14.242 -17.374 1.00 37.46 323 THR A N 1
ATOM 2466 C CA . THR A 1 323 ? -17.573 12.854 -17.009 1.00 42.10 323 THR A CA 1
ATOM 2467 C C . THR A 1 323 ? -17.176 12.788 -15.541 1.00 40.23 323 THR A C 1
ATOM 2468 O O . THR A 1 323 ? -16.628 13.745 -14.994 1.00 37.85 323 THR A O 1
ATOM 2472 N N . PHE A 1 324 ? -17.467 11.655 -14.900 1.00 37.33 324 PHE A N 1
ATOM 2473 C CA . PHE A 1 324 ? -17.149 11.452 -13.487 1.00 36.98 324 PHE A CA 1
ATOM 2474 C C . PHE A 1 324 ? -16.692 10.015 -13.274 1.00 39.25 324 PHE A C 1
ATOM 2475 O O . PHE A 1 324 ? -17.419 9.183 -12.720 1.00 36.61 324 PHE A O 1
ATOM 2483 N N . PRO A 1 325 ? -15.468 9.693 -13.697 1.00 39.31 325 PRO A N 1
ATOM 2484 C CA . PRO A 1 325 ? -15.064 8.276 -13.746 1.00 37.60 325 PRO A CA 1
ATOM 2485 C C . PRO A 1 325 ? -15.003 7.609 -12.390 1.00 41.06 325 PRO A C 1
ATOM 2486 O O . PRO A 1 325 ? -15.049 6.372 -12.328 1.00 34.40 325 PRO A O 1
ATOM 2490 N N . PHE A 1 326 ? -14.920 8.384 -11.305 1.00 36.25 326 PHE A N 1
ATOM 2491 C CA . PHE A 1 326 ? -14.850 7.838 -9.959 1.00 33.89 326 PHE A CA 1
ATOM 2492 C C . PHE A 1 326 ? -16.229 7.570 -9.368 1.00 36.46 326 PHE A C 1
ATOM 2493 O O . PHE A 1 326 ? -16.322 7.020 -8.269 1.00 34.48 326 PHE A O 1
ATOM 2501 N N . LEU A 1 327 ? -17.298 7.951 -10.070 1.00 38.73 327 LEU A N 1
ATOM 2502 C CA . LEU A 1 327 ? -18.661 7.631 -9.672 1.00 35.04 327 LEU A CA 1
ATOM 2503 C C . LEU A 1 327 ? -19.131 6.456 -10.508 1.00 41.25 327 LEU A C 1
ATOM 2504 O O . LEU A 1 327 ? -19.405 6.640 -11.705 1.00 41.71 327 LEU A O 1
ATOM 2509 N N . PRO A 1 328 ? -19.230 5.243 -9.952 1.00 40.37 328 PRO A N 1
ATOM 2510 C CA . PRO A 1 328 ? -19.597 4.095 -10.797 1.00 41.73 328 PRO A CA 1
ATOM 2511 C C . PRO A 1 328 ? -20.902 4.274 -11.553 1.00 40.91 328 PRO A C 1
ATOM 2512 O O . PRO A 1 328 ? -20.953 3.956 -12.746 1.00 40.98 328 PRO A O 1
ATOM 2516 N N . ALA A 1 329 ? -21.952 4.782 -10.915 1.00 41.17 329 ALA A N 1
ATOM 2517 C CA . ALA A 1 329 ? -23.213 4.987 -11.621 1.00 44.12 329 ALA A CA 1
ATOM 2518 C C . ALA A 1 329 ? -23.280 6.343 -12.311 1.00 47.68 329 ALA A C 1
ATOM 2519 O O . ALA A 1 329 ? -24.297 6.652 -12.943 1.00 44.41 329 ALA A O 1
ATOM 2521 N N . GLY A 1 330 ? -22.210 7.139 -12.229 1.00 47.62 330 GLY A N 1
ATOM 2522 C CA . GLY A 1 330 ? -22.162 8.428 -12.884 1.00 47.63 330 GLY A CA 1
ATOM 2523 C C . GLY A 1 330 ? -22.942 9.493 -12.130 1.00 44.86 330 GLY A C 1
ATOM 2524 O O . GLY A 1 330 ? -23.616 9.244 -11.132 1.00 42.25 330 GLY A O 1
ATOM 2525 N N . CYS A 1 331 ? -22.829 10.713 -12.637 1.00 44.59 331 CYS A N 1
ATOM 2526 C CA . CYS A 1 331 ? -23.633 11.803 -12.121 1.00 46.79 331 CYS A CA 1
ATOM 2527 C C . CYS A 1 331 ? -25.106 11.516 -12.401 1.00 50.69 331 CYS A C 1
ATOM 2528 O O . CYS A 1 331 ? -25.445 10.987 -13.473 1.00 49.61 331 CYS A O 1
ATOM 2531 N N . PRO A 1 332 ? -26.005 11.828 -11.505 1.00 47.73 332 PRO A N 1
ATOM 2532 C CA . PRO A 1 332 ? -27.419 11.599 -11.734 1.00 47.99 332 PRO A CA 1
ATOM 2533 C C . PRO A 1 332 ? -27.915 12.354 -12.917 1.00 51.05 332 PRO A C 1
ATOM 2534 O O . PRO A 1 332 ? -27.744 13.522 -13.041 1.00 46.76 332 PRO A O 1
ATOM 2538 N N . MET A 1 333 ? -28.548 11.615 -13.804 1.00 55.77 333 MET A N 1
ATOM 2539 C CA . MET A 1 333 ? -29.056 12.216 -15.047 1.00 58.34 333 MET A CA 1
ATOM 2540 C C . MET A 1 333 ? -30.456 11.650 -15.329 1.00 60.85 333 MET A C 1
ATOM 2541 O O . MET A 1 333 ? -30.854 10.696 -14.658 1.00 56.60 333 MET A O 1
ATOM 2546 N N . SER A 1 334 ? -31.161 12.223 -16.298 1.00 67.04 334 SER A N 1
ATOM 2547 C CA . SER A 1 334 ? -32.551 11.806 -16.613 1.00 75.00 334 SER A CA 1
ATOM 2548 C C . SER A 1 334 ? -32.642 10.987 -17.906 1.00 79.23 334 SER A C 1
ATOM 2549 O O . SER A 1 334 ? -33.741 11.012 -18.485 1.00 80.20 334 SER A O 1
ATOM 2552 N N . ALA A 1 335 ? -31.576 10.288 -18.316 1.00 83.30 335 ALA A N 1
ATOM 2553 C CA . ALA A 1 335 ? -31.543 9.448 -19.537 1.00 80.68 335 ALA A CA 1
ATOM 2554 C C . ALA A 1 335 ? -31.299 10.344 -20.735 1.00 81.70 335 ALA A C 1
ATOM 2555 O O . ALA A 1 335 ? -30.370 10.056 -21.491 1.00 76.76 335 ALA A O 1
ATOM 2557 N N . ASP A 1 336 ? -32.108 11.385 -20.882 1.00 79.45 336 ASP A N 1
ATOM 2558 C CA . ASP A 1 336 ? -31.921 12.336 -22.002 1.00 79.32 336 ASP A CA 1
ATOM 2559 C C . ASP A 1 336 ? -30.502 12.894 -21.903 1.00 79.04 336 ASP A C 1
ATOM 2560 O O . ASP A 1 336 ? -30.060 13.518 -22.868 1.00 80.66 336 ASP A O 1
ATOM 2565 N N . GLY A 1 337 ? -29.825 12.671 -20.773 1.00 76.88 337 GLY A N 1
ATOM 2566 C CA . GLY A 1 337 ? -28.474 13.200 -20.542 1.00 70.67 337 GLY A CA 1
ATOM 2567 C C . GLY A 1 337 ? -28.600 14.442 -19.705 1.00 68.50 337 GLY A C 1
ATOM 2568 O O . GLY A 1 337 ? -27.583 15.069 -19.424 1.00 61.04 337 GLY A O 1
ATOM 2569 N N . SER A 1 338 ? -29.837 14.760 -19.339 1.00 68.52 338 SER A N 1
ATOM 2570 C CA . SER A 1 338 ? -30.098 15.966 -18.533 1.00 61.16 338 SER A CA 1
ATOM 2571 C C . SER A 1 338 ? -29.643 15.708 -17.100 1.00 56.43 338 SER A C 1
ATOM 2572 O O . SER A 1 338 ? -29.999 14.673 -16.552 1.00 54.89 338 SER A O 1
ATOM 2575 N N . VAL A 1 339 ? -28.856 16.628 -16.565 1.00 49.85 339 VAL A N 1
ATOM 2576 C CA . VAL A 1 339 ? -28.384 16.499 -15.165 1.00 50.54 339 VAL A CA 1
ATOM 2577 C C . VAL A 1 339 ? -29.582 16.591 -14.212 1.00 45.08 339 VAL A C 1
ATOM 2578 O O . VAL A 1 339 ? -30.482 17.368 -14.474 1.00 44.39 339 VAL A O 1
ATOM 2582 N N . GLU A 1 340 ? -29.582 15.770 -13.183 1.00 41.97 340 GLU A N 1
ATOM 2583 C CA . GLU A 1 340 ? -30.683 15.722 -12.197 1.00 47.59 340 GLU A CA 1
ATOM 2584 C C . GLU A 1 340 ? -30.149 16.086 -10.815 1.00 36.83 340 GLU A C 1
ATOM 2585 O O . GLU A 1 340 ? -29.924 15.189 -10.019 1.00 37.64 340 GLU A O 1
ATOM 2591 N N . LEU A 1 341 ? -29.932 17.366 -10.577 1.00 35.17 341 LEU A N 1
ATOM 2592 C CA . LEU A 1 341 ? -29.416 17.833 -9.265 1.00 34.59 341 LEU A CA 1
ATOM 2593 C C . LEU A 1 341 ? -30.311 18.940 -8.711 1.00 32.70 341 LEU A C 1
ATOM 2594 O O . LEU A 1 341 ? -30.552 19.906 -9.396 1.00 28.64 341 LEU A O 1
ATOM 2599 N N . TYR A 1 342 ? -30.784 18.799 -7.487 1.00 32.08 342 TYR A N 1
ATOM 2600 C CA . TYR A 1 342 ? -31.622 19.801 -6.843 1.00 29.34 342 TYR A CA 1
ATOM 2601 C C . TYR A 1 342 ? -30.898 21.102 -6.612 1.00 33.33 342 TYR A C 1
ATOM 2602 O O . TYR A 1 342 ? -29.885 21.119 -5.961 1.00 30.91 342 TYR A O 1
ATOM 2611 N N . ARG A 1 343 ? -31.427 22.171 -7.166 1.00 30.10 343 ARG A N 1
ATOM 2612 C CA . ARG A 1 343 ? -30.796 23.469 -7.126 1.00 30.52 343 ARG A CA 1
ATOM 2613 C C . ARG A 1 343 ? -29.416 23.338 -7.742 1.00 32.57 343 ARG A C 1
ATOM 2614 O O . ARG A 1 343 ? -28.527 24.053 -7.386 1.00 29.24 343 ARG A O 1
ATOM 2622 N N . ARG A 1 344 ? -29.292 22.438 -8.701 1.00 31.07 344 ARG A N 1
ATOM 2623 C CA . ARG A 1 344 ? -28.055 22.183 -9.424 1.00 32.38 344 ARG A CA 1
ATOM 2624 C C . ARG A 1 344 ? -26.919 21.612 -8.576 1.00 31.61 344 ARG A C 1
ATOM 2625 O O . ARG A 1 344 ? -25.821 21.497 -9.029 1.00 30.20 344 ARG A O 1
ATOM 2633 N N . VAL A 1 345 ? -27.244 21.157 -7.391 1.00 32.75 345 VAL A N 1
ATOM 2634 C CA . VAL A 1 345 ? -26.175 20.755 -6.477 1.00 27.21 345 VAL A CA 1
ATOM 2635 C C . VAL A 1 345 ? -26.393 19.355 -5.914 1.00 29.27 345 VAL A C 1
ATOM 2636 O O . VAL A 1 345 ? -25.439 18.569 -5.804 1.00 27.73 345 VAL A O 1
ATOM 2640 N N . VAL A 1 346 ? -27.629 19.017 -5.570 1.00 30.22 346 VAL A N 1
ATOM 2641 C CA . VAL A 1 346 ? -27.889 17.900 -4.659 1.00 32.73 346 VAL A CA 1
ATOM 2642 C C . VAL A 1 346 ? -28.550 16.763 -5.421 1.00 32.21 346 VAL A C 1
ATOM 2643 O O . VAL A 1 346 ? -29.621 16.957 -6.016 1.00 31.04 346 VAL A O 1
ATOM 2647 N N . PRO A 1 347 ? -28.043 15.584 -5.280 1.00 33.67 347 PRO A N 1
ATOM 2648 C CA . PRO A 1 347 ? -28.695 14.432 -5.863 1.00 37.50 347 PRO A CA 1
ATOM 2649 C C . PRO A 1 347 ? -29.900 14.149 -5.012 1.00 38.54 347 PRO A C 1
ATOM 2650 O O . PRO A 1 347 ? -29.836 14.339 -3.852 1.00 35.49 347 PRO A O 1
ATOM 2654 N N . ALA A 1 348 ? -30.984 13.729 -5.601 1.00 36.15 348 ALA A N 1
ATOM 2655 C CA . ALA A 1 348 ? -32.174 13.498 -4.852 1.00 39.16 348 ALA A CA 1
ATOM 2656 C C . ALA A 1 348 ? -32.192 12.243 -4.054 1.00 38.73 348 ALA A C 1
ATOM 2657 O O . ALA A 1 348 ? -32.908 12.145 -3.150 1.00 38.88 348 ALA A O 1
ATOM 2659 N N . ASP A 1 349 ? -31.360 11.312 -4.415 1.00 39.82 349 ASP A N 1
ATOM 2660 C CA . ASP A 1 349 ? -31.307 10.039 -3.790 1.00 41.45 349 ASP A CA 1
ATOM 2661 C C . ASP A 1 349 ? -30.036 9.613 -3.163 1.00 40.57 349 ASP A C 1
ATOM 2662 O O . ASP A 1 349 ? -29.949 8.512 -2.770 1.00 48.50 349 ASP A O 1
ATOM 2667 N N . ARG A 1 350 ? -29.050 10.459 -3.075 1.00 40.72 350 ARG A N 1
ATOM 2668 C CA . ARG A 1 350 ? -27.779 10.091 -2.513 1.00 36.52 350 ARG A CA 1
ATOM 2669 C C . ARG A 1 350 ? -27.368 11.028 -1.399 1.00 38.47 350 ARG A C 1
ATOM 2670 O O . ARG A 1 350 ? -26.673 11.924 -1.587 1.00 33.84 350 ARG A O 1
ATOM 2678 N N . PRO A 1 351 ? -27.889 10.719 -0.164 1.00 44.21 351 PRO A N 1
ATOM 2679 C CA . PRO A 1 351 ? -27.563 11.620 0.931 1.00 36.00 351 PRO A CA 1
ATOM 2680 C C . PRO A 1 351 ? -26.126 11.737 1.185 1.00 35.94 351 PRO A C 1
ATOM 2681 O O . PRO A 1 351 ? -25.460 10.803 1.138 1.00 38.32 351 PRO A O 1
ATOM 2685 N N . GLY A 1 352 ? -25.673 12.926 1.457 1.00 36.44 352 GLY A N 1
ATOM 2686 C CA . GLY A 1 352 ? -24.274 13.152 1.761 1.00 37.14 352 GLY A CA 1
ATOM 2687 C C . GLY A 1 352 ? -23.363 13.342 0.569 1.00 31.89 352 GLY A C 1
ATOM 2688 O O . GLY A 1 352 ? -22.139 13.363 0.749 1.00 30.60 352 GLY A O 1
ATOM 2689 N N . LEU A 1 353 ? -23.910 13.503 -0.632 1.00 32.39 353 LEU A N 1
ATOM 2690 C CA . LEU A 1 353 ? -23.126 13.762 -1.841 1.00 33.08 353 LEU A CA 1
ATOM 2691 C C . LEU A 1 353 ? -23.538 15.094 -2.461 1.00 33.47 353 LEU A C 1
ATOM 2692 O O . LEU A 1 353 ? -24.729 15.407 -2.543 1.00 32.75 353 LEU A O 1
ATOM 2697 N N . TYR A 1 354 ? -22.561 15.880 -2.908 1.00 29.08 354 TYR A N 1
ATOM 2698 C CA . TYR A 1 354 ? -22.843 17.204 -3.444 1.00 29.21 354 TYR A CA 1
ATOM 2699 C C . TYR A 1 354 ? -21.948 17.479 -4.646 1.00 32.08 354 TYR A C 1
ATOM 2700 O O . TYR A 1 354 ? -20.822 16.983 -4.719 1.00 29.70 354 TYR A O 1
ATOM 2709 N N . PHE A 1 355 ? -22.482 18.287 -5.561 1.00 26.71 355 PHE A N 1
ATOM 2710 C CA . PHE A 1 355 ? -21.755 18.707 -6.778 1.00 28.49 355 PHE A CA 1
ATOM 2711 C C . PHE A 1 355 ? -21.689 20.233 -6.791 1.00 27.48 355 PHE A C 1
ATOM 2712 O O . PHE A 1 355 ? -22.719 20.877 -6.748 1.00 29.54 355 PHE A O 1
ATOM 2720 N N . VAL A 1 356 ? -20.488 20.764 -6.799 1.00 27.88 356 VAL A N 1
ATOM 2721 C CA . VAL A 1 356 ? -20.266 22.227 -6.768 1.00 30.39 356 VAL A CA 1
ATOM 2722 C C . VAL A 1 356 ? -19.456 22.626 -8.006 1.00 29.86 356 VAL A C 1
ATOM 2723 O O . VAL A 1 356 ? -18.431 22.014 -8.246 1.00 28.84 356 VAL A O 1
ATOM 2727 N N . GLY A 1 357 ? -19.925 23.625 -8.742 1.00 29.33 357 GLY A N 1
ATOM 2728 C CA . GLY A 1 357 ? -19.252 24.103 -9.965 1.00 36.74 357 GLY A CA 1
ATOM 2729 C C . GLY A 1 357 ? -19.850 23.590 -11.258 1.00 43.12 357 GLY A C 1
ATOM 2730 O O . GLY A 1 357 ? -19.367 23.963 -12.305 1.00 55.58 357 GLY A O 1
ATOM 2731 N N . LEU A 1 358 ? -20.878 22.765 -11.162 1.00 40.31 358 LEU A N 1
ATOM 2732 C CA . LEU A 1 358 ? -21.517 22.100 -12.317 1.00 41.86 358 LEU A CA 1
ATOM 2733 C C . LEU A 1 358 ? -22.675 22.985 -12.752 1.00 40.27 358 LEU A C 1
ATOM 2734 O O . LEU A 1 358 ? -23.787 22.517 -12.810 1.00 37.96 358 LEU A O 1
ATOM 2739 N N . VAL A 1 359 ? -22.368 24.242 -12.991 1.00 41.68 359 VAL A N 1
ATOM 2740 C CA . VAL A 1 359 ? -23.359 25.236 -13.447 1.00 43.67 359 VAL A CA 1
ATOM 2741 C C . VAL A 1 359 ? -22.698 26.035 -14.567 1.00 47.08 359 VAL A C 1
ATOM 2742 O O . VAL A 1 359 ? -21.495 26.241 -14.497 1.00 44.24 359 VAL A O 1
ATOM 2746 N N . ARG A 1 360 ? -23.464 26.426 -15.584 1.00 45.71 360 ARG A N 1
ATOM 2747 C CA . ARG A 1 360 ? -22.925 27.254 -16.614 1.00 44.89 360 ARG A CA 1
ATOM 2748 C C . ARG A 1 360 ? -23.700 28.502 -16.730 1.00 48.87 360 ARG A C 1
ATOM 2749 O O . ARG A 1 360 ? -24.676 28.528 -17.362 1.00 52.19 360 ARG A O 1
ATOM 2757 N N . PRO A 1 361 ? -23.245 29.558 -16.121 1.00 48.28 361 PRO A N 1
ATOM 2758 C CA . PRO A 1 361 ? -23.960 30.838 -16.140 1.00 47.32 361 PRO A CA 1
ATOM 2759 C C . PRO A 1 361 ? -23.427 31.741 -17.233 1.00 45.26 361 PRO A C 1
ATOM 2760 O O . PRO A 1 361 ? -22.506 31.357 -17.959 1.00 41.61 361 PRO A O 1
ATOM 2764 N N . VAL A 1 362 ? -23.976 32.947 -17.341 1.00 44.78 362 VAL A N 1
ATOM 2765 C CA . VAL A 1 362 ? -23.387 33.993 -18.168 1.00 46.42 362 VAL A CA 1
ATOM 2766 C C . VAL A 1 362 ? -22.403 34.753 -17.291 1.00 47.09 362 VAL A C 1
ATOM 2767 O O . VAL A 1 362 ? -22.789 35.340 -16.271 1.00 48.56 362 VAL A O 1
ATOM 2771 N N . GLY A 1 363 ? -21.131 34.717 -17.659 1.00 41.25 363 GLY A N 1
ATOM 2772 C CA . GLY A 1 363 ? -20.116 35.344 -16.835 1.00 41.81 363 GLY A CA 1
ATOM 2773 C C . GLY A 1 363 ? -19.469 34.389 -15.848 1.00 36.04 363 GLY A C 1
ATOM 2774 O O . GLY A 1 363 ? -19.574 33.162 -15.937 1.00 36.08 363 GLY A O 1
ATOM 2775 N N . ALA A 1 364 ? -18.790 34.986 -14.873 1.00 37.97 364 ALA A N 1
ATOM 2776 C CA . ALA A 1 364 ? -17.956 34.218 -13.961 1.00 35.94 364 ALA A CA 1
ATOM 2777 C C . ALA A 1 364 ? -18.800 33.341 -13.045 1.00 38.58 364 ALA A C 1
ATOM 2778 O O . ALA A 1 364 ? -19.885 33.728 -12.604 1.00 38.53 364 ALA A O 1
ATOM 2780 N N . ILE A 1 365 ? -18.270 32.156 -12.741 1.00 36.63 365 ILE A N 1
ATOM 2781 C CA . ILE A 1 365 ? -18.957 31.192 -11.888 1.00 36.39 365 ILE A CA 1
ATOM 2782 C C . ILE A 1 365 ? -18.748 31.458 -10.403 1.00 33.46 365 ILE A C 1
ATOM 2783 O O . ILE A 1 365 ? -19.434 30.852 -9.568 1.00 32.74 365 ILE A O 1
ATOM 2788 N N . THR A 1 366 ? -17.874 32.408 -10.050 1.00 33.47 366 THR A N 1
ATOM 2789 C CA . THR A 1 366 ? -17.339 32.481 -8.690 1.00 31.66 366 THR A CA 1
ATOM 2790 C C . THR A 1 366 ? -18.421 32.760 -7.643 1.00 33.74 366 THR A C 1
ATOM 2791 O O . THR A 1 366 ? -18.457 32.111 -6.588 1.00 31.10 366 THR A O 1
ATOM 2795 N N . ARG A 1 367 ? -19.290 33.742 -7.888 1.00 34.00 367 ARG A N 1
ATOM 2796 C CA . ARG A 1 367 ? -20.326 34.010 -6.897 1.00 34.33 367 ARG A CA 1
ATOM 2797 C C . ARG A 1 367 ? -21.258 32.816 -6.749 1.00 34.86 367 ARG A C 1
ATOM 2798 O O . ARG A 1 367 ? -21.800 32.586 -5.659 1.00 33.65 367 ARG A O 1
ATOM 2806 N N . LEU A 1 368 ? -21.466 32.055 -7.831 1.00 33.21 368 LEU A N 1
ATOM 2807 C CA . LEU A 1 368 ? -22.327 30.882 -7.750 1.00 36.13 368 LEU A CA 1
ATOM 2808 C C . LEU A 1 368 ? -21.704 29.813 -6.857 1.00 31.93 368 LEU A C 1
ATOM 2809 O O . LEU A 1 368 ? -22.379 29.241 -5.992 1.00 29.38 368 LEU A O 1
ATOM 2814 N N . VAL A 1 369 ? -20.417 29.513 -7.058 1.00 30.44 369 VAL A N 1
ATOM 2815 C CA . VAL A 1 369 ? -19.837 28.428 -6.273 1.00 31.58 369 VAL A CA 1
ATOM 2816 C C . VAL A 1 369 ? -19.678 28.868 -4.841 1.00 32.73 369 VAL A C 1
ATOM 2817 O O . VAL A 1 369 ? -19.751 28.038 -3.926 1.00 29.23 369 VAL A O 1
ATOM 2821 N N . GLU A 1 370 ? -19.511 30.181 -4.611 1.00 32.21 370 GLU A N 1
ATOM 2822 C CA . GLU A 1 370 ? -19.452 30.680 -3.242 1.00 28.11 370 GLU A CA 1
ATOM 2823 C C . GLU A 1 370 ? -20.761 30.427 -2.514 1.00 32.91 370 GLU A C 1
ATOM 2824 O O . GLU A 1 370 ? -20.762 30.041 -1.333 1.00 29.55 370 GLU A O 1
ATOM 2830 N N . ALA A 1 371 ? -21.893 30.655 -3.194 1.00 28.65 371 ALA A N 1
ATOM 2831 C CA . ALA A 1 371 ? -23.180 30.444 -2.535 1.00 33.62 371 ALA A CA 1
ATOM 2832 C C . ALA A 1 371 ? -23.466 28.954 -2.380 1.00 30.20 371 ALA A C 1
ATOM 2833 O O . ALA A 1 371 ? -24.022 28.520 -1.363 1.00 31.61 371 ALA A O 1
ATOM 2835 N N . GLN A 1 372 ? -23.077 28.158 -3.376 1.00 25.74 372 GLN A N 1
ATOM 2836 C CA . GLN A 1 372 ? -23.215 26.710 -3.276 1.00 28.27 372 GLN A CA 1
ATOM 2837 C C . GLN A 1 372 ? -22.369 26.163 -2.134 1.00 29.12 372 GLN A C 1
ATOM 2838 O O . GLN A 1 372 ? -22.836 25.330 -1.347 1.00 28.78 372 GLN A O 1
ATOM 2844 N N . ALA A 1 373 ? -21.105 26.614 -2.048 1.00 28.49 373 ALA A N 1
ATOM 2845 C CA . ALA A 1 373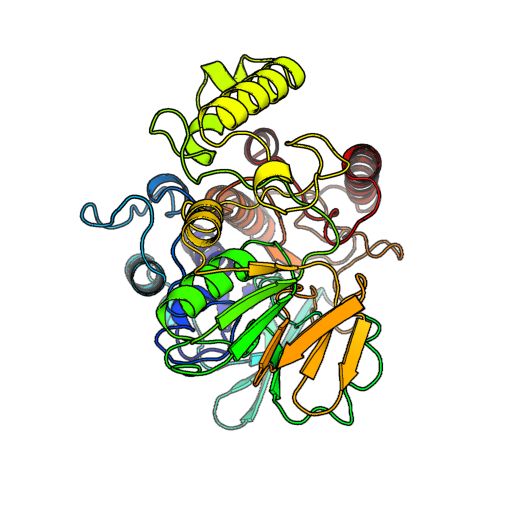 ? -20.205 26.151 -0.997 1.00 30.17 373 ALA A CA 1
ATOM 2846 C C . ALA A 1 373 ? -20.780 26.455 0.381 1.00 28.35 373 ALA A C 1
ATOM 2847 O O . ALA A 1 373 ? -20.819 25.579 1.252 1.00 26.96 373 ALA A O 1
ATOM 2849 N N . GLU A 1 374 ? -21.244 27.696 0.592 1.00 27.72 374 GLU A N 1
ATOM 2850 C CA . GLU A 1 374 ? -21.798 28.077 1.887 1.00 27.58 374 GLU A CA 1
ATOM 2851 C C . GLU A 1 374 ? -23.020 27.230 2.219 1.00 31.12 374 GLU A C 1
ATOM 2852 O O . GLU A 1 374 ? -23.156 26.716 3.337 1.00 31.30 374 GLU A O 1
ATOM 2858 N N . TRP A 1 375 ? -23.908 27.042 1.249 1.00 28.60 375 TRP A N 1
ATOM 2859 C CA . TRP A 1 375 ? -25.096 26.234 1.509 1.00 34.36 375 TRP A CA 1
ATOM 2860 C C . TRP A 1 375 ? -24.716 24.786 1.816 1.00 31.36 375 TRP A C 1
ATOM 2861 O O . TRP A 1 375 ? -25.207 24.205 2.789 1.00 26.98 375 TRP A O 1
ATOM 2872 N N . VAL A 1 376 ? -23.797 24.206 1.028 1.00 29.01 376 VAL A N 1
ATOM 2873 C CA . VAL A 1 376 ? -23.369 22.826 1.274 1.00 27.61 376 VAL A CA 1
ATOM 2874 C C . VAL A 1 376 ? -22.768 22.681 2.671 1.00 31.03 376 VAL A C 1
ATOM 2875 O O . VAL A 1 376 ? -23.023 21.689 3.370 1.00 28.06 376 VAL A O 1
ATOM 2879 N N . ALA A 1 377 ? -21.984 23.670 3.118 1.00 29.02 377 ALA A N 1
ATOM 2880 C CA . ALA A 1 377 ? -21.406 23.571 4.457 1.00 27.00 377 ALA A CA 1
ATOM 2881 C C . ALA A 1 377 ? -22.503 23.509 5.517 1.00 30.26 377 ALA A C 1
ATOM 2882 O O . ALA A 1 377 ? -22.408 22.735 6.478 1.00 28.30 377 ALA A O 1
ATOM 2884 N N . ARG A 1 378 ? -23.567 24.298 5.344 1.00 29.06 378 ARG A N 1
ATOM 2885 C CA . ARG A 1 378 ? -24.662 24.247 6.299 1.00 31.84 378 ARG A CA 1
ATOM 2886 C C . ARG A 1 378 ? -25.465 22.953 6.154 1.00 32.74 378 ARG A C 1
ATOM 2887 O O . ARG A 1 378 ? -25.978 22.431 7.149 1.00 33.65 378 ARG A O 1
ATOM 2895 N N . LEU A 1 379 ? -25.546 22.392 4.945 1.00 30.42 379 LEU A N 1
ATOM 2896 C CA . LEU A 1 379 ? -26.158 21.073 4.813 1.00 31.76 379 LEU A CA 1
ATOM 2897 C C . LEU A 1 379 ? -25.342 20.026 5.562 1.00 32.42 379 LEU A C 1
ATOM 2898 O O . LEU A 1 379 ? -25.906 19.174 6.257 1.00 29.99 379 LEU A O 1
ATOM 2903 N N . VAL A 1 380 ? -24.010 20.116 5.472 1.00 28.47 380 VAL A N 1
ATOM 2904 C CA . VAL A 1 380 ? -23.131 19.115 6.071 1.00 31.51 380 VAL A CA 1
ATOM 2905 C C . VAL A 1 380 ? -23.288 19.082 7.595 1.00 35.36 380 VAL A C 1
ATOM 2906 O O . VAL A 1 380 ? -23.398 18.008 8.198 1.00 34.61 380 VAL A O 1
ATOM 2910 N N . ASP A 1 381 ? -23.287 20.239 8.258 1.00 32.65 381 ASP A N 1
ATOM 2911 C CA . ASP A 1 381 ? -23.363 20.161 9.714 1.00 37.39 381 ASP A CA 1
ATOM 2912 C C . ASP A 1 381 ? -24.775 20.396 10.239 1.00 37.90 381 ASP A C 1
ATOM 2913 O O . ASP A 1 381 ? -24.948 20.713 11.418 1.00 38.59 381 ASP A O 1
ATOM 2918 N N . GLY A 1 382 ? -25.788 20.214 9.393 1.00 35.86 382 GLY A N 1
ATOM 2919 C CA . GLY A 1 382 ? -27.149 20.114 9.865 1.00 35.25 382 GLY A CA 1
ATOM 2920 C C . GLY A 1 382 ? -27.868 21.426 10.077 1.00 39.42 382 GLY A C 1
ATOM 2921 O O . GLY A 1 382 ? -29.034 21.406 10.499 1.00 35.91 382 GLY A O 1
ATOM 2922 N N . ALA A 1 383 ? -27.222 22.564 9.800 1.00 33.50 383 ALA A N 1
ATOM 2923 C CA . ALA A 1 383 ? -27.886 23.853 9.949 1.00 31.31 383 ALA A CA 1
ATOM 2924 C C . ALA A 1 383 ? -28.884 24.140 8.831 1.00 32.20 383 ALA A C 1
ATOM 2925 O O . ALA A 1 383 ? -29.774 24.976 9.017 1.00 32.17 383 ALA A O 1
ATOM 2927 N N . ALA A 1 384 ? -28.759 23.485 7.675 1.00 32.27 384 ALA A N 1
ATOM 2928 C CA . ALA A 1 384 ? -29.781 23.537 6.637 1.00 30.37 384 ALA A CA 1
ATOM 2929 C C . ALA A 1 384 ? -30.288 22.125 6.351 1.00 32.37 384 ALA A C 1
ATOM 2930 O O . ALA A 1 384 ? -29.617 21.134 6.659 1.00 32.20 384 ALA A O 1
ATOM 2932 N N . VAL A 1 385 ? -31.491 22.028 5.760 1.00 27.96 385 VAL A N 1
ATOM 2933 C CA . VAL A 1 385 ? -32.107 20.736 5.473 1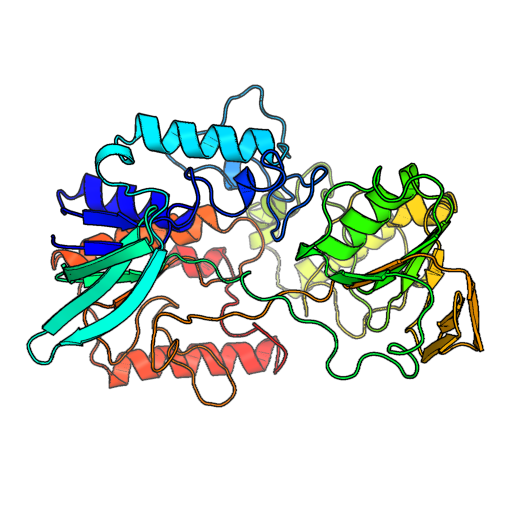.00 31.53 385 VAL A CA 1
ATOM 2934 C C . VAL A 1 385 ? -32.668 20.724 4.057 1.00 32.28 385 VAL A C 1
ATOM 2935 O O . VAL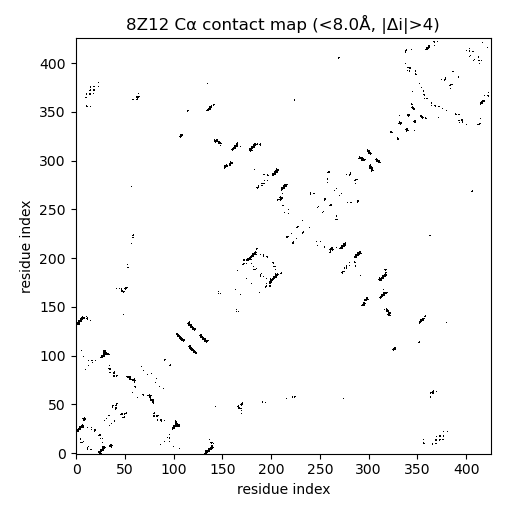 A 1 385 ? -32.875 21.767 3.428 1.00 31.28 385 VAL A O 1
ATOM 2939 N N . LEU A 1 386 ? -32.923 19.517 3.566 1.00 30.61 386 LEU A N 1
ATOM 2940 C CA . LEU A 1 386 ? -33.356 19.277 2.199 1.00 33.03 386 LEU A CA 1
ATOM 2941 C C . LEU A 1 386 ? -34.828 18.890 2.173 1.00 36.34 386 LEU A C 1
ATOM 2942 O O . LEU A 1 386 ? -35.389 18.458 3.190 1.00 32.44 386 LEU A O 1
ATOM 2947 N N . PRO A 1 387 ? -35.484 19.024 1.024 1.00 32.87 387 PRO A N 1
ATOM 2948 C CA . PRO A 1 387 ? -36.822 18.435 0.851 1.00 30.07 387 PRO A CA 1
ATOM 2949 C C . PRO A 1 387 ? -36.737 16.918 0.778 1.00 37.16 387 PRO A C 1
ATOM 2950 O O . PRO A 1 387 ? -35.671 16.332 0.572 1.00 34.23 387 PRO A O 1
ATOM 2954 N N . ALA A 1 388 ? -37.897 16.275 0.905 1.00 37.33 388 ALA A N 1
ATOM 2955 C CA . ALA A 1 388 ? -37.963 14.855 0.581 1.00 36.50 388 ALA A CA 1
ATOM 2956 C C . ALA A 1 388 ? -37.597 14.647 -0.885 1.00 34.13 388 ALA A C 1
ATOM 2957 O O . ALA A 1 388 ? -37.663 15.567 -1.703 1.00 35.79 388 ALA A O 1
ATOM 2959 N N . ALA A 1 389 ? -37.218 13.409 -1.218 1.00 35.07 389 ALA A N 1
ATOM 2960 C CA . ALA A 1 389 ? -36.695 13.128 -2.552 1.00 38.28 389 ALA A CA 1
ATOM 2961 C C . ALA A 1 389 ? -37.699 13.484 -3.650 1.00 36.62 389 ALA A C 1
ATOM 2962 O O . ALA A 1 389 ? -37.312 14.009 -4.703 1.00 36.71 389 ALA A O 1
ATOM 2964 N N . ASP A 1 390 ? -38.985 13.184 -3.440 1.00 36.38 390 ASP A N 1
ATOM 2965 C CA . ASP A 1 390 ? -39.985 13.518 -4.453 1.00 38.31 390 ASP A CA 1
ATOM 2966 C C . ASP A 1 390 ? -40.003 15.015 -4.702 1.00 35.10 390 ASP A C 1
ATOM 2967 O O . ASP A 1 390 ? -39.990 15.465 -5.852 1.00 37.66 390 ASP A O 1
ATOM 2972 N N . GLN A 1 391 ? -40.001 15.807 -3.629 1.00 32.37 391 GLN A N 1
ATOM 2973 C CA . GLN A 1 391 ? -40.061 17.253 -3.800 1.00 34.33 391 GLN A CA 1
ATOM 2974 C C . GLN A 1 391 ? -38.796 17.778 -4.476 1.00 33.94 391 GLN A C 1
ATOM 2975 O O . GLN A 1 391 ? -38.868 18.672 -5.325 1.00 31.48 391 GLN A O 1
ATOM 2981 N N . MET A 1 392 ? -37.626 17.236 -4.120 1.00 30.86 392 MET A N 1
ATOM 2982 C CA . MET A 1 392 ? -36.421 17.601 -4.858 1.00 35.39 392 MET A CA 1
ATOM 2983 C C . MET A 1 392 ? -36.579 17.256 -6.338 1.00 33.63 392 MET A C 1
ATOM 2984 O O . MET A 1 392 ? -36.266 18.071 -7.216 1.00 34.59 392 MET A O 1
ATOM 2989 N N . ARG A 1 393 ? -37.111 16.065 -6.635 1.00 33.66 393 ARG A N 1
ATOM 2990 C CA . ARG A 1 393 ? -37.368 15.719 -8.034 1.00 35.08 393 ARG A CA 1
ATOM 2991 C C . ARG A 1 393 ? -38.349 16.687 -8.677 1.00 34.24 393 ARG A C 1
ATOM 2992 O O . ARG A 1 393 ? -38.231 16.981 -9.868 1.00 38.73 393 ARG A O 1
ATOM 3000 N N . GLU A 1 394 ? -39.293 17.228 -7.905 1.00 33.25 394 GLU A N 1
ATOM 3001 C CA . GLU A 1 394 ? -40.197 18.230 -8.463 1.00 37.52 394 GLU A CA 1
ATOM 3002 C C . GLU A 1 394 ? -39.446 19.475 -8.935 1.00 37.42 394 GLU A C 1
ATOM 3003 O O . GLU A 1 394 ? -39.715 19.980 -10.027 1.00 37.63 394 GLU A O 1
ATOM 3009 N N . GLU A 1 395 ? -38.503 19.992 -8.131 1.00 35.94 395 GLU A N 1
ATOM 3010 C CA . GLU A 1 395 ? -37.718 21.145 -8.581 1.00 35.65 395 GLU A CA 1
ATOM 3011 C C . GLU A 1 395 ? -36.885 20.806 -9.809 1.00 34.58 395 GLU A C 1
ATOM 3012 O O . GLU A 1 395 ? -36.683 21.658 -10.681 1.00 36.59 395 GLU A O 1
ATOM 3018 N N . ILE A 1 396 ? -36.364 19.577 -9.879 1.00 33.50 396 ILE A N 1
ATOM 3019 C CA . ILE A 1 396 ? -35.532 19.185 -11.014 1.00 37.62 396 ILE A CA 1
ATOM 3020 C C . ILE A 1 396 ? -36.368 19.137 -12.296 1.00 41.58 396 ILE A C 1
ATOM 3021 O O . ILE A 1 396 ? -35.960 19.652 -13.346 1.00 36.41 396 ILE A O 1
ATOM 3026 N N . GLY A 1 397 ? -37.561 18.533 -12.223 1.00 38.27 397 GLY A N 1
ATOM 3027 C CA . GLY A 1 397 ? -38.430 18.497 -13.390 1.00 39.99 397 GLY A CA 1
ATOM 3028 C C . GLY A 1 397 ? -38.830 19.883 -13.855 1.00 42.54 397 GLY A C 1
ATOM 3029 O O . GLY A 1 397 ? -38.827 20.168 -15.053 1.00 45.00 397 GLY A O 1
ATOM 3030 N N . THR A 1 398 ? -39.150 20.775 -12.912 1.00 40.18 398 THR A N 1
ATOM 3031 C CA . THR A 1 398 ? -39.508 22.145 -13.282 1.00 45.19 398 THR A CA 1
ATOM 3032 C C . THR A 1 398 ? -38.342 22.863 -13.950 1.00 45.58 398 THR A C 1
ATOM 3033 O O . THR A 1 398 ? -38.529 23.593 -14.932 1.00 49.08 398 THR A O 1
ATOM 3037 N N . TYR A 1 399 ? -37.131 22.675 -13.424 1.00 43.43 399 TYR A N 1
ATOM 3038 C CA . TYR A 1 399 ? -35.965 23.330 -14.000 1.00 41.76 399 TYR A CA 1
ATOM 3039 C C . TYR A 1 399 ? -35.679 22.805 -15.400 1.00 44.94 399 TYR A C 1
ATOM 3040 O O . TYR A 1 399 ? -35.324 23.579 -16.298 1.00 43.86 399 TYR A O 1
ATOM 3049 N N . LEU A 1 400 ? -35.815 21.494 -15.604 1.00 41.45 400 LEU A N 1
ATOM 3050 C CA . LEU A 1 400 ? -35.536 20.929 -16.921 1.00 46.33 400 LEU A CA 1
ATOM 3051 C C . LEU A 1 400 ? -36.560 21.399 -17.952 1.00 51.89 400 LEU A C 1
ATOM 3052 O O . LEU A 1 400 ? -36.192 21.808 -19.063 1.00 51.58 400 LEU A O 1
ATOM 3057 N N . THR A 1 401 ? -37.852 21.360 -17.602 1.00 50.21 401 THR A N 1
ATOM 3058 C CA . THR A 1 401 ? -38.862 21.830 -18.547 1.00 51.85 401 THR A CA 1
ATOM 3059 C C . THR A 1 401 ? -38.577 23.264 -18.975 1.00 55.63 401 THR A C 1
ATOM 3060 O O . THR A 1 401 ? -38.656 23.588 -20.164 1.00 56.03 401 THR A O 1
ATOM 3064 N N . GLY A 1 402 ? -38.194 24.124 -18.028 1.00 52.76 402 GLY A N 1
ATOM 3065 C CA . GLY A 1 402 ? -37.815 25.481 -18.386 1.00 51.82 402 GLY A CA 1
ATOM 3066 C C . GLY A 1 402 ? -36.580 25.549 -19.264 1.00 56.91 402 GLY A C 1
ATOM 3067 O O . GLY A 1 402 ? -36.421 26.494 -20.040 1.00 58.91 402 GLY A O 1
ATOM 3068 N N . ILE A 1 403 ? -35.695 24.552 -19.163 1.00 55.07 403 ILE A N 1
ATOM 3069 C CA . ILE A 1 403 ? -34.486 24.530 -19.986 1.00 58.82 403 ILE A CA 1
ATOM 3070 C C . ILE A 1 403 ? -34.812 24.125 -21.419 1.00 61.05 403 ILE A C 1
ATOM 3071 O O . ILE A 1 403 ? -34.228 24.655 -22.372 1.00 61.44 403 ILE A O 1
ATOM 3076 N N . VAL A 1 404 ? -35.656 23.122 -21.590 1.00 62.51 404 VAL A N 1
ATOM 3077 C CA . VAL A 1 404 ? -35.990 22.622 -22.911 1.00 64.93 404 VAL A CA 1
ATOM 3078 C C . VAL A 1 404 ? -36.758 23.672 -23.627 1.00 65.18 404 VAL A C 1
ATOM 3079 O O . VAL A 1 404 ? -36.642 23.833 -24.781 1.00 69.30 404 VAL A O 1
ATOM 3083 N N . GLN A 1 405 ? -37.556 24.374 -22.889 1.00 62.39 405 GLN A N 1
ATOM 3084 C CA . GLN A 1 405 ? -38.339 25.409 -23.401 1.00 61.63 405 GLN A CA 1
ATOM 3085 C C . GLN A 1 405 ? -37.459 26.510 -23.839 1.00 68.62 405 GLN A C 1
ATOM 3086 O O . GLN A 1 405 ? -37.790 27.215 -24.735 1.00 72.52 405 GLN A O 1
ATOM 3092 N N . ARG A 1 406 ? -36.311 26.670 -23.215 1.00 72.22 406 ARG A N 1
ATOM 3093 C CA . ARG A 1 406 ? -35.429 27.770 -23.551 1.00 72.51 406 ARG A CA 1
ATOM 3094 C C . ARG A 1 406 ? -34.301 27.519 -24.488 1.00 69.82 406 ARG A C 1
ATOM 3095 O O . ARG A 1 406 ? -34.111 28.250 -25.397 1.00 74.51 406 ARG A O 1
ATOM 3103 N N . TYR A 1 407 ? -33.543 26.507 -24.241 1.00 69.63 407 TYR A N 1
ATOM 3104 C CA . TYR A 1 407 ? -32.466 26.205 -25.097 1.00 70.90 407 TYR A CA 1
ATOM 3105 C C . TYR A 1 407 ? -32.766 24.899 -25.775 1.00 71.97 407 TYR A C 1
ATOM 3106 O O . TYR A 1 407 ? -31.903 24.347 -26.365 1.00 75.49 407 TYR A O 1
ATOM 3115 N N . GLY A 1 408 ? -33.991 24.400 -25.668 1.00 72.02 408 GLY A N 1
ATOM 3116 C CA . GLY A 1 408 ? -34.418 23.136 -26.229 1.00 70.25 408 GLY A CA 1
ATOM 3117 C C . GLY A 1 408 ? -33.358 22.132 -25.935 1.00 73.25 408 GLY A C 1
ATOM 3118 O O . GLY A 1 408 ? -32.672 22.298 -24.978 1.00 74.42 408 GLY A O 1
ATOM 3119 N N . ARG A 1 409 ? -33.178 21.146 -26.777 1.00 78.47 409 ARG A N 1
ATOM 3120 C CA . ARG A 1 409 ? -32.119 20.194 -26.572 1.00 81.24 409 ARG A CA 1
ATOM 3121 C C . ARG A 1 409 ? -30.915 20.731 -27.269 1.00 83.01 409 ARG A C 1
ATOM 3122 O O . ARG A 1 409 ? -31.036 21.354 -28.302 1.00 86.03 409 ARG A O 1
ATOM 3130 N N . THR A 1 410 ? -29.760 20.452 -26.706 1.00 76.68 410 THR A N 1
ATOM 3131 C CA . THR A 1 410 ? -28.477 20.818 -27.238 1.00 80.45 410 THR A CA 1
ATOM 3132 C C . THR A 1 410 ? -27.628 20.039 -26.280 1.00 85.33 410 THR A C 1
ATOM 3133 O O . THR A 1 410 ? -28.098 19.089 -25.708 1.00 87.63 410 THR A O 1
ATOM 3137 N N . GLU A 1 411 ? -26.403 20.449 -26.057 1.00 83.75 411 GLU A N 1
ATOM 3138 C CA . GLU A 1 411 ? -25.536 19.730 -25.164 1.00 82.39 411 GLU A CA 1
ATOM 3139 C C . GLU A 1 41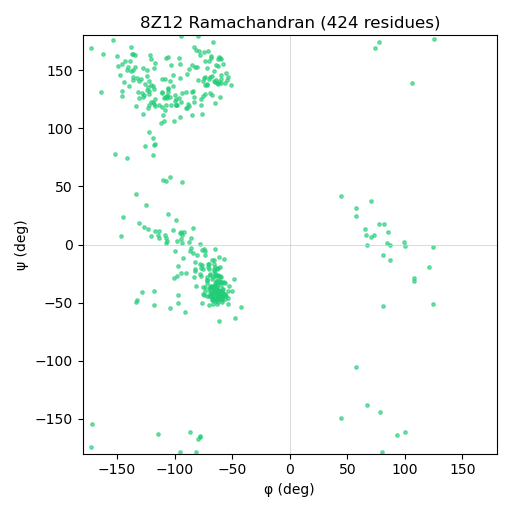1 ? -25.125 20.595 -24.032 1.00 78.04 411 GLU A C 1
ATOM 3140 O O . GLU A 1 411 ? -24.820 21.736 -24.219 1.00 80.22 411 GLU A O 1
ATOM 3146 N N . GLY A 1 412 ? -25.136 20.054 -22.835 1.00 75.66 412 GLY A N 1
ATOM 3147 C CA . GLY A 1 412 ? -24.770 20.817 -21.668 1.00 69.53 412 GLY A CA 1
ATOM 3148 C C . GLY A 1 412 ? -25.794 21.841 -21.235 1.00 67.15 412 GLY A C 1
ATOM 3149 O O . GLY A 1 412 ? -25.548 22.633 -20.356 1.00 59.23 412 GLY A O 1
ATOM 3150 N N . ALA A 1 413 ? -26.956 21.822 -21.850 1.00 63.73 413 ALA A N 1
ATOM 3151 C CA . ALA A 1 413 ? -27.973 22.768 -21.509 1.00 60.83 413 ALA A CA 1
ATOM 3152 C C . ALA A 1 413 ? -28.511 22.626 -20.105 1.00 49.35 413 ALA A C 1
ATOM 3153 O O . ALA A 1 413 ? -28.992 23.544 -19.538 1.00 48.52 413 ALA A O 1
ATOM 3155 N N . SER A 1 414 ? -28.390 21.453 -19.561 1.00 49.59 414 SER A N 1
ATOM 3156 C CA . SER A 1 414 ? -28.994 21.125 -18.278 1.00 49.17 414 SER A CA 1
ATOM 3157 C C . SER A 1 414 ? -28.132 21.554 -17.065 1.00 48.11 414 SER A C 1
ATOM 3158 O O . SER A 1 414 ? -28.409 21.107 -15.945 1.00 46.47 414 SER A O 1
ATOM 3161 N N . ILE A 1 415 ? -27.118 22.404 -17.251 1.00 42.00 415 ILE A N 1
ATOM 3162 C CA . ILE A 1 415 ? -26.433 23.030 -16.122 1.00 42.52 415 ILE A CA 1
ATOM 3163 C C . ILE A 1 415 ? -26.420 24.542 -16.323 1.00 41.89 415 ILE A C 1
ATOM 3164 O O . ILE A 1 415 ? -25.685 25.263 -15.645 1.00 39.24 415 ILE A O 1
ATOM 3169 N N . GLN A 1 416 ? -27.249 25.037 -17.240 1.00 45.07 416 GLN A N 1
ATOM 3170 C CA . GLN A 1 416 ? -27.294 26.462 -17.533 1.00 47.75 416 GLN A CA 1
ATOM 3171 C C . GLN A 1 416 ? -28.220 27.161 -16.550 1.00 45.73 416 GLN A C 1
ATOM 3172 O O . GLN A 1 416 ? -29.344 26.707 -16.308 1.00 49.31 416 GLN A O 1
ATOM 3178 N N . VAL A 1 417 ? -27.734 28.253 -15.966 1.00 41.82 417 VAL A N 1
ATOM 3179 C CA . VAL A 1 417 ? -28.526 29.081 -15.068 1.00 46.62 417 VAL A CA 1
ATOM 3180 C C . VAL A 1 417 ? -28.211 30.534 -15.383 1.00 50.04 417 VAL A C 1
ATOM 3181 O O . VAL A 1 417 ? -27.144 30.866 -15.910 1.00 50.67 417 VAL A O 1
ATOM 3185 N N . ASP A 1 418 ? -29.139 31.413 -15.018 1.00 50.48 418 ASP A N 1
ATOM 3186 C CA . ASP A 1 418 ? -28.890 32.843 -15.108 1.00 52.75 418 ASP A CA 1
ATOM 3187 C C . ASP A 1 418 ? -28.481 33.352 -13.728 1.00 57.35 418 ASP A C 1
ATOM 3188 O O . ASP A 1 418 ? -29.224 33.194 -12.751 1.00 54.80 418 ASP A O 1
ATOM 3193 N N . VAL A 1 419 ? -27.269 33.920 -13.659 1.00 59.51 419 VAL A N 1
ATOM 3194 C CA . VAL A 1 419 ? -26.576 34.183 -12.398 1.00 53.34 419 VAL A CA 1
ATOM 3195 C C . VAL A 1 419 ? -27.459 34.965 -11.430 1.00 56.02 419 VAL A C 1
ATOM 3196 O O . VAL A 1 419 ? -27.431 34.737 -10.208 1.00 50.32 419 VAL A O 1
ATOM 3200 N N . GLY A 1 420 ? -28.274 35.875 -11.964 1.00 54.29 420 GLY A N 1
ATOM 3201 C CA . GLY A 1 420 ? -29.076 36.773 -11.169 1.00 48.19 420 GLY A CA 1
ATOM 3202 C C . GLY A 1 420 ? -30.086 36.075 -10.281 1.00 53.35 420 GLY A C 1
ATOM 3203 O O . GLY A 1 420 ? -30.013 36.146 -9.049 1.00 50.69 420 GLY A O 1
ATOM 3204 N N . PRO A 1 421 ? -31.074 35.413 -10.889 1.00 54.35 421 PRO A N 1
ATOM 3205 C CA . PRO A 1 421 ? -32.084 34.714 -10.073 1.00 52.91 421 PRO A CA 1
ATOM 3206 C C . PRO A 1 421 ? -31.527 33.534 -9.291 1.00 51.23 421 PRO A C 1
ATOM 3207 O O . PRO A 1 421 ? -32.078 33.200 -8.236 1.00 55.63 421 PRO A O 1
ATOM 3211 N N . TYR A 1 422 ? -30.457 32.890 -9.770 1.00 47.90 422 TYR A N 1
ATOM 3212 C CA . TYR A 1 422 ? -29.892 31.757 -9.045 1.00 47.06 422 TYR A CA 1
ATOM 3213 C C . TYR A 1 422 ? -29.284 32.210 -7.724 1.00 49.80 422 TYR A C 1
ATOM 3214 O O . TYR A 1 422 ? -29.600 31.660 -6.663 1.00 44.15 422 TYR A O 1
ATOM 3223 N N . LEU A 1 423 ? -28.425 33.236 -7.771 1.00 44.56 423 LEU A N 1
ATOM 3224 C CA . LEU A 1 423 ? -27.863 33.807 -6.549 1.00 47.25 423 LEU A CA 1
ATOM 3225 C C . LEU A 1 423 ? -28.940 34.347 -5.619 1.00 49.44 423 LEU A C 1
ATOM 3226 O O . LEU A 1 423 ? -28.740 34.380 -4.395 1.00 46.61 423 LEU A O 1
ATOM 3231 N N . ALA A 1 424 ? -30.051 34.767 -6.176 1.00 45.74 424 ALA A N 1
ATOM 3232 C CA . ALA A 1 424 ? -31.108 35.338 -5.405 1.00 52.78 424 ALA A CA 1
ATOM 3233 C C . ALA A 1 424 ? -31.725 34.448 -4.351 1.00 49.09 424 ALA A C 1
ATOM 3234 O O . ALA A 1 424 ? -32.211 34.956 -3.384 1.00 52.38 424 ALA A O 1
ATOM 3236 N N . GLU A 1 425 ? -31.686 33.153 -4.530 1.00 45.54 425 GLU A N 1
ATOM 3237 C CA . GLU A 1 425 ? -32.232 32.283 -3.537 1.00 47.45 425 GLU A CA 1
ATOM 3238 C C . GLU A 1 425 ? -31.243 31.801 -2.494 1.00 51.43 425 GLU A C 1
ATOM 3239 O O . GLU A 1 425 ? -31.545 30.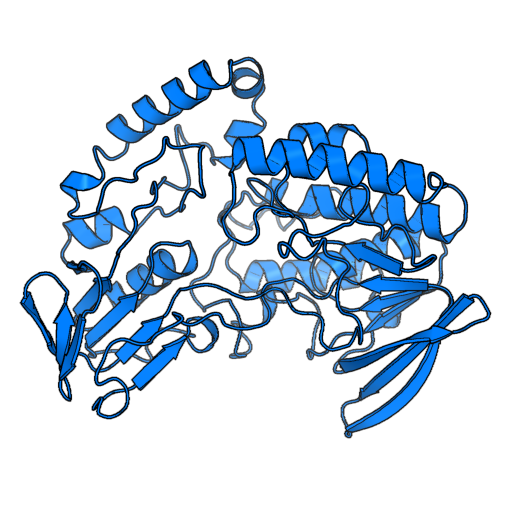931 -1.733 1.00 45.96 425 GLU A O 1
ATOM 3245 N N . PHE A 1 426 ? -30.066 32.386 -2.466 1.00 48.94 426 PHE A N 1
ATOM 3246 C CA . PHE A 1 426 ? -29.095 32.049 -1.494 1.00 44.54 426 PHE A CA 1
ATOM 3247 C C . PHE A 1 426 ? -28.880 33.285 -0.676 1.00 41.52 426 PHE A C 1
ATOM 3248 O O . PHE A 1 426 ? -28.169 33.282 0.297 1.00 49.48 426 PHE A O 1
#

Organism: Streptomyces sp. (NCBI:txid1931)

Foldseek 3Di:
DAEEEEAQALLSVLLLLLLVVVVHDYAYEEQAQAHHPQLPQQVVVHQFLDAQADWDLFFQCVFDFVVQGQDPPADRIHGSVSSSVSSRVSCVVSVPVVRYDYNKHWQAWAADPVQWIWIWIAHPVRDIDIDTHNFYEYANAFQPADDFDPDDAAAPVQAQAAEEASSNHYAQLVAAQFEEEEEDDAQSRLSVQQRNLVGYPAYEYAAAADAAEDECDFPNHGPVRQCVDPVLVVADPVSNLVVRVVRRCVVPNDPVVLVTDDHPDGHVQDDYHYDPGRSVSSVVNSYHYAYHFNYHDHQKTAGPVGDMDGGNYYYYHPGGGGWDNNYVVTADADVLRAGQAQLLWHHLPRPRYTYANLADEPHHCNLVSSVVSNVVSCCSVVVDDDDHSVVSSVRRVVLVVVQCVRNNDDPSSNRYDYPVVSSVVD

Sequence (426 aa):
MRVCVIGAGLSGLAVGHALKERGISFVCLEKAPDVGGIWRQPGAGERGPGYRTLHLNTAKQLTGYADFPMPDAYPLYPRHSQVAAYLRSFAEWAGLLDHVELRTEVVSVRQDADGPWTVVSRGADGAQVSRRFEQVVVASGHHNEPALPDPLPAGADSFAGTILHSLDYRDGGDFAGRRVVVVGLGASAVDIAADLSRHAERTLLSVRRGLHIVPKQLFGMSVDEIAEAPWWNEMSFDERRRWVEQALLVARGRLSDYGLPEPDHPVFSSATTLSDEILSRIRHGAVTPKPAIASFDGDRVVFTDGTSEPADAVVYCTGFHMTFPFLPAGCPMSADGSVELYRRVVPADRPGLYFVGLVRPVGAITRLVEAQAEWVARLVDGAAVLPAADQMREEIGTYLTGIVQRYGRTEGASIQVDVGPYLAEF

Radius of gyration: 22.34 Å; Cα contacts (8 Å, |Δi|>4): 837; chains: 1; bounding box: 46×50×65 Å